Protein 6IXR (pdb70)

Structure (mmCIF, N/CA/C/O backbone):
data_6IXR
#
_entry.id   6IXR
#
_cell.length_a   63.508
_cell.length_b   63.508
_cell.length_c   225.830
_cell.angle_alpha   90.000
_cell.angle_beta   90.000
_cell.angle_gamma   120.000
#
_symmetry.space_group_name_H-M   'P 32 2 1'
#
loop_
_entity.id
_entity.type
_entity.pdbx_description
1 polymer Myosin-2
2 polymer 'Inheritance of peroxisomes protein 2'
3 non-polymer 'SULFATE ION'
#
loop_
_atom_site.group_PDB
_atom_site.id
_atom_site.type_symbol
_atom_site.label_atom_id
_atom_site.label_alt_id
_atom_site.label_comp_id
_atom_site.label_asym_id
_atom_site.label_entity_id
_atom_site.label_seq_id
_atom_site.pdbx_PDB_ins_code
_atom_site.Cartn_x
_atom_site.Cartn_y
_atom_site.Cartn_z
_atom_site.occupancy
_atom_site.B_iso_or_equiv
_atom_site.auth_seq_id
_atom_site.auth_comp_id
_atom_site.auth_asym_id
_atom_site.auth_atom_id
_atom_site.pdbx_PDB_model_num
ATOM 1 N N . ASN A 1 5 ? 75.617 7.968 420.693 1.00 157.27 1152 ASN A N 1
ATOM 2 C CA . ASN A 1 5 ? 76.857 8.044 421.456 1.00 157.80 1152 ASN A CA 1
ATOM 3 C C . ASN A 1 5 ? 77.298 6.673 421.954 1.00 155.86 1152 ASN A C 1
ATOM 4 O O . ASN A 1 5 ? 78.492 6.399 422.065 1.00 165.31 1152 ASN A O 1
ATOM 9 N N . ALA A 1 6 ? 76.323 5.816 422.246 1.00 142.74 1153 ALA A N 1
ATOM 10 C CA . ALA A 1 6 ? 76.593 4.473 422.750 1.00 135.73 1153 ALA A CA 1
ATOM 11 C C . ALA A 1 6 ? 77.395 3.648 421.748 1.00 133.67 1153 ALA A C 1
ATOM 12 O O . ALA A 1 6 ? 78.138 2.744 422.130 1.00 126.19 1153 ALA A O 1
ATOM 14 N N . THR A 1 7 ? 77.237 3.965 420.467 1.00 137.42 1154 THR A N 1
ATOM 15 C CA . THR A 1 7 ? 77.983 3.292 419.412 1.00 130.90 1154 THR A CA 1
ATOM 16 C C . THR A 1 7 ? 79.464 3.654 419.486 1.00 129.94 1154 THR A C 1
ATOM 17 O O . THR A 1 7 ? 80.332 2.786 419.386 1.00 122.23 1154 THR A O 1
ATOM 21 N N . GLN A 1 8 ? 79.745 4.940 419.673 1.00 135.44 1155 GLN A N 1
ATOM 22 C CA . GLN A 1 8 ? 81.117 5.427 419.754 1.00 132.98 1155 GLN A CA 1
ATOM 23 C C . GLN A 1 8 ? 81.797 4.997 421.053 1.00 128.06 1155 GLN A C 1
ATOM 24 O O . GLN A 1 8 ? 83.008 4.777 421.085 1.00 127.75 1155 GLN A O 1
ATOM 30 N N . ILE A 1 9 ? 81.012 4.881 422.120 1.00 126.18 1156 ILE A N 1
ATOM 31 C CA . ILE A 1 9 ? 81.540 4.472 423.419 1.00 115.38 1156 ILE A CA 1
ATOM 32 C C . ILE A 1 9 ? 82.026 3.026 423.384 1.00 107.04 1156 ILE A C 1
ATOM 33 O O . ILE A 1 9 ? 83.131 2.722 423.836 1.00 111.25 1156 ILE A O 1
ATOM 38 N N . ASN A 1 10 ? 81.199 2.140 422.840 1.00 102.44 1157 ASN A N 1
ATOM 39 C CA . ASN A 1 10 ? 81.557 0.732 422.727 1.00 101.47 1157 ASN A CA 1
ATOM 40 C C . ASN A 1 10 ? 82.715 0.508 421.759 1.00 103.66 1157 ASN A C 1
ATOM 41 O O . ASN A 1 10 ? 83.488 -0.438 421.912 1.00 106.83 1157 ASN A O 1
ATOM 46 N N . GLU A 1 11 ? 82.832 1.384 420.766 1.00 101.73 1158 GLU A N 1
ATOM 47 C CA . GLU A 1 11 ? 83.891 1.277 419.769 1.00 100.13 1158 GLU A CA 1
ATOM 48 C C . GLU A 1 11 ? 85.256 1.594 420.375 1.00 96.82 1158 GLU A C 1
ATOM 49 O O . GLU A 1 11 ? 86.247 0.930 420.072 1.00 95.14 1158 GLU A O 1
ATOM 55 N N . GLU A 1 12 ? 85.298 2.612 421.230 1.00 98.25 1159 GLU A N 1
ATOM 56 C CA . GLU A 1 12 ? 86.537 3.005 421.893 1.00 92.47 1159 GLU A CA 1
ATOM 57 C C . GLU A 1 12 ? 87.011 1.926 422.860 1.00 93.80 1159 GLU A C 1
ATOM 58 O O . GLU A 1 12 ? 88.210 1.678 422.990 1.00 103.96 1159 GLU A O 1
ATOM 64 N N . LEU A 1 13 ? 86.060 1.286 423.534 1.00 88.05 1160 LEU A N 1
ATOM 65 C CA . LEU A 1 13 ? 86.371 0.220 424.480 1.00 84.51 1160 LEU A CA 1
ATOM 66 C C . LEU A 1 13 ? 87.066 -0.951 423.801 1.00 93.62 1160 LEU A C 1
ATOM 67 O O . LEU A 1 13 ? 88.019 -1.512 424.339 1.00 102.76 1160 LEU A O 1
ATOM 72 N N . TYR A 1 14 ? 86.586 -1.312 422.615 1.00 89.03 1161 TYR A N 1
ATOM 73 C CA . TYR A 1 14 ? 87.133 -2.444 421.876 1.00 75.69 1161 TYR A CA 1
ATOM 74 C C . TYR A 1 14 ? 88.604 -2.226 421.535 1.00 77.90 1161 TYR A C 1
ATOM 75 O O . TYR A 1 14 ? 89.437 -3.104 421.764 1.00 80.58 1161 TYR A O 1
ATOM 84 N N . ARG A 1 15 ? 88.918 -1.053 420.993 1.00 87.38 1162 ARG A N 1
ATOM 85 C CA . ARG A 1 15 ? 90.286 -0.728 420.597 1.00 91.83 1162 ARG A CA 1
ATOM 86 C C . ARG A 1 15 ? 91.237 -0.743 421.790 1.00 78.21 1162 ARG A C 1
ATOM 87 O O . ARG A 1 15 ? 92.388 -1.160 421.672 1.00 82.04 1162 ARG A O 1
ATOM 95 N N . LEU A 1 16 ? 90.747 -0.289 422.939 1.00 77.08 1163 LEU A N 1
ATOM 96 C CA . LEU A 1 16 ? 91.539 -0.288 424.164 1.00 76.87 1163 LEU A CA 1
ATOM 97 C C . LEU A 1 16 ? 91.802 -1.705 424.660 1.00 83.83 1163 LEU A C 1
ATOM 98 O O . LEU A 1 16 ? 92.887 -2.007 425.155 1.00 87.68 1163 LEU A O 1
ATOM 103 N N . LEU A 1 17 ? 90.803 -2.570 424.519 1.00 87.87 1164 LEU A N 1
ATOM 104 C CA . LEU A 1 17 ? 90.892 -3.939 425.016 1.00 76.90 1164 LEU A CA 1
ATOM 105 C C . LEU A 1 17 ? 91.639 -4.863 424.057 1.00 79.37 1164 LEU A C 1
ATOM 106 O O . LEU A 1 17 ? 92.365 -5.758 424.489 1.00 80.34 1164 LEU A O 1
ATOM 111 N N . GLU A 1 18 ? 91.458 -4.645 422.758 1.00 85.39 1165 GLU A N 1
ATOM 112 C CA . GLU A 1 18 ? 92.078 -5.493 421.744 1.00 90.29 1165 GLU A CA 1
ATOM 113 C C . GLU A 1 18 ? 93.599 -5.368 421.768 1.00 95.26 1165 GLU A C 1
ATOM 114 O O . GLU A 1 18 ? 94.315 -6.318 421.450 1.00 96.71 1165 GLU A O 1
ATOM 120 N N . ASP A 1 19 ? 94.088 -4.193 422.153 1.00 97.42 1166 ASP A N 1
ATOM 121 C CA . ASP A 1 19 ? 95.524 -3.954 422.231 1.00 104.26 1166 ASP A CA 1
ATOM 122 C C . ASP A 1 19 ? 96.068 -4.358 423.598 1.00 109.92 1166 ASP A C 1
ATOM 123 O O . ASP A 1 19 ? 96.333 -3.507 424.447 1.00 110.94 1166 ASP A O 1
ATOM 128 N N . THR A 1 20 ? 96.239 -5.661 423.805 1.00 111.92 1167 THR A N 1
ATOM 129 C CA . THR A 1 20 ? 96.771 -6.172 425.064 1.00 99.68 1167 THR A CA 1
ATOM 130 C C . THR A 1 20 ? 98.295 -6.151 425.078 1.00 102.16 1167 THR A C 1
ATOM 131 O O . THR A 1 20 ? 98.935 -6.982 425.723 1.00 114.61 1167 THR A O 1
ATOM 135 N N . GLU A 1 21 ? 98.868 -5.196 424.356 1.00 103.98 1168 GLU A N 1
ATOM 136 C CA . GLU A 1 21 ? 100.303 -4.970 424.378 1.00 110.82 1168 GLU A CA 1
ATOM 137 C C . GLU A 1 21 ? 100.573 -3.730 425.217 1.00 111.57 1168 GLU A C 1
ATOM 138 O O . GLU A 1 21 ? 101.608 -3.616 425.873 1.00 101.90 1168 GLU A O 1
ATOM 144 N N . ILE A 1 22 ? 99.617 -2.806 425.191 1.00 113.98 1169 ILE A N 1
ATOM 145 C CA . ILE A 1 22 ? 99.666 -1.606 426.016 1.00 111.44 1169 ILE A CA 1
ATOM 146 C C . ILE A 1 22 ? 99.097 -1.898 427.398 1.00 107.44 1169 ILE A C 1
ATOM 147 O O . ILE A 1 22 ? 99.663 -1.496 428.415 1.00 116.99 1169 ILE A O 1
ATOM 152 N N . LEU A 1 23 ? 97.975 -2.610 427.420 1.00 92.84 1170 LEU A N 1
ATOM 153 C CA . LEU A 1 23 ? 97.270 -2.914 428.659 1.00 81.85 1170 LEU A CA 1
ATOM 154 C C . LEU A 1 23 ? 98.096 -3.810 429.577 1.00 84.64 1170 LEU A C 1
ATOM 155 O O . LEU A 1 23 ? 98.182 -3.564 430.780 1.00 75.06 1170 LEU A O 1
ATOM 160 N N . ASN A 1 24 ? 98.701 -4.847 429.004 1.00 94.24 1171 ASN A N 1
ATOM 161 C CA . ASN A 1 24 ? 99.575 -5.734 429.763 1.00 94.36 1171 ASN A CA 1
ATOM 162 C C . ASN A 1 24 ? 100.779 -4.987 430.321 1.00 93.94 1171 ASN A C 1
ATOM 163 O O . ASN A 1 24 ? 101.328 -5.361 431.356 1.00 103.40 1171 ASN A O 1
ATOM 168 N N . GLN A 1 25 ? 101.183 -3.927 429.630 1.00 94.53 1172 GLN A N 1
ATOM 169 C CA . GLN A 1 25 ? 102.322 -3.127 430.058 1.00 93.67 1172 GLN A CA 1
ATOM 170 C C . GL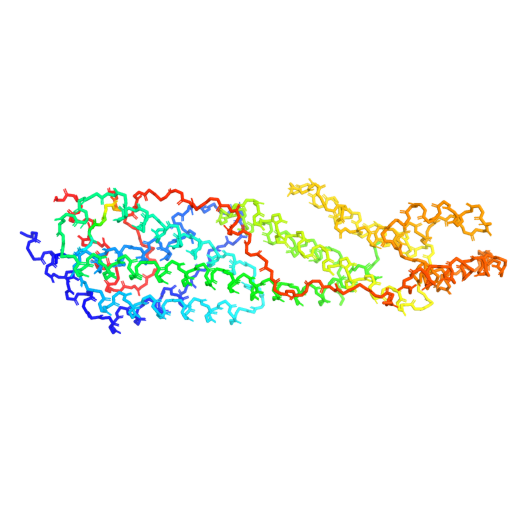N A 1 25 ? 101.938 -2.199 431.207 1.00 86.78 1172 GLN A C 1
ATOM 171 O O . GLN A 1 25 ? 102.723 -1.983 432.128 1.00 86.62 1172 GLN A O 1
ATOM 177 N N . GLU A 1 26 ? 100.726 -1.655 431.149 1.00 74.12 1173 GLU A N 1
ATOM 178 C CA . GLU A 1 26 ? 100.241 -0.764 432.198 1.00 67.82 1173 GLU A CA 1
ATOM 179 C C . GLU A 1 26 ? 99.953 -1.524 433.490 1.00 85.66 1173 GLU A C 1
ATOM 180 O O . GLU A 1 26 ? 100.334 -1.085 434.574 1.00 83.69 1173 GLU A O 1
ATOM 186 N N . ILE A 1 27 ? 99.278 -2.662 433.366 1.00 81.62 1174 ILE A N 1
ATOM 187 C CA . ILE A 1 27 ? 98.902 -3.464 434.526 1.00 67.94 1174 ILE A CA 1
ATOM 188 C C . ILE A 1 27 ? 100.122 -3.989 435.278 1.00 81.33 1174 ILE A C 1
ATOM 189 O O . ILE A 1 27 ? 100.243 -3.811 436.490 1.00 92.80 1174 ILE A O 1
ATOM 194 N N . THR A 1 28 ? 101.029 -4.630 434.551 1.00 90.41 1175 THR A N 1
ATOM 195 C CA . THR A 1 28 ? 102.205 -5.234 435.163 1.00 91.87 1175 THR A CA 1
ATOM 196 C C . THR A 1 28 ? 103.125 -4.200 435.803 1.00 86.58 1175 THR A C 1
ATOM 197 O O . THR A 1 28 ? 103.557 -4.371 436.941 1.00 91.24 1175 THR A O 1
ATOM 201 N N . GLU A 1 29 ? 103.415 -3.126 435.076 1.00 93.64 1176 GLU A N 1
ATOM 202 C CA . GLU A 1 29 ? 104.362 -2.122 435.548 1.00 104.23 1176 GLU A CA 1
ATOM 203 C C . GLU A 1 29 ? 103.727 -1.114 436.504 1.00 99.35 1176 GLU A C 1
ATOM 204 O O . GLU A 1 29 ? 104.331 -0.738 437.507 1.00 101.49 1176 GLU A O 1
ATOM 210 N N . GLY A 1 30 ? 102.510 -0.681 436.193 1.00 95.73 1177 GLY A N 1
ATOM 211 C CA . GLY A 1 30 ? 101.863 0.371 436.957 1.00 98.00 1177 GLY A CA 1
ATOM 212 C C . GLY A 1 30 ? 100.979 -0.103 438.095 1.00 96.48 1177 GLY A C 1
ATOM 213 O O . GLY A 1 30 ? 100.869 0.570 439.119 1.00 99.90 1177 GLY A O 1
ATOM 214 N N . LEU A 1 31 ? 100.346 -1.259 437.923 1.00 96.45 1178 LEU A N 1
ATOM 215 C CA . LEU A 1 31 ? 99.398 -1.757 438.915 1.00 90.51 1178 LEU A CA 1
ATOM 216 C C . LEU A 1 31 ? 99.986 -2.873 439.777 1.00 87.04 1178 LEU A C 1
ATOM 217 O O . LEU A 1 31 ? 99.883 -2.836 441.003 1.00 81.34 1178 LEU A O 1
ATOM 222 N N . LEU A 1 32 ? 100.603 -3.860 439.135 1.00 89.84 1179 LEU A N 1
ATOM 223 C CA . LEU A 1 32 ? 101.101 -5.035 439.845 1.00 78.56 1179 LEU A CA 1
ATOM 224 C C . LEU A 1 32 ? 102.482 -4.808 440.460 1.00 82.02 1179 LEU A C 1
ATOM 225 O O . LEU A 1 32 ? 102.697 -5.121 441.629 1.00 81.54 1179 LEU A O 1
ATOM 230 N N . LYS A 1 33 ? 103.416 -4.275 439.677 1.00 94.39 1180 LYS A N 1
ATOM 231 C CA . LYS A 1 33 ? 104.746 -3.959 440.195 1.00 96.91 1180 LYS A CA 1
ATOM 232 C C . LYS A 1 33 ? 104.784 -2.555 440.789 1.00 100.97 1180 LYS A C 1
ATOM 233 O O . LYS A 1 33 ? 105.513 -2.296 441.747 1.00 104.56 1180 LYS A O 1
ATOM 239 N N . GLY A 1 34 ? 103.994 -1.653 440.216 1.00 108.63 1181 GLY A N 1
ATOM 240 C CA . GLY A 1 34 ? 103.910 -0.290 440.706 1.00 105.92 1181 GLY A CA 1
ATOM 241 C C . GLY A 1 34 ? 102.884 -0.158 441.815 1.00 113.81 1181 GLY A C 1
ATOM 242 O O . GLY A 1 34 ? 102.342 0.921 442.052 1.00 113.63 1181 GLY A O 1
ATOM 243 N N . PHE A 1 35 ? 102.620 -1.269 442.495 1.00 131.38 1182 PHE A N 1
ATOM 244 C CA . PHE A 1 35 ? 101.661 -1.300 443.590 1.00 140.41 1182 PHE A CA 1
ATOM 245 C C . PHE A 1 35 ? 102.187 -0.551 444.809 1.00 139.33 1182 PHE A C 1
ATOM 246 O O . PHE A 1 35 ? 103.369 -0.636 445.142 1.00 139.32 1182 PHE A O 1
ATOM 254 N N . GLU A 1 36 ? 101.304 0.191 445.467 1.00 124.90 1183 GLU A N 1
ATOM 255 C CA . GLU A 1 36 ? 101.654 0.872 446.705 1.00 117.86 1183 GLU A CA 1
ATOM 256 C C . GLU A 1 36 ? 100.773 0.384 447.844 1.00 120.13 1183 GLU A C 1
ATOM 257 O O . GLU A 1 36 ? 99.605 0.759 447.942 1.00 116.61 1183 GLU A O 1
ATOM 263 N N . VAL A 1 37 ? 101.335 -0.463 448.699 1.00 123.22 1184 VAL A N 1
ATOM 264 C CA . VAL A 1 37 ? 100.610 -0.960 449.859 1.00 121.47 1184 VAL A CA 1
ATOM 265 C C . VAL A 1 37 ? 100.418 0.157 450.875 1.00 128.49 1184 VAL A C 1
ATOM 266 O O . VAL A 1 37 ? 101.392 0.730 451.362 1.00 137.45 1184 VAL A O 1
ATOM 270 N N . PRO A 1 38 ? 99.155 0.472 451.195 1.00 125.69 1185 PRO A N 1
ATOM 271 C CA . PRO A 1 38 ? 98.824 1.506 452.183 1.00 130.84 1185 PRO A CA 1
ATOM 272 C C . PRO A 1 38 ? 99.381 1.177 453.566 1.00 141.36 1185 PRO A C 1
ATOM 273 O O . PRO A 1 38 ? 99.766 0.034 453.814 1.00 144.81 1185 PRO A O 1
ATOM 277 N N . ASP A 1 39 ? 99.426 2.173 454.447 1.00 140.84 1186 ASP A N 1
ATOM 278 C CA . ASP A 1 39 ? 99.989 1.998 455.783 1.00 139.51 1186 ASP A CA 1
ATOM 279 C C . ASP A 1 39 ? 99.281 0.883 456.546 1.00 132.75 1186 ASP A C 1
ATOM 280 O O . ASP A 1 39 ? 98.070 0.936 456.767 1.00 115.02 1186 ASP A O 1
ATOM 285 N N . ALA A 1 40 ? 100.051 -0.125 456.944 1.00 139.39 1187 ALA A N 1
ATOM 286 C CA . ALA A 1 40 ? 99.500 -1.325 457.565 1.00 144.97 1187 ALA A CA 1
ATOM 287 C C . ALA A 1 40 ? 99.301 -1.166 459.068 1.00 140.54 1187 ALA A C 1
ATOM 288 O O . ALA A 1 40 ? 99.761 -1.990 459.858 1.00 129.23 1187 ALA A O 1
ATOM 290 N N . GLY A 1 41 ? 98.610 -0.101 459.455 1.00 136.93 1188 GLY A N 1
ATOM 291 C CA . GLY A 1 41 ? 98.251 0.119 460.841 1.00 132.44 1188 GLY A CA 1
ATOM 292 C C . GLY A 1 41 ? 96.842 0.668 460.914 1.00 131.97 1188 GLY A C 1
ATOM 293 O O . GLY A 1 41 ? 96.377 1.314 459.978 1.00 132.21 1188 GLY A O 1
ATOM 294 N N . VAL A 1 42 ? 96.154 0.415 462.022 1.00 127.40 1189 VAL A N 1
ATOM 295 C CA . VAL A 1 42 ? 94.798 0.923 462.191 1.00 131.79 1189 VAL A CA 1
ATOM 296 C C . VAL A 1 42 ? 94.859 2.331 462.786 1.00 128.22 1189 VAL A C 1
ATOM 297 O O . VAL A 1 42 ? 93.945 2.779 463.479 1.00 120.17 1189 VAL A O 1
ATOM 301 N N . ALA A 1 43 ? 95.961 3.023 462.519 1.00 135.11 1190 ALA A N 1
ATOM 302 C CA . ALA A 1 43 ? 96.019 4.457 462.740 1.00 142.53 1190 ALA A CA 1
ATOM 303 C C . ALA A 1 43 ? 94.996 5.087 461.810 1.00 150.44 1190 ALA A C 1
ATOM 304 O O . ALA A 1 43 ? 93.985 5.630 462.253 1.00 150.75 1190 ALA A O 1
ATOM 306 N N . ILE A 1 44 ? 95.263 4.993 460.512 1.00 159.96 1191 ILE A N 1
ATOM 307 C CA . ILE A 1 44 ? 94.289 5.368 459.497 1.00 154.18 1191 ILE A CA 1
ATOM 308 C C . ILE A 1 44 ? 93.448 4.149 459.136 1.00 158.95 1191 ILE A C 1
ATOM 309 O O . ILE A 1 44 ? 93.939 3.021 459.161 1.00 151.45 1191 ILE A O 1
ATOM 311 N N . GLN A 1 45 ? 92.182 4.375 458.806 1.00 178.50 1192 GLN A N 1
ATOM 312 C CA . GLN A 1 45 ? 91.274 3.277 458.501 1.00 178.40 1192 GLN A CA 1
ATOM 313 C C . GLN A 1 45 ? 91.128 3.039 457.002 1.00 175.62 1192 GLN A C 1
ATOM 314 O O . GLN A 1 45 ? 90.891 3.970 456.233 1.00 183.15 1192 GLN A O 1
ATOM 316 N N . LEU A 1 46 ? 91.270 1.782 456.597 1.00 163.99 1193 LEU A N 1
ATOM 317 C CA . LEU A 1 46 ? 91.144 1.404 455.196 1.00 140.49 1193 LEU A CA 1
ATOM 318 C C . LEU A 1 46 ? 89.836 0.677 454.925 1.00 132.69 1193 LEU A C 1
ATOM 319 O O . LEU A 1 46 ? 89.490 -0.279 455.618 1.00 130.87 1193 LEU A O 1
ATOM 324 N N . SER A 1 47 ? 89.109 1.137 453.914 1.00 120.64 1194 SER A N 1
ATOM 325 C CA . SER A 1 47 ? 87.937 0.418 453.435 1.00 115.01 1194 SER A CA 1
ATOM 326 C C . SER A 1 47 ? 88.393 -0.680 452.483 1.00 100.89 1194 SER A C 1
ATOM 327 O O . SER A 1 47 ? 89.570 -0.746 452.127 1.00 95.67 1194 SER A O 1
ATOM 330 N N . LYS A 1 48 ? 87.469 -1.544 452.076 1.00 90.06 1195 LYS A N 1
ATOM 331 C CA . LYS A 1 48 ? 87.802 -2.613 451.142 1.00 94.58 1195 LYS A CA 1
ATOM 332 C C . LYS A 1 48 ? 88.209 -2.043 449.787 1.00 99.76 1195 LYS A C 1
ATOM 333 O O . LYS A 1 48 ? 89.010 -2.637 449.069 1.00 99.46 1195 LYS A O 1
ATOM 339 N N . ARG A 1 49 ? 87.665 -0.878 449.453 1.00 100.20 1196 ARG A N 1
ATOM 340 C CA . ARG A 1 49 ? 87.944 -0.229 448.175 1.00 104.03 1196 ARG A CA 1
ATOM 341 C C . ARG A 1 49 ? 89.413 0.167 448.029 1.00 108.38 1196 ARG A C 1
ATOM 342 O O . ARG A 1 49 ? 89.907 0.334 446.915 1.00 118.19 1196 ARG A O 1
ATOM 344 N N . ASP A 1 50 ? 90.106 0.313 449.153 1.00 103.08 1197 ASP A N 1
ATOM 345 C CA . ASP A 1 50 ? 91.501 0.740 449.138 1.00 96.82 1197 ASP A CA 1
ATOM 346 C C . ASP A 1 50 ? 92.461 -0.426 449.363 1.00 84.99 1197 ASP A C 1
ATOM 347 O O . ASP A 1 50 ? 93.678 -0.262 449.272 1.00 77.16 1197 ASP A O 1
ATOM 352 N N . VAL A 1 51 ? 91.911 -1.601 449.654 1.00 77.18 1198 VAL A N 1
ATOM 353 C CA . VAL A 1 51 ? 92.731 -2.778 449.915 1.00 71.91 1198 VAL A CA 1
ATOM 354 C C . VAL A 1 51 ? 92.780 -3.702 448.704 1.00 66.91 1198 VAL A C 1
ATOM 355 O O . VAL A 1 51 ? 93.856 -4.112 448.271 1.00 74.80 1198 VAL A O 1
ATOM 359 N N . VAL A 1 52 ? 91.615 -4.028 448.157 1.00 66.23 1199 VAL A N 1
ATOM 360 C CA . VAL A 1 52 ? 91.556 -4.903 446.995 1.00 71.69 1199 VAL A CA 1
ATOM 361 C C . VAL A 1 52 ? 91.342 -4.114 445.705 1.00 68.53 1199 VAL A C 1
ATOM 362 O O . VAL A 1 52 ? 90.735 -4.614 444.758 1.00 75.92 1199 VAL A O 1
ATOM 366 N N . TYR A 1 53 ? 91.859 -2.889 445.665 1.00 64.90 1200 TYR A N 1
ATOM 367 C CA . TYR A 1 53 ? 91.675 -2.021 444.502 1.00 72.13 1200 TYR A CA 1
ATOM 368 C C . TYR A 1 53 ? 92.305 -2.549 443.197 1.00 75.07 1200 TYR A C 1
ATOM 369 O O . TYR A 1 53 ? 91.743 -2.321 442.126 1.00 80.54 1200 TYR A O 1
ATOM 378 N N . PRO A 1 54 ? 93.461 -3.248 443.261 1.00 75.57 1201 PRO A N 1
ATOM 379 C CA . PRO A 1 54 ? 93.918 -3.756 441.964 1.00 67.93 1201 PRO A CA 1
ATOM 380 C C . PRO A 1 54 ? 93.043 -4.898 441.466 1.00 73.44 1201 PRO A C 1
ATOM 381 O O . PRO A 1 54 ? 92.843 -5.042 440.261 1.00 92.53 1201 PRO A O 1
ATOM 385 N N . ALA A 1 55 ? 92.532 -5.697 442.395 1.00 68.86 1202 ALA A N 1
ATOM 386 C CA . ALA A 1 55 ? 91.665 -6.815 442.052 1.00 73.05 1202 ALA A CA 1
ATOM 387 C C . ALA A 1 55 ? 90.367 -6.323 441.424 1.00 61.01 1202 ALA A C 1
ATOM 388 O O . ALA A 1 55 ? 89.902 -6.883 440.434 1.00 59.24 1202 ALA A O 1
ATOM 390 N N . ARG A 1 56 ? 89.792 -5.273 442.004 1.00 66.22 1203 ARG A N 1
ATOM 391 C CA . ARG A 1 56 ? 88.563 -4.679 441.484 1.00 69.52 1203 ARG A CA 1
ATOM 392 C C . ARG A 1 56 ? 88.766 -4.139 440.071 1.00 70.57 1203 ARG A C 1
ATOM 393 O O . ARG A 1 56 ? 87.858 -4.183 439.242 1.00 74.49 1203 ARG A O 1
ATOM 401 N N . ILE A 1 57 ? 89.962 -3.623 439.808 1.00 70.89 1204 ILE A N 1
ATOM 402 C CA . ILE A 1 57 ? 90.301 -3.099 438.490 1.00 65.65 1204 ILE A CA 1
ATOM 403 C C . ILE A 1 57 ? 90.451 -4.226 437.474 1.00 72.08 1204 ILE A C 1
ATOM 404 O O . ILE A 1 57 ? 89.895 -4.161 436.376 1.00 64.52 1204 ILE A O 1
ATOM 409 N N . LEU A 1 58 ? 91.199 -5.260 437.848 1.00 75.38 1205 LEU A N 1
ATOM 410 C CA . LEU A 1 58 ? 91.432 -6.400 436.970 1.00 65.32 1205 LEU A CA 1
ATOM 411 C C . LEU A 1 58 ? 90.132 -7.133 436.645 1.00 68.21 1205 LEU A C 1
ATOM 412 O O . LEU A 1 58 ? 90.021 -7.779 435.604 1.00 77.03 1205 LEU A O 1
ATOM 417 N N . ILE A 1 59 ? 89.154 -7.027 437.539 1.00 77.45 1206 ILE A N 1
ATOM 418 C CA . ILE A 1 59 ? 87.845 -7.632 437.317 1.00 73.59 1206 ILE A CA 1
ATOM 419 C C . ILE A 1 59 ? 87.082 -6.896 436.218 1.00 74.34 1206 ILE A C 1
ATOM 420 O O . ILE A 1 59 ? 86.554 -7.521 435.298 1.00 83.54 1206 ILE A O 1
ATOM 425 N N . ILE A 1 60 ? 87.034 -5.570 436.317 1.00 70.86 1207 ILE A N 1
ATOM 426 C CA . ILE A 1 60 ? 86.356 -4.736 435.324 1.00 73.12 1207 ILE A CA 1
ATOM 427 C C . ILE A 1 60 ? 86.933 -4.936 433.925 1.00 76.44 1207 ILE A C 1
ATOM 428 O O . ILE A 1 60 ? 86.191 -5.115 432.958 1.00 80.33 1207 ILE A O 1
ATOM 433 N N . VAL A 1 61 ? 88.258 -4.900 433.829 1.00 76.96 1208 VAL A N 1
ATOM 434 C CA . VAL A 1 61 ? 88.947 -5.123 432.565 1.00 72.90 1208 VAL A CA 1
ATOM 435 C C . VAL A 1 61 ? 88.602 -6.492 431.995 1.00 69.48 1208 VAL A C 1
ATOM 436 O O . VAL A 1 61 ? 88.221 -6.609 430.827 1.00 85.00 1208 VAL A O 1
ATOM 440 N N . LEU A 1 62 ? 88.726 -7.521 432.828 1.00 59.18 1209 LEU A N 1
ATOM 441 C CA . LEU A 1 62 ? 88.432 -8.886 432.414 1.00 59.34 1209 LEU A CA 1
ATOM 442 C C . LEU A 1 62 ? 86.961 -9.056 432.048 1.00 59.11 1209 LEU A C 1
ATOM 443 O O . LEU A 1 62 ? 86.623 -9.797 431.126 1.00 93.16 1209 LEU A O 1
ATOM 448 N N . SER A 1 63 ? 86.091 -8.363 432.774 1.00 75.83 1210 SER A N 1
ATOM 449 C CA . SER A 1 63 ? 84.656 -8.441 432.523 1.00 81.21 1210 SER A CA 1
ATOM 450 C C . SER A 1 63 ? 84.300 -7.911 431.141 1.00 96.76 1210 SER A C 1
ATOM 451 O O . SER A 1 63 ? 83.460 -8.484 430.447 1.00 104.97 1210 SER A O 1
ATOM 454 N N . GLU A 1 64 ? 84.939 -6.815 430.746 1.00 100.66 1211 GLU A N 1
ATOM 455 C CA . GLU A 1 64 ? 84.687 -6.217 429.440 1.00 90.27 1211 GLU A CA 1
ATOM 456 C C . GLU A 1 64 ? 85.280 -7.064 428.317 1.00 74.40 1211 GLU A C 1
ATOM 457 O O . GLU A 1 64 ? 84.681 -7.192 427.249 1.00 72.22 1211 GLU A O 1
ATOM 463 N N . MET A 1 65 ? 86.454 -7.639 428.562 1.00 70.07 1212 MET A N 1
ATOM 464 C CA . MET A 1 65 ? 87.091 -8.518 427.587 1.00 70.98 1212 MET A CA 1
ATOM 465 C C . MET A 1 65 ? 86.221 -9.739 427.307 1.00 72.46 1212 MET A C 1
ATOM 466 O O . MET A 1 65 ? 86.187 -10.248 426.186 1.00 88.34 1212 MET A O 1
ATOM 471 N N . TRP A 1 66 ? 85.519 -10.203 428.335 1.00 73.48 1213 TRP A N 1
ATOM 472 C CA . TRP A 1 66 ? 84.606 -11.332 428.194 1.00 78.69 1213 TRP A CA 1
ATOM 473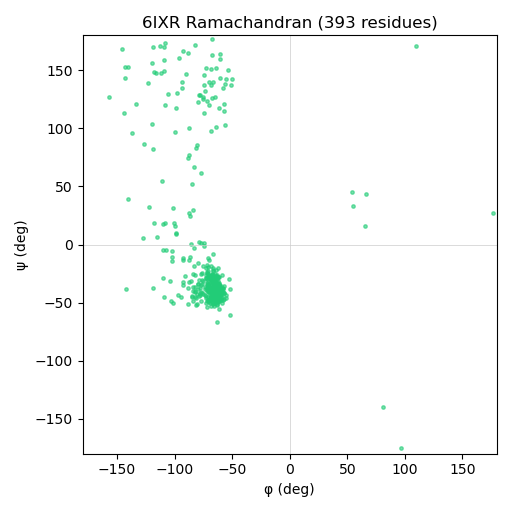 C C . TRP A 1 66 ? 83.302 -10.911 427.525 1.00 82.83 1213 TRP A C 1
ATOM 474 O O . TRP A 1 66 ? 82.621 -11.725 426.904 1.00 85.32 1213 TRP A O 1
ATOM 485 N N . ARG A 1 67 ? 82.961 -9.633 427.652 1.00 61.36 1214 ARG A N 1
ATOM 486 C CA . ARG A 1 67 ? 81.718 -9.115 427.093 1.00 70.95 1214 ARG A CA 1
ATOM 487 C C . ARG A 1 67 ? 81.836 -8.874 425.589 1.00 76.77 1214 ARG A C 1
ATOM 488 O O . ARG A 1 67 ? 80.854 -8.991 424.857 1.00 71.86 1214 ARG A O 1
ATOM 496 N N . PHE A 1 68 ? 83.038 -8.539 425.131 1.00 74.97 1215 PHE A N 1
ATOM 497 C CA . PHE A 1 68 ? 83.262 -8.310 423.709 1.00 79.30 1215 PHE A CA 1
ATOM 498 C C . PHE A 1 68 ? 83.887 -9.529 423.037 1.00 94.06 1215 PHE A C 1
ATOM 499 O O . PHE A 1 68 ? 84.409 -9.437 421.926 1.00 112.35 1215 PHE A O 1
ATOM 507 N N . GLY A 1 69 ? 83.830 -10.670 423.718 1.00 73.38 1216 GLY A N 1
ATOM 508 C CA . GLY A 1 69 ? 84.285 -11.927 423.153 1.00 65.47 1216 GLY A CA 1
ATOM 509 C C . GLY A 1 69 ? 85.772 -12.004 422.866 1.00 83.83 1216 GLY A C 1
ATOM 510 O O . GLY A 1 69 ? 86.222 -12.889 422.140 1.00 91.24 1216 GLY A O 1
ATOM 511 N N . LEU A 1 70 ? 86.540 -11.082 423.435 1.00 67.27 1217 LEU A N 1
ATOM 512 C CA . LEU A 1 70 ? 87.985 -11.072 423.241 1.00 79.60 1217 LEU A CA 1
ATOM 513 C C . LEU A 1 70 ? 88.656 -12.147 424.096 1.00 88.36 1217 LEU A C 1
ATOM 514 O O . LEU A 1 70 ? 89.480 -11.841 424.959 1.00 84.15 1217 LEU A O 1
ATOM 519 N N . THR A 1 71 ? 88.298 -13.403 423.844 1.00 93.49 1218 THR A N 1
ATOM 520 C CA . THR A 1 71 ? 88.824 -14.535 424.598 1.00 87.34 1218 THR A CA 1
ATOM 521 C C . THR A 1 71 ? 90.331 -14.678 424.406 1.00 88.76 1218 THR A C 1
ATOM 522 O O . THR A 1 71 ? 91.060 -14.996 425.348 1.00 87.41 1218 THR A O 1
ATOM 526 N N . LYS A 1 72 ? 90.788 -14.427 423.183 1.00 101.85 1219 LYS A N 1
ATOM 527 C CA . LYS A 1 72 ? 92.207 -14.501 422.857 1.00 100.32 1219 LYS A CA 1
ATOM 528 C C . LYS A 1 72 ? 93.030 -13.552 423.721 1.00 89.68 1219 LYS A C 1
ATOM 529 O O . LYS A 1 72 ? 94.141 -13.877 424.136 1.00 90.27 1219 LYS A O 1
ATOM 535 N N . GLN A 1 73 ? 92.468 -12.379 423.993 1.00 80.68 1220 GLN A N 1
ATOM 536 C CA . GLN A 1 73 ? 93.172 -11.340 424.735 1.00 88.01 1220 GLN A CA 1
ATOM 537 C C . GLN A 1 73 ? 93.105 -11.552 426.244 1.00 96.29 1220 GLN A C 1
ATOM 538 O O . GLN A 1 73 ? 94.112 -11.418 426.937 1.00 94.70 1220 GLN A O 1
ATOM 544 N N . SER A 1 74 ? 91.919 -11.881 426.747 1.00 93.12 1221 SER A N 1
ATOM 545 C CA . SER A 1 74 ? 91.718 -12.053 428.183 1.00 64.17 1221 SER A CA 1
ATOM 546 C C . SER A 1 74 ? 92.532 -13.223 428.721 1.00 67.96 1221 SER A C 1
ATOM 547 O O . SER A 1 74 ? 92.899 -13.248 429.895 1.00 80.60 1221 SER A O 1
ATOM 550 N N . GLU A 1 75 ? 92.812 -14.190 427.853 1.00 72.50 1222 GLU A N 1
ATOM 551 C CA . GLU A 1 75 ? 93.608 -15.350 428.228 1.00 78.51 1222 GLU A CA 1
ATOM 552 C C . GLU A 1 75 ? 95.060 -14.944 428.468 1.00 85.31 1222 GLU A C 1
ATOM 553 O O . GLU A 1 75 ? 95.642 -15.277 429.499 1.00 87.14 1222 GLU A O 1
ATOM 559 N N . SER A 1 76 ? 95.636 -14.221 427.512 1.00 100.91 1223 SER A N 1
ATOM 560 C CA . SER A 1 76 ? 97.020 -13.772 427.618 1.00 103.34 1223 SER A CA 1
ATOM 561 C C . SER A 1 76 ? 97.163 -12.667 428.659 1.00 93.89 1223 SER A C 1
ATOM 562 O O . SER A 1 76 ? 98.241 -12.462 429.218 1.00 100.89 1223 SER A O 1
ATOM 565 N N . PHE A 1 77 ? 96.069 -11.955 428.907 1.00 87.09 1224 PHE A N 1
ATOM 566 C CA . PHE A 1 77 ? 96.052 -10.887 429.899 1.00 83.83 1224 PHE A CA 1
ATOM 567 C C . PHE A 1 77 ? 96.264 -11.441 431.304 1.00 79.63 1224 PHE A C 1
ATOM 568 O O . PHE A 1 77 ? 97.148 -10.993 432.031 1.00 76.76 1224 PHE A O 1
ATOM 576 N N . LEU A 1 78 ? 95.455 -12.429 431.669 1.00 78.88 1225 LEU A N 1
ATOM 577 C CA . LEU A 1 78 ? 95.507 -13.014 433.002 1.00 81.22 1225 LEU A CA 1
ATOM 578 C C . LEU A 1 78 ? 96.703 -13.940 433.180 1.00 88.58 1225 LEU A C 1
ATOM 579 O O . LEU A 1 78 ? 97.244 -14.060 434.278 1.00 110.68 1225 LEU A O 1
ATOM 584 N N . ALA A 1 79 ? 97.115 -14.589 432.095 1.00 86.90 1226 ALA A N 1
ATOM 585 C CA . ALA A 1 79 ? 98.249 -15.509 432.132 1.00 90.03 1226 ALA A CA 1
ATOM 586 C C . ALA A 1 79 ? 99.536 -14.788 432.517 1.00 87.47 1226 ALA A C 1
ATOM 587 O O . ALA A 1 79 ? 100.503 -15.413 432.951 1.00 93.14 1226 ALA A O 1
ATOM 589 N N . GLN A 1 80 ? 99.541 -13.470 432.348 1.00 71.77 1227 GLN A N 1
ATOM 590 C CA . GLN A 1 80 ? 100.663 -12.650 432.779 1.00 81.12 1227 GLN A CA 1
ATOM 591 C C . GLN A 1 80 ? 100.425 -12.121 434.192 1.00 94.57 1227 GLN A C 1
ATOM 592 O O . GLN A 1 80 ? 101.363 -11.992 434.979 1.00 104.99 1227 GLN A O 1
ATOM 598 N N . VAL A 1 81 ? 99.165 -11.823 434.505 1.00 88.24 1228 VAL A N 1
ATOM 599 C CA . VAL A 1 81 ? 98.785 -11.351 435.835 1.00 72.38 1228 VAL A CA 1
ATOM 600 C C . VAL A 1 81 ? 99.198 -12.348 436.915 1.00 74.42 1228 VAL A C 1
ATOM 601 O O . VAL A 1 81 ? 99.776 -11.968 437.932 1.00 73.17 1228 VAL A O 1
ATOM 605 N N . LEU A 1 82 ? 98.903 -13.623 436.679 1.00 75.95 1229 LEU A N 1
ATOM 606 C CA . LEU A 1 82 ? 99.276 -14.687 437.603 1.00 72.07 1229 LEU A CA 1
ATOM 607 C C . LEU A 1 82 ? 100.788 -14.761 437.775 1.00 88.10 1229 LEU A C 1
ATOM 608 O O . LEU A 1 82 ? 101.295 -14.842 438.894 1.00 99.72 1229 LEU A O 1
ATOM 613 N N . THR A 1 83 ? 101.498 -14.731 436.652 1.00 92.72 1230 THR A N 1
ATOM 614 C CA . THR A 1 83 ? 102.952 -14.824 436.651 1.00 84.24 1230 THR A CA 1
ATOM 615 C C . THR A 1 83 ? 103.592 -13.608 437.317 1.00 80.87 1230 THR A C 1
ATOM 616 O O . THR A 1 83 ? 104.620 -13.725 437.980 1.00 90.47 1230 THR A O 1
ATOM 620 N N . THR A 1 84 ? 102.973 -12.444 437.146 1.00 74.52 1231 THR A N 1
ATOM 621 C CA . THR A 1 84 ? 103.506 -11.205 437.702 1.00 77.30 1231 THR A CA 1
ATOM 622 C C . THR A 1 84 ? 103.222 -11.093 439.198 1.00 91.98 1231 THR A C 1
ATOM 623 O O . THR A 1 84 ? 104.093 -10.693 439.971 1.00 98.78 1231 THR A O 1
ATOM 627 N N . ILE A 1 85 ? 102.003 -11.444 439.601 1.00 88.44 1232 ILE A N 1
ATOM 628 C CA . ILE A 1 85 ? 101.626 -11.428 441.013 1.00 68.95 1232 ILE A CA 1
ATOM 629 C C . ILE A 1 85 ? 102.521 -12.359 441.829 1.00 79.32 1232 ILE A C 1
ATOM 630 O O . ILE A 1 85 ? 103.019 -11.985 442.892 1.00 82.06 1232 ILE A O 1
ATOM 635 N N . GLN A 1 86 ? 102.732 -13.569 441.319 1.00 62.12 1233 GLN A N 1
ATOM 636 C CA . GLN A 1 86 ? 103.584 -14.546 441.986 1.00 62.50 1233 GLN A CA 1
ATOM 637 C C . GLN A 1 86 ? 105.047 -14.103 441.963 1.00 90.31 1233 GLN A C 1
ATOM 638 O O . GLN A 1 86 ? 105.816 -14.417 442.873 1.00 89.30 1233 GLN A O 1
ATOM 644 N N . LYS A 1 87 ? 105.420 -13.363 440.923 1.00 89.67 1234 LYS A N 1
ATOM 645 C CA . LYS A 1 87 ? 106.775 -12.836 440.800 1.00 84.47 1234 LYS A CA 1
ATOM 646 C C . LYS A 1 87 ? 107.064 -11.813 441.896 1.00 80.38 1234 LYS A C 1
ATOM 647 O O . LYS A 1 87 ? 108.170 -11.759 442.432 1.00 84.33 1234 LYS A O 1
ATOM 653 N N . VAL A 1 88 ? 106.058 -11.009 442.227 1.00 74.66 1235 VAL A N 1
ATOM 654 C CA . VAL A 1 88 ? 106.196 -9.981 443.254 1.00 76.34 1235 VAL A CA 1
ATOM 655 C C . VAL A 1 88 ? 106.331 -10.596 444.646 1.00 76.53 1235 VAL A C 1
ATOM 656 O O . VAL A 1 88 ? 107.204 -10.207 445.424 1.00 81.03 1235 VAL A O 1
ATOM 660 N N . VAL A 1 89 ? 105.467 -11.562 444.947 1.00 80.27 1236 VAL A N 1
ATOM 661 C CA . VAL A 1 89 ? 105.471 -12.237 446.242 1.00 76.39 1236 VAL A CA 1
ATOM 662 C C . VAL A 1 89 ? 106.814 -12.912 446.517 1.00 85.94 1236 VAL A C 1
ATOM 663 O O . VAL A 1 89 ? 107.340 -12.843 447.629 1.00 101.93 1236 VAL A O 1
ATOM 667 N N . THR A 1 90 ? 107.371 -13.550 445.494 1.00 72.59 1237 THR A N 1
ATOM 668 C CA . THR A 1 90 ? 108.647 -14.242 445.623 1.00 76.31 1237 THR A CA 1
ATOM 669 C C . THR A 1 90 ? 109.796 -13.257 445.833 1.00 79.32 1237 THR A C 1
ATOM 670 O O . THR A 1 90 ? 110.786 -13.574 446.493 1.00 84.15 1237 THR A O 1
ATOM 674 N N . GLN A 1 91 ? 109.654 -12.056 445.282 1.00 86.32 1238 GLN A N 1
ATOM 675 C CA . GLN A 1 91 ? 110.692 -11.036 445.393 1.00 86.17 1238 GLN A CA 1
ATOM 676 C C . GLN A 1 91 ? 110.567 -10.217 446.675 1.00 76.44 1238 GLN A C 1
ATOM 677 O O . GLN A 1 91 ? 111.360 -9.307 446.916 1.00 75.09 1238 GLN A O 1
ATOM 683 N N . LEU A 1 92 ? 109.572 -10.540 447.495 1.00 71.88 1239 LEU A N 1
ATOM 684 C CA . LEU A 1 92 ? 109.342 -9.811 448.740 1.00 72.57 1239 LEU A CA 1
ATOM 685 C C . LEU A 1 92 ? 110.399 -10.115 449.797 1.00 82.90 1239 LEU A C 1
ATOM 686 O O . LEU A 1 92 ? 110.612 -11.271 450.163 1.00 86.99 1239 LEU A O 1
ATOM 691 N N . LYS A 1 93 ? 111.055 -9.065 450.283 1.00 90.14 1240 LYS A N 1
ATOM 692 C CA . LYS A 1 93 ? 112.067 -9.189 451.328 1.00 86.67 1240 LYS A CA 1
ATOM 693 C C . LYS A 1 93 ? 112.013 -8.000 452.287 1.00 85.45 1240 LYS A C 1
ATOM 694 O O . LYS A 1 93 ? 111.585 -6.908 451.912 1.00 90.40 1240 LYS A O 1
ATOM 700 N N . GLY A 1 94 ? 112.440 -8.220 453.528 1.00 90.81 1241 GLY A N 1
ATOM 701 C CA . GLY A 1 94 ? 112.597 -7.139 454.486 1.00 90.35 1241 GLY A CA 1
ATOM 702 C C . GLY A 1 94 ? 111.333 -6.672 455.186 1.00 80.47 1241 GLY A C 1
ATOM 703 O O . GLY A 1 94 ? 110.478 -7.476 455.558 1.00 76.30 1241 GLY A O 1
ATOM 704 N N . ASN A 1 95 ? 111.221 -5.357 455.360 1.00 70.00 1242 ASN A N 1
ATOM 705 C CA . ASN A 1 95 ? 110.131 -4.754 456.121 1.00 83.73 1242 ASN A CA 1
ATOM 706 C C . ASN A 1 95 ? 108.792 -4.744 455.385 1.00 93.56 1242 ASN A C 1
ATOM 707 O O . ASN A 1 95 ? 107.797 -4.240 455.907 1.00 95.22 1242 ASN A O 1
ATOM 712 N N . ASP A 1 96 ? 108.768 -5.296 454.176 1.00 105.51 1243 ASP A N 1
ATOM 713 C CA . ASP A 1 96 ? 107.545 -5.329 453.381 1.00 107.33 1243 ASP A CA 1
ATOM 714 C C . ASP A 1 96 ? 106.954 -6.734 453.305 1.00 108.47 1243 ASP A C 1
ATOM 715 O O . ASP A 1 96 ? 105.877 -6.925 452.743 1.00 111.86 1243 ASP A O 1
ATOM 720 N N . LEU A 1 97 ? 107.658 -7.709 453.872 1.00 78.91 1244 LEU A N 1
ATOM 721 C CA . LEU A 1 97 ? 107.247 -9.109 453.791 1.00 58.97 1244 LEU A CA 1
ATOM 722 C C . LEU A 1 97 ? 105.830 -9.341 454.306 1.00 62.08 1244 LEU A C 1
ATOM 723 O O . LEU A 1 97 ? 105.050 -10.067 453.689 1.00 57.10 1244 LEU A O 1
ATOM 728 N N . ILE A 1 98 ? 105.496 -8.719 455.431 1.00 75.90 1245 ILE A N 1
ATOM 729 C CA . ILE A 1 98 ? 104.188 -8.925 456.042 1.00 73.62 1245 ILE A CA 1
ATOM 730 C C . ILE A 1 98 ? 103.071 -8.078 455.408 1.00 73.61 1245 ILE A C 1
ATOM 731 O O . ILE A 1 98 ? 102.042 -8.629 455.019 1.00 76.37 1245 ILE A O 1
ATOM 736 N N . PRO A 1 99 ? 103.260 -6.748 455.283 1.00 71.86 1246 PRO A N 1
ATOM 737 C CA . PRO A 1 99 ? 102.121 -5.990 454.747 1.00 70.53 1246 PRO A CA 1
ATOM 738 C C . PRO A 1 99 ? 101.840 -6.251 453.265 1.00 82.75 1246 PRO A C 1
ATOM 739 O O . PRO A 1 99 ? 100.676 -6.352 452.879 1.00 83.66 1246 PRO A O 1
ATOM 743 N N . SER A 1 100 ? 102.885 -6.359 452.451 1.00 85.42 1247 SER A N 1
ATOM 744 C CA . SER A 1 100 ? 102.713 -6.569 451.017 1.00 70.85 1247 SER A CA 1
ATOM 745 C C . SER A 1 100 ? 102.212 -7.978 450.716 1.00 65.57 1247 SER A C 1
ATOM 746 O O . SER A 1 100 ? 101.406 -8.176 449.805 1.00 80.16 1247 SER A O 1
ATOM 749 N N . GLY A 1 101 ? 102.694 -8.951 451.484 1.00 64.96 1248 GLY A N 1
ATOM 750 C CA . GLY A 1 101 ? 102.283 -10.331 451.310 1.00 55.74 1248 GLY A CA 1
ATOM 751 C C . GLY A 1 101 ? 100.807 -10.526 451.589 1.00 58.81 1248 GLY A C 1
ATOM 752 O O . GLY A 1 101 ? 100.105 -11.191 450.827 1.00 54.21 1248 GLY A O 1
ATOM 753 N N . VAL A 1 102 ? 100.338 -9.940 452.686 1.00 71.86 1249 VAL A N 1
ATOM 754 C CA . VAL A 1 102 ? 98.926 -9.986 453.043 1.00 70.59 1249 VAL A CA 1
ATOM 755 C C . VAL A 1 102 ? 98.089 -9.245 452.001 1.00 64.32 1249 VAL A C 1
ATOM 756 O O . VAL A 1 102 ? 96.989 -9.673 451.651 1.00 60.88 1249 VAL A O 1
ATOM 760 N N . PHE A 1 103 ? 98.636 -8.143 451.497 1.00 67.60 1250 PHE A N 1
ATOM 761 C CA . PHE A 1 103 ? 97.961 -7.314 450.501 1.00 67.56 1250 PHE A CA 1
ATOM 762 C C . PHE A 1 103 ? 97.584 -8.107 449.255 1.00 67.70 1250 PHE A C 1
ATOM 763 O O . PHE A 1 103 ? 96.494 -7.939 448.711 1.00 82.71 1250 PHE A O 1
ATOM 771 N N . TRP A 1 104 ? 98.488 -8.973 448.808 1.00 62.55 1251 TRP A N 1
ATOM 772 C CA . TRP A 1 104 ? 98.254 -9.759 447.604 1.00 55.24 1251 TRP A CA 1
ATOM 773 C C . TRP A 1 104 ? 97.405 -10.991 447.892 1.00 54.72 1251 TRP A C 1
ATOM 774 O O . TRP A 1 104 ? 96.711 -11.491 447.007 1.00 56.81 1251 TRP A O 1
ATOM 785 N N . LEU A 1 105 ? 97.456 -11.474 449.129 1.00 65.81 1252 LEU A N 1
ATOM 786 C CA . LEU A 1 105 ? 96.598 -12.576 449.544 1.00 61.23 1252 LEU A CA 1
ATOM 787 C C . LEU A 1 105 ? 95.137 -12.137 449.517 1.00 62.93 1252 LEU A C 1
ATOM 788 O O . LEU A 1 105 ? 94.245 -12.930 449.220 1.00 70.95 1252 LEU A O 1
ATOM 793 N N . ALA A 1 106 ? 94.902 -10.863 449.817 1.00 59.72 1253 ALA A N 1
ATOM 794 C CA . ALA A 1 106 ? 93.556 -10.304 449.796 1.00 53.23 1253 ALA A CA 1
ATOM 795 C C . ALA A 1 106 ? 93.061 -10.110 448.367 1.00 69.12 1253 ALA A C 1
ATOM 796 O O . ALA A 1 106 ? 91.888 -10.335 448.072 1.00 77.01 1253 ALA A O 1
ATOM 798 N N . ASN A 1 107 ? 93.962 -9.690 447.484 1.00 77.57 1254 ASN A N 1
ATOM 799 C CA . ASN A 1 107 ? 93.615 -9.448 446.088 1.00 52.92 1254 ASN A CA 1
ATOM 800 C C . ASN A 1 107 ? 93.382 -10.732 445.306 1.00 57.45 1254 ASN A C 1
ATOM 801 O O . ASN A 1 107 ? 92.410 -10.843 444.559 1.00 64.10 1254 ASN A O 1
ATOM 806 N N . VAL A 1 108 ? 94.283 -11.696 445.473 1.00 55.29 1255 VAL A N 1
ATOM 807 C CA . VAL A 1 108 ? 94.151 -12.990 444.819 1.00 53.95 1255 VAL A CA 1
ATOM 808 C C . VAL A 1 108 ? 92.856 -13.665 445.260 1.00 53.10 1255 VAL A C 1
ATOM 809 O O . VAL A 1 108 ? 92.176 -14.312 444.459 1.00 83.05 1255 VAL A O 1
ATOM 813 N N . ARG A 1 109 ? 92.505 -13.486 446.530 1.00 71.58 1256 ARG A N 1
ATOM 814 C CA . ARG A 1 109 ? 91.255 -14.019 447.054 1.00 64.32 1256 ARG A CA 1
ATOM 815 C C . ARG A 1 109 ? 90.057 -13.288 446.451 1.00 61.68 1256 ARG A C 1
ATOM 816 O O . ARG A 1 109 ? 89.033 -13.902 446.153 1.00 59.02 1256 ARG A O 1
ATOM 824 N N . GLU A 1 110 ? 90.192 -11.977 446.278 1.00 62.85 1257 GLU A N 1
ATOM 825 C CA . GLU A 1 110 ? 89.140 -11.174 445.665 1.00 70.53 1257 GLU A CA 1
ATOM 826 C C . GLU A 1 110 ? 88.960 -11.567 444.203 1.00 71.31 1257 GLU A C 1
ATOM 827 O O . GLU A 1 110 ? 87.839 -11.644 443.700 1.00 76.47 1257 GLU A O 1
ATOM 833 N N . LEU A 1 111 ? 90.077 -11.819 443.530 1.00 76.39 1258 LEU A N 1
ATOM 834 C CA . LEU A 1 111 ? 90.054 -12.264 442.142 1.00 76.03 1258 LEU A CA 1
ATOM 835 C C . LEU A 1 111 ? 89.462 -13.662 442.030 1.00 70.92 1258 LEU A C 1
ATOM 836 O O . LEU A 1 111 ? 88.682 -13.944 441.122 1.00 81.04 1258 LEU A O 1
ATOM 841 N N . TYR A 1 112 ? 89.835 -14.533 442.961 1.00 70.31 1259 TYR A N 1
ATOM 842 C CA . TYR A 1 112 ? 89.352 -15.908 442.958 1.00 83.46 1259 TYR A CA 1
ATOM 843 C C . TYR A 1 112 ? 87.849 -15.969 443.213 1.00 79.41 1259 TYR A C 1
ATOM 844 O O . TYR A 1 112 ? 87.163 -16.858 442.711 1.00 87.30 1259 TYR A O 1
ATOM 853 N N . SER A 1 113 ? 87.344 -15.019 443.993 1.00 70.25 1260 SER A N 1
ATOM 854 C CA . SER A 1 113 ? 85.921 -14.964 444.310 1.00 77.83 1260 SER A CA 1
ATOM 855 C C . SER A 1 113 ? 85.087 -14.628 443.078 1.00 77.09 1260 SER A C 1
ATOM 856 O O . SER A 1 113 ? 83.981 -15.142 442.910 1.00 72.44 1260 SER A O 1
ATOM 859 N N . PHE A 1 114 ? 85.622 -13.766 442.220 1.00 79.85 1261 PHE A N 1
ATOM 860 C CA . PHE A 1 114 ? 84.919 -13.366 441.005 1.00 77.56 1261 PHE A CA 1
ATOM 861 C C . PHE A 1 114 ? 84.833 -14.509 440.001 1.00 73.48 1261 PHE A C 1
ATOM 862 O O . PHE A 1 114 ? 83.773 -14.762 439.429 1.00 73.59 1261 PHE A O 1
ATOM 870 N N . VAL A 1 115 ? 85.954 -15.192 439.787 1.00 71.76 1262 VAL A N 1
ATOM 871 C CA . VAL A 1 115 ? 86.009 -16.300 438.840 1.00 75.01 1262 VAL A CA 1
ATOM 872 C C . VAL A 1 115 ? 85.071 -17.422 439.275 1.00 76.84 1262 VAL A C 1
ATOM 873 O O . VAL A 1 115 ? 84.450 -18.086 438.442 1.00 75.00 1262 VAL A O 1
ATOM 877 N N . VAL A 1 116 ? 84.965 -17.620 440.585 1.00 75.65 1263 VAL A N 1
ATOM 878 C CA . VAL A 1 116 ? 83.994 -18.556 441.136 1.00 63.84 1263 VAL A CA 1
ATOM 879 C C . VAL A 1 116 ? 82.576 -18.087 440.815 1.00 59.71 1263 VAL A C 1
ATOM 880 O O . VAL A 1 116 ? 81.729 -18.879 440.404 1.00 54.33 1263 VAL A O 1
ATOM 884 N N . PHE A 1 117 ? 82.333 -16.791 440.991 1.00 58.15 1264 PHE A N 1
ATOM 885 C CA . PHE A 1 117 ? 81.034 -16.196 440.691 1.00 53.34 1264 PHE A CA 1
ATOM 886 C C . PHE A 1 117 ? 80.695 -16.301 439.208 1.00 93.39 1264 PHE A C 1
ATOM 887 O O . PHE A 1 117 ? 79.545 -16.543 438.842 1.00 92.15 1264 PHE A O 1
ATOM 895 N N . ALA A 1 118 ? 81.701 -16.113 438.360 1.00 79.32 1265 ALA A N 1
ATOM 896 C CA . ALA A 1 118 ? 81.512 -16.196 436.917 1.00 73.90 1265 ALA A CA 1
ATOM 897 C C . ALA A 1 118 ? 81.164 -17.616 436.490 1.00 73.57 1265 ALA A C 1
ATOM 898 O O . ALA A 1 118 ? 80.185 -17.838 435.776 1.00 81.47 1265 ALA A O 1
ATOM 900 N N . LEU A 1 119 ? 81.969 -18.574 436.938 1.00 66.36 1266 LEU A N 1
ATOM 901 C CA . LEU A 1 119 ? 81.761 -19.979 436.603 1.00 68.52 1266 LEU A CA 1
ATOM 902 C C . LEU A 1 119 ? 80.430 -20.487 437.147 1.00 75.49 1266 LEU A C 1
ATOM 903 O O . LEU A 1 119 ? 79.746 -21.278 436.499 1.00 67.79 1266 LEU A O 1
ATOM 908 N N . ASN A 1 120 ? 80.068 -20.025 438.340 1.00 83.83 1267 ASN A N 1
ATOM 909 C CA . ASN A 1 120 ? 78.801 -20.401 438.952 1.00 86.78 1267 ASN A CA 1
ATOM 910 C C . ASN A 1 120 ? 77.623 -19.793 438.199 1.00 78.90 1267 ASN A C 1
ATOM 911 O O . ASN A 1 120 ? 76.520 -20.337 438.209 1.00 78.98 1267 ASN A O 1
ATOM 916 N N . SER A 1 121 ? 77.866 -18.663 437.543 1.00 60.37 1268 SER A N 1
ATOM 917 C CA . SER A 1 121 ? 76.821 -17.967 436.805 1.00 65.81 1268 SER A CA 1
ATOM 918 C C . SER A 1 121 ? 76.574 -18.600 435.437 1.00 66.64 1268 SER A C 1
ATOM 919 O O . SER A 1 121 ? 75.429 -18.767 435.024 1.00 64.70 1268 SER A O 1
ATOM 922 N N . ILE A 1 122 ? 77.649 -18.956 434.742 1.00 60.32 1269 ILE A N 1
ATOM 923 C CA . ILE A 1 122 ? 77.549 -19.472 433.382 1.00 72.45 1269 ILE A CA 1
ATOM 924 C C . ILE A 1 122 ? 76.949 -20.879 433.351 1.00 78.79 1269 ILE A C 1
ATOM 925 O O . ILE A 1 122 ? 76.401 -21.303 432.335 1.00 81.11 1269 ILE A O 1
ATOM 930 N N . LEU A 1 123 ? 77.046 -21.596 434.469 1.00 81.20 1270 LEU A N 1
ATOM 931 C CA . LEU A 1 123 ? 76.508 -22.951 434.557 1.00 76.75 1270 LEU A CA 1
ATOM 932 C C . LEU A 1 123 ? 75.065 -22.965 435.056 1.00 70.84 1270 LEU A C 1
ATOM 933 O O . LEU A 1 123 ? 74.296 -23.873 434.726 1.00 70.42 1270 LEU A O 1
ATOM 938 N N . THR A 1 124 ? 74.698 -21.952 435.836 1.00 61.47 1271 THR A N 1
ATOM 939 C CA . THR A 1 124 ? 73.366 -21.887 436.435 1.00 66.43 1271 THR A CA 1
ATOM 940 C C . THR A 1 124 ? 72.386 -21.074 435.589 1.00 59.47 1271 THR A C 1
ATOM 941 O O . THR A 1 124 ? 71.247 -21.480 435.372 1.00 61.95 1271 THR A O 1
ATOM 945 N N . GLU A 1 125 ? 72.835 -19.920 435.112 1.00 64.54 1272 GLU A N 1
ATOM 946 C CA . GLU A 1 125 ? 71.992 -19.067 434.283 1.00 86.05 1272 GLU A CA 1
ATOM 947 C C . GLU A 1 125 ? 71.937 -19.580 432.842 1.00 85.67 1272 GLU A C 1
ATOM 948 O O . GLU A 1 125 ? 72.970 -19.825 432.218 1.00 75.25 1272 GLU A O 1
ATOM 954 N N . GLU A 1 126 ? 70.727 -19.736 432.315 1.00 83.39 1273 GLU A N 1
ATOM 955 C CA . GLU A 1 126 ? 70.544 -20.291 430.978 1.00 80.01 1273 GLU A CA 1
ATOM 956 C C . GLU A 1 126 ? 70.705 -19.255 429.874 1.00 85.78 1273 GLU A C 1
ATOM 957 O O . GLU A 1 126 ? 70.911 -19.611 428.715 1.00 99.58 1273 GLU A O 1
ATOM 963 N N . THR A 1 127 ? 70.611 -17.979 430.235 1.00 85.00 1274 THR A N 1
ATOM 964 C CA . THR A 1 127 ? 70.758 -16.895 429.267 1.00 90.50 1274 THR A CA 1
ATOM 965 C C . THR A 1 127 ? 72.115 -16.945 428.571 1.00 94.10 1274 THR A C 1
ATOM 966 O O . THR A 1 127 ? 72.264 -16.471 427.444 1.00 99.45 1274 THR A O 1
ATOM 970 N N . PHE A 1 128 ? 73.100 -17.523 429.251 1.00 90.03 1275 PHE A N 1
ATOM 971 C CA . PHE A 1 128 ? 74.427 -17.698 428.679 1.00 88.37 1275 PHE A CA 1
ATOM 972 C C . PHE A 1 128 ? 74.448 -18.867 427.700 1.00 98.75 1275 PHE A C 1
ATOM 973 O O . PHE A 1 128 ? 74.931 -18.738 426.578 1.00 106.03 1275 PHE A O 1
ATOM 981 N N . LYS A 1 129 ? 73.911 -20.005 428.130 1.00 96.92 1276 LYS A N 1
ATOM 982 C CA . LYS A 1 129 ? 73.900 -21.210 427.308 1.00 91.74 1276 LYS A CA 1
ATOM 983 C C . LYS A 1 129 ? 72.961 -21.063 426.114 1.00 99.58 1276 LYS A C 1
ATOM 984 O O . LYS A 1 129 ? 73.177 -21.669 425.064 1.00 106.67 1276 LYS A O 1
ATOM 990 N N . ASN A 1 130 ? 71.922 -20.251 426.281 1.00 100.40 1277 ASN A N 1
ATOM 991 C CA . ASN A 1 130 ? 70.922 -20.057 425.237 1.00 106.50 1277 ASN A CA 1
ATOM 992 C C . ASN A 1 130 ? 71.341 -19.009 424.211 1.00 111.64 1277 ASN A C 1
ATOM 993 O O . ASN A 1 130 ? 70.899 -19.042 423.062 1.00 120.04 1277 ASN A O 1
ATOM 998 N N . GLY A 1 131 ? 72.199 -18.083 424.627 1.00 108.30 1278 GLY A N 1
ATOM 999 C CA . GLY A 1 131 ? 72.556 -16.950 423.792 1.00 97.45 1278 GLY A CA 1
ATOM 1000 C C . GLY A 1 131 ? 73.861 -17.078 423.031 1.00 104.59 1278 GLY A C 1
ATOM 1001 O O . GLY A 1 131 ? 74.332 -16.107 422.438 1.00 114.66 1278 GLY A O 1
ATOM 1002 N N . MET A 1 132 ? 74.451 -18.269 423.038 1.00 101.37 1279 MET A N 1
ATOM 1003 C CA . MET A 1 132 ? 75.700 -18.487 422.317 1.00 98.69 1279 MET A CA 1
ATOM 1004 C C . MET A 1 132 ? 75.784 -19.890 4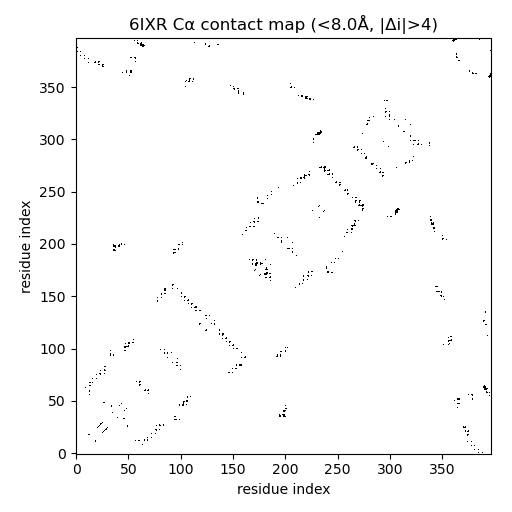21.728 1.00 102.38 1279 MET A C 1
ATOM 1005 O O . MET A 1 132 ? 74.978 -20.764 422.047 1.00 92.07 1279 MET A O 1
ATOM 1010 N N . THR A 1 133 ? 76.774 -20.089 420.863 1.00 110.33 1280 THR A N 1
ATOM 1011 C CA . THR A 1 133 ? 76.984 -21.365 420.193 1.00 107.68 1280 THR A CA 1
ATOM 1012 C C . THR A 1 133 ? 77.337 -22.458 421.197 1.00 109.95 1280 THR A C 1
ATOM 1013 O O . THR A 1 133 ? 77.901 -22.177 422.255 1.00 113.84 1280 THR A O 1
ATOM 1017 N N . ASP A 1 134 ? 77.001 -23.701 420.863 1.00 120.72 1281 ASP A N 1
ATOM 1018 C CA . ASP A 1 134 ? 77.399 -24.847 421.671 1.00 124.41 1281 ASP A CA 1
ATOM 1019 C C . ASP A 1 134 ? 78.920 -24.946 421.711 1.00 125.10 1281 ASP A C 1
ATOM 1020 O O . ASP A 1 134 ? 79.498 -25.459 422.670 1.00 135.04 1281 ASP A O 1
ATOM 1025 N N . GLU A 1 135 ? 79.559 -24.447 420.657 1.00 120.53 1282 GLU A N 1
ATOM 1026 C CA . GLU A 1 135 ? 81.010 -24.364 420.602 1.00 116.24 1282 GLU A CA 1
ATOM 1027 C C . GLU A 1 135 ? 81.511 -23.270 421.536 1.00 110.89 1282 GLU A C 1
ATOM 1028 O O . GLU A 1 135 ? 82.427 -23.490 422.325 1.00 115.31 1282 GLU A O 1
ATOM 1034 N N . GLU A 1 136 ? 80.897 -22.093 421.442 1.00 108.64 1283 GLU A N 1
ATOM 1035 C CA . GLU A 1 136 ? 81.281 -20.948 422.263 1.00 110.95 1283 GLU A CA 1
ATOM 1036 C C . GLU A 1 136 ? 81.093 -21.220 423.752 1.00 108.14 1283 GLU A C 1
ATOM 1037 O O . GLU A 1 136 ? 81.920 -20.823 424.572 1.00 112.12 1283 GLU A O 1
ATOM 1043 N N . TYR A 1 137 ? 79.998 -21.893 424.093 1.00 106.38 1284 TYR A N 1
ATOM 1044 C CA . TYR A 1 137 ? 79.692 -22.200 425.486 1.00 91.29 1284 TYR A CA 1
ATOM 1045 C C . TYR A 1 137 ? 80.721 -23.159 426.072 1.00 92.53 1284 TYR A C 1
ATOM 1046 O O . TYR A 1 137 ? 81.196 -22.964 427.190 1.00 83.06 1284 TYR A O 1
ATOM 1055 N N . LYS A 1 138 ? 81.065 -24.192 425.309 1.00 112.69 1285 LYS A N 1
ATOM 1056 C CA . LYS A 1 138 ? 82.052 -25.171 425.746 1.00 108.44 1285 LYS A CA 1
ATOM 1057 C C . LYS A 1 138 ? 83.445 -24.554 425.822 1.00 103.28 1285 LYS A C 1
ATOM 1058 O O . LYS A 1 138 ? 84.338 -25.095 426.472 1.00 111.05 1285 LYS A O 1
ATOM 1060 N N . GLU A 1 139 ? 83.623 -23.421 425.150 1.00 87.10 1286 GLU A N 1
ATOM 1061 C CA . GLU A 1 139 ? 84.890 -22.702 425.175 1.00 88.57 1286 GLU A CA 1
ATOM 1062 C C . GLU A 1 139 ? 85.004 -21.840 426.426 1.00 90.45 1286 GLU A C 1
ATOM 1063 O O . GLU A 1 139 ? 86.038 -21.840 427.092 1.00 99.45 1286 GLU A O 1
ATOM 1069 N N . TYR A 1 140 ? 83.939 -21.107 426.742 1.00 88.30 1287 TYR A N 1
ATOM 1070 C CA . TYR A 1 140 ? 83.928 -20.237 427.915 1.00 83.62 1287 TYR A CA 1
ATOM 1071 C C . TYR A 1 140 ? 83.964 -21.029 429.215 1.00 77.63 1287 TYR A C 1
ATOM 1072 O O . TYR A 1 140 ? 84.731 -20.704 430.121 1.00 79.86 1287 TYR A O 1
ATOM 1081 N N . VAL A 1 141 ? 83.128 -22.059 429.303 1.00 77.37 1288 VAL A N 1
ATOM 1082 C CA . VAL A 1 141 ? 83.073 -22.907 430.489 1.00 68.07 1288 VAL A CA 1
ATOM 1083 C C . VAL A 1 141 ? 84.440 -23.531 430.761 1.00 70.00 1288 VAL A C 1
ATOM 1084 O O . VAL A 1 141 ? 84.861 -23.648 431.912 1.00 80.67 1288 VAL A O 1
ATOM 1088 N N . SER A 1 142 ? 85.139 -23.904 429.695 1.00 78.64 1289 SER A N 1
ATOM 1089 C CA . SER A 1 142 ? 86.486 -24.443 429.815 1.00 82.59 1289 SER A CA 1
ATOM 1090 C C . SER A 1 142 ? 87.498 -23.332 430.099 1.00 81.88 1289 SER A C 1
ATOM 1091 O O . SER A 1 142 ? 88.511 -23.557 430.759 1.00 84.15 1289 SER A O 1
ATOM 1094 N N . LEU A 1 143 ? 87.213 -22.133 429.597 1.00 79.06 1290 LEU A N 1
ATOM 1095 C CA . LEU A 1 143 ? 88.089 -20.982 429.797 1.00 69.95 1290 LEU A CA 1
ATOM 1096 C C . LEU A 1 143 ? 88.075 -20.509 431.246 1.00 74.68 1290 LEU A C 1
ATOM 1097 O O . LEU A 1 143 ? 89.127 -20.306 431.852 1.00 79.64 1290 LEU A O 1
ATOM 1102 N N . VAL A 1 144 ? 86.877 -20.333 431.794 1.00 77.56 1291 VAL A N 1
ATOM 1103 C CA . VAL A 1 144 ? 86.716 -19.842 433.158 1.00 69.89 1291 VAL A CA 1
ATOM 1104 C C . VAL A 1 144 ? 87.163 -20.887 434.179 1.00 72.76 1291 VAL A C 1
ATOM 1105 O O . VAL A 1 144 ? 87.774 -20.552 435.195 1.00 75.18 1291 VAL A O 1
ATOM 1109 N N . THR A 1 145 ? 86.864 -22.153 433.899 1.00 68.07 1292 THR A N 1
ATOM 1110 C CA . THR A 1 145 ? 87.239 -23.249 434.788 1.00 69.97 1292 THR A CA 1
ATOM 1111 C C . THR A 1 145 ? 88.754 -23.382 434.901 1.00 79.98 1292 THR A C 1
ATOM 1112 O O . THR A 1 145 ? 89.289 -23.551 435.999 1.00 94.16 1292 THR A O 1
ATOM 1116 N N . GLU A 1 146 ? 89.440 -23.307 433.764 1.00 78.68 1293 GLU A N 1
ATOM 1117 C CA . GLU A 1 146 ? 90.898 -23.343 433.751 1.00 86.33 1293 GLU A CA 1
ATOM 1118 C C . GLU A 1 146 ? 91.459 -22.153 434.519 1.00 85.00 1293 GLU A C 1
ATOM 1119 O O . GLU A 1 146 ? 92.480 -22.258 435.198 1.00 91.93 1293 GLU A O 1
ATOM 1125 N N . LEU A 1 147 ? 90.773 -21.021 434.410 1.00 77.62 1294 LEU A N 1
ATOM 1126 C CA . LEU A 1 147 ? 91.174 -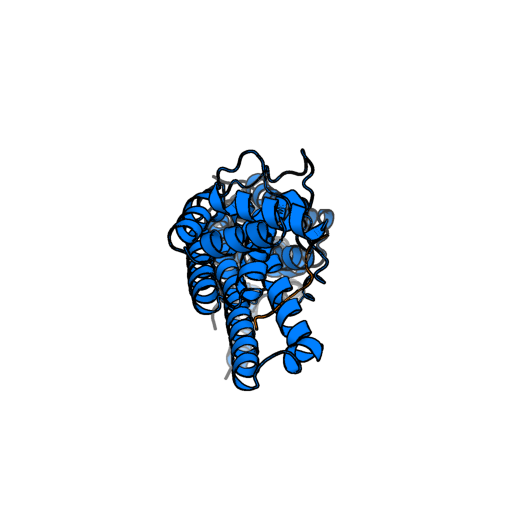19.803 435.100 1.00 77.36 1294 LEU A CA 1
ATOM 1127 C C . LEU A 1 147 ? 91.028 -19.941 436.613 1.00 83.39 1294 LEU A C 1
ATOM 1128 O O . LEU A 1 147 ? 91.894 -19.501 437.371 1.00 85.24 1294 LEU A O 1
ATOM 1133 N N . LYS A 1 148 ? 89.928 -20.551 437.045 1.00 76.20 1295 LYS A N 1
ATOM 1134 C CA . LYS A 1 148 ? 89.667 -20.747 438.466 1.00 68.18 1295 LYS A CA 1
ATOM 1135 C C . LYS A 1 148 ? 90.727 -21.632 439.113 1.00 76.64 1295 LYS A C 1
ATOM 1136 O O . LYS A 1 148 ? 91.223 -21.331 440.199 1.00 79.94 1295 LYS A O 1
ATOM 1142 N N . ASP A 1 149 ? 91.066 -22.725 438.438 1.00 80.02 1296 ASP A N 1
ATOM 1143 C CA . ASP A 1 149 ? 92.084 -23.648 438.926 1.00 88.76 1296 ASP A CA 1
ATOM 1144 C C . ASP A 1 149 ? 93.438 -22.958 439.044 1.00 91.23 1296 ASP A C 1
ATOM 1145 O O . ASP A 1 149 ? 94.195 -23.214 439.979 1.00 90.52 1296 ASP A O 1
ATOM 1150 N N . ASP A 1 150 ? 93.732 -22.080 438.091 1.00 90.27 1297 ASP A N 1
ATOM 1151 C CA . ASP A 1 150 ? 94.987 -21.338 438.088 1.00 89.14 1297 ASP A CA 1
ATOM 1152 C C . ASP A 1 150 ? 95.048 -20.326 439.229 1.00 84.30 1297 ASP A C 1
ATOM 1153 O O . ASP A 1 150 ? 96.125 -20.018 439.739 1.00 85.15 1297 ASP A O 1
ATOM 1158 N N . PHE A 1 151 ? 93.888 -19.811 439.626 1.00 77.26 1298 PHE A N 1
ATOM 1159 C CA . PHE A 1 151 ? 93.820 -18.801 440.677 1.00 71.13 1298 PHE A CA 1
ATOM 1160 C C . PHE A 1 151 ? 93.976 -19.408 442.070 1.00 73.97 1298 PHE A C 1
ATOM 1161 O O . PHE A 1 151 ? 94.660 -18.842 442.922 1.00 86.13 1298 PHE A O 1
ATOM 1169 N N . GLU A 1 152 ? 93.344 -20.555 442.302 1.00 77.84 1299 GLU A N 1
ATOM 1170 C CA . GLU A 1 152 ? 93.479 -21.237 443.585 1.00 76.34 1299 GLU A CA 1
ATOM 1171 C C . GLU A 1 152 ? 94.872 -21.840 443.700 1.00 80.64 1299 GLU A C 1
ATOM 1172 O O . GLU A 1 152 ? 95.373 -22.072 444.799 1.00 93.76 1299 GLU A O 1
ATOM 1178 N N . ALA A 1 153 ? 95.495 -22.089 442.553 1.00 67.40 1300 ALA A N 1
ATOM 1179 C CA . ALA A 1 153 ? 96.869 -22.567 442.519 1.00 63.66 1300 ALA A CA 1
ATOM 1180 C C . ALA A 1 153 ? 97.828 -21.402 442.717 1.00 73.14 1300 ALA A C 1
ATOM 1181 O O . ALA A 1 153 ? 99.003 -21.599 443.017 1.00 85.15 1300 ALA A O 1
ATOM 1183 N N . LEU A 1 154 ? 97.319 -20.187 442.545 1.00 74.72 1301 LEU A N 1
ATOM 1184 C CA . LEU A 1 154 ? 98.113 -18.989 442.779 1.00 68.16 1301 LEU A CA 1
ATOM 1185 C C . LEU A 1 154 ? 98.083 -18.613 444.255 1.00 84.13 1301 LEU A C 1
ATOM 1186 O O . LEU A 1 154 ? 99.115 -18.297 444.845 1.00 95.68 1301 LEU A O 1
ATOM 1191 N N . SER A 1 155 ? 96.891 -18.649 444.844 1.00 70.22 1302 SER A N 1
ATOM 1192 C CA . SER A 1 155 ? 96.727 -18.367 446.266 1.00 67.73 1302 SER A CA 1
ATOM 1193 C C . SER A 1 155 ? 97.500 -19.383 447.092 1.00 67.11 1302 SER A C 1
ATOM 1194 O O . SER A 1 155 ? 98.164 -19.031 448.067 1.00 77.02 1302 SER A O 1
ATOM 1197 N N . TYR A 1 156 ? 97.406 -20.646 446.690 1.00 73.91 1303 TYR A N 1
ATOM 1198 C CA . TYR A 1 156 ? 98.121 -21.725 447.357 1.00 56.51 1303 TYR A CA 1
ATOM 1199 C C . TYR A 1 156 ? 99.626 -21.515 447.261 1.00 57.49 1303 TYR A C 1
ATOM 1200 O O . TYR A 1 156 ? 100.361 -21.786 448.209 1.00 84.37 1303 TYR A O 1
ATOM 1209 N N . ASN A 1 157 ? 100.077 -21.033 446.108 1.00 78.27 1304 ASN A N 1
ATOM 1210 C CA . ASN A 1 157 ? 101.498 -20.797 445.890 1.00 76.36 1304 ASN A CA 1
ATOM 1211 C C . ASN A 1 157 ? 102.024 -19.598 446.668 1.00 70.78 1304 ASN A C 1
ATOM 1212 O O . ASN A 1 157 ? 102.991 -19.721 447.416 1.00 82.19 1304 ASN A O 1
ATOM 1217 N N . ILE A 1 158 ? 101.388 -18.442 446.499 1.00 65.32 1305 ILE A N 1
ATOM 1218 C CA . ILE A 1 158 ? 101.864 -17.218 447.139 1.00 72.18 1305 ILE A CA 1
ATOM 1219 C C . ILE A 1 158 ? 101.735 -17.273 448.659 1.00 73.55 1305 ILE A C 1
ATOM 1220 O O . ILE A 1 158 ? 102.409 -16.526 449.365 1.00 79.40 1305 ILE A O 1
ATOM 1225 N N . TYR A 1 159 ? 100.874 -18.153 449.162 1.00 78.37 1306 TYR A N 1
ATOM 1226 C CA . TYR A 1 159 ? 100.740 -18.329 450.603 1.00 77.16 1306 TYR A CA 1
ATOM 1227 C C . TYR A 1 159 ? 101.956 -19.056 451.154 1.00 79.34 1306 TYR A C 1
ATOM 1228 O O . TYR A 1 159 ? 102.572 -18.612 452.120 1.00 88.42 1306 TYR A O 1
ATOM 1237 N N . ASN A 1 160 ? 102.293 -20.178 450.529 1.00 57.03 1307 ASN A N 1
ATOM 1238 C CA . ASN A 1 160 ? 103.452 -20.962 450.931 1.00 57.93 1307 ASN A CA 1
ATOM 1239 C C . ASN A 1 160 ? 104.751 -20.174 450.800 1.00 67.97 1307 ASN A C 1
ATOM 1240 O O . ASN A 1 160 ? 105.601 -20.221 451.687 1.00 69.90 1307 ASN A O 1
ATOM 1245 N N . ILE A 1 161 ? 104.894 -19.451 449.692 1.00 70.32 1308 ILE A N 1
ATOM 1246 C CA . ILE A 1 161 ? 106.059 -18.602 449.470 1.00 72.62 1308 ILE A CA 1
ATOM 1247 C C . ILE A 1 161 ? 106.177 -17.555 450.574 1.00 66.40 1308 ILE A C 1
ATOM 1248 O O . ILE A 1 161 ? 107.258 -17.329 451.116 1.00 78.05 1308 ILE A O 1
ATOM 1253 N N . TRP A 1 162 ? 105.051 -16.934 450.910 1.00 58.44 1309 TRP A N 1
ATOM 1254 C CA . TRP A 1 162 ? 105.009 -15.905 451.942 1.00 63.23 1309 TRP A CA 1
ATOM 1255 C C . TRP A 1 162 ? 105.210 -16.493 453.335 1.00 62.07 1309 TRP A C 1
ATOM 1256 O O . TRP A 1 162 ? 105.904 -15.908 454.167 1.00 57.73 1309 TRP A O 1
ATOM 1267 N N . LEU A 1 163 ? 104.607 -17.652 453.585 1.00 59.24 1310 LEU A N 1
ATOM 1268 C CA . LEU A 1 163 ? 104.681 -18.277 454.902 1.00 56.29 1310 LEU A CA 1
ATOM 1269 C C . LEU A 1 163 ? 106.061 -18.878 455.163 1.00 74.22 1310 LEU A C 1
ATOM 1270 O O . LEU A 1 163 ? 106.559 -18.832 456.287 1.00 96.30 1310 LEU A O 1
ATOM 1275 N N . LYS A 1 164 ? 106.678 -19.438 454.126 1.00 68.32 1311 LYS A N 1
ATOM 1276 C CA . LYS A 1 164 ? 108.035 -19.965 454.247 1.00 67.27 1311 LYS A CA 1
ATOM 1277 C C . LYS A 1 164 ? 109.027 -18.833 454.486 1.00 67.38 1311 LYS A C 1
ATOM 1278 O O . LYS A 1 164 ? 110.091 -19.042 455.066 1.00 79.89 1311 LYS A O 1
ATOM 1284 N N . LYS A 1 165 ? 108.674 -17.635 454.029 1.00 62.82 1312 LYS A N 1
ATOM 1285 C CA . LYS A 1 165 ? 109.515 -16.462 454.224 1.00 65.02 1312 LYS A CA 1
ATOM 1286 C C . LYS A 1 165 ? 109.341 -15.888 455.625 1.00 78.68 1312 LYS A C 1
ATOM 1287 O O . LYS A 1 165 ? 110.290 -15.363 456.208 1.00 98.97 1312 LYS A O 1
ATOM 1293 N N . LEU A 1 166 ? 108.124 -15.980 456.155 1.00 82.31 1313 LEU A N 1
ATOM 1294 C CA . LEU A 1 166 ? 107.849 -15.542 457.519 1.00 71.44 1313 LEU A CA 1
ATOM 1295 C C . LEU A 1 166 ? 108.635 -16.378 458.517 1.00 68.98 1313 LEU A C 1
ATOM 1296 O O . LEU A 1 166 ? 109.183 -15.855 459.487 1.00 81.91 1313 LEU A O 1
ATOM 1301 N N . GLN A 1 167 ? 108.681 -17.682 458.268 1.00 62.93 1314 GLN A N 1
ATOM 1302 C CA . GLN A 1 167 ? 109.406 -18.608 459.128 1.00 58.83 1314 GLN A CA 1
ATOM 1303 C C . GLN A 1 167 ? 110.904 -18.322 459.115 1.00 74.82 1314 GLN A C 1
ATOM 1304 O O . GLN A 1 167 ? 111.593 -18.541 460.111 1.00 85.28 1314 GLN A O 1
ATOM 1310 N N . LYS A 1 168 ? 111.401 -17.830 457.985 1.00 79.38 1315 LYS A N 1
ATOM 1311 C CA . LYS A 1 168 ? 112.812 -17.481 457.859 1.00 85.58 1315 LYS A CA 1
ATOM 1312 C C . LYS A 1 168 ? 113.141 -16.224 458.659 1.00 76.22 1315 LYS A C 1
ATOM 1313 O O . LYS A 1 168 ? 114.233 -16.104 459.215 1.00 80.86 1315 LYS A O 1
ATOM 1319 N N . GLN A 1 169 ? 112.195 -15.291 458.717 1.00 64.63 1316 GLN A N 1
ATOM 1320 C CA . GLN A 1 169 ? 112.374 -14.080 459.512 1.00 82.51 1316 GLN A CA 1
ATOM 1321 C C . GLN A 1 169 ? 112.319 -14.388 461.003 1.00 78.04 1316 GLN A C 1
ATOM 1322 O O . GLN A 1 169 ? 112.999 -13.746 461.801 1.00 81.50 1316 GLN A O 1
ATOM 1328 N N . LEU A 1 170 ? 111.502 -15.370 461.371 1.00 73.12 1317 LEU A N 1
ATOM 1329 C CA . LEU A 1 170 ? 111.367 -15.769 462.767 1.00 71.16 1317 LEU A CA 1
ATOM 1330 C C . LEU A 1 170 ? 112.631 -16.433 463.293 1.00 77.40 1317 LEU A C 1
ATOM 1331 O O . LEU A 1 170 ? 113.170 -16.018 464.316 1.00 91.79 1317 LEU A O 1
ATOM 1336 N N . GLN A 1 171 ? 113.100 -17.454 462.581 1.00 78.92 1318 GLN A N 1
ATOM 1337 C CA . GLN A 1 171 ? 114.248 -18.254 463.007 1.00 82.17 1318 GLN A CA 1
ATOM 1338 C C . GLN A 1 171 ? 115.475 -17.403 463.336 1.00 84.25 1318 GLN A C 1
ATOM 1339 O O . GLN A 1 171 ? 116.288 -17.773 464.183 1.00 88.71 1318 GLN A O 1
ATOM 1345 N N . LYS A 1 172 ? 115.599 -16.261 462.669 1.00 99.64 1319 LYS A N 1
ATOM 1346 C CA . LYS A 1 172 ? 116.681 -15.328 462.953 1.00 103.34 1319 LYS A CA 1
ATOM 1347 C C . LYS A 1 172 ? 116.467 -14.634 464.295 1.00 108.68 1319 LYS A C 1
ATOM 1348 O O . LYS A 1 172 ? 117.426 -14.263 464.972 1.00 118.61 1319 LYS A O 1
ATOM 1354 N N . LYS A 1 173 ? 115.205 -14.468 464.677 1.00 102.79 1320 LYS A N 1
ATOM 1355 C CA . LYS A 1 173 ? 114.867 -13.755 465.904 1.00 95.61 1320 LYS A CA 1
ATOM 1356 C C . LYS A 1 173 ? 114.313 -14.672 466.993 1.00 93.71 1320 LYS A C 1
ATOM 1357 O O . LYS A 1 173 ? 114.471 -14.392 468.180 1.00 97.06 1320 LYS A O 1
ATOM 1363 N N . ALA A 1 174 ? 113.670 -15.763 466.590 1.00 83.21 1321 ALA A N 1
ATOM 1364 C CA . ALA A 1 174 ? 112.960 -16.630 467.531 1.00 76.87 1321 ALA A CA 1
ATOM 1365 C C . ALA A 1 174 ? 113.881 -17.325 468.530 1.00 84.70 1321 ALA A C 1
ATOM 1366 O O . ALA A 1 174 ? 113.637 -17.286 469.734 1.00 78.96 1321 ALA A O 1
ATOM 1368 N N . ILE A 1 175 ? 114.934 -17.960 468.027 1.00 91.98 1322 ILE A N 1
ATOM 1369 C CA . ILE A 1 175 ? 115.827 -18.752 468.869 1.00 90.72 1322 ILE A CA 1
ATOM 1370 C C . ILE A 1 175 ? 116.537 -17.908 469.929 1.00 90.56 1322 ILE A C 1
ATOM 1371 O O . ILE A 1 175 ? 116.549 -18.263 471.108 1.00 88.56 1322 ILE A O 1
ATOM 1376 N N . ASN A 1 176 ? 117.112 -16.787 469.510 1.00 84.00 1323 ASN A N 1
ATOM 1377 C CA . ASN A 1 176 ? 117.885 -15.942 470.416 1.00 88.77 1323 ASN A CA 1
ATOM 1378 C C . ASN A 1 176 ? 117.023 -15.203 471.440 1.00 93.34 1323 ASN A C 1
ATOM 1379 O O . ASN A 1 176 ? 117.497 -14.855 472.521 1.00 101.95 1323 ASN A O 1
ATOM 1384 N N . ALA A 1 177 ? 115.758 -14.971 471.104 1.00 98.45 1324 ALA A N 1
ATOM 1385 C CA . ALA A 1 177 ? 114.877 -14.191 471.967 1.00 95.02 1324 ALA A CA 1
ATOM 1386 C C . ALA A 1 177 ? 114.078 -15.063 472.929 1.00 91.12 1324 ALA A C 1
ATOM 1387 O O . ALA A 1 177 ? 113.443 -14.557 473.854 1.00 97.87 1324 ALA A O 1
ATOM 1389 N N . VAL A 1 178 ? 114.105 -16.373 472.708 1.00 78.86 1325 VAL A N 1
ATOM 1390 C CA . VAL A 1 178 ? 113.376 -17.301 473.563 1.00 58.91 1325 VAL A CA 1
ATOM 1391 C C . VAL A 1 178 ? 114.331 -18.128 474.419 1.00 77.33 1325 VAL A C 1
ATOM 1392 O O . VAL A 1 178 ? 114.124 -18.294 475.620 1.00 95.70 1325 VAL A O 1
ATOM 1396 N N . VAL A 1 179 ? 115.386 -18.633 473.791 1.00 78.87 1326 VAL A N 1
ATOM 1397 C CA . VAL A 1 179 ? 116.354 -19.485 474.470 1.00 83.64 1326 VAL A CA 1
ATOM 1398 C C . VAL A 1 179 ? 117.393 -18.678 475.252 1.00 87.77 1326 VAL A C 1
ATOM 1399 O O . VAL A 1 179 ? 117.756 -19.044 476.370 1.00 84.53 1326 VAL A O 1
ATOM 1403 N N . ILE A 1 180 ? 117.854 -17.574 474.671 1.00 92.26 1327 ILE A N 1
ATOM 1404 C CA . ILE A 1 180 ? 118.940 -16.795 475.262 1.00 94.48 1327 ILE A CA 1
ATOM 1405 C C . ILE A 1 180 ? 118.442 -15.597 476.076 1.00 96.98 1327 ILE A C 1
ATOM 1406 O O . ILE A 1 180 ? 118.934 -15.348 477.181 1.00 105.53 1327 ILE A O 1
ATOM 1411 N N . SER A 1 181 ? 117.464 -14.872 475.535 1.00 91.64 1328 SER A N 1
ATOM 1412 C CA . SER A 1 181 ? 116.972 -13.637 476.152 1.00 88.79 1328 SER A CA 1
ATOM 1413 C C . SER A 1 181 ? 116.517 -13.839 477.594 1.00 94.83 1328 SER A C 1
ATOM 1414 O O . SER A 1 181 ? 115.938 -14.870 477.935 1.00 97.16 1328 SER A O 1
ATOM 1417 N N . GLU A 1 182 ? 116.788 -12.846 478.435 1.00 114.40 1329 GLU A N 1
ATOM 1418 C CA . GLU A 1 182 ? 116.456 -12.930 479.852 1.00 122.31 1329 GLU A CA 1
ATOM 1419 C C . GLU A 1 182 ? 116.024 -11.580 480.422 1.00 119.21 1329 GLU A C 1
ATOM 1420 O O . GLU A 1 182 ? 116.822 -10.647 480.518 1.00 116.73 1329 GLU A O 1
ATOM 1426 N N . SER A 1 183 ? 114.753 -11.488 480.801 1.00 120.54 1330 SER A N 1
ATOM 1427 C CA . SER A 1 183 ? 114.201 -10.258 481.357 1.00 126.97 1330 SER A CA 1
ATOM 1428 C C . SER A 1 183 ? 114.491 -10.148 482.852 1.00 132.62 1330 SER A C 1
ATOM 1429 O O . SER A 1 183 ? 113.722 -10.633 483.683 1.00 131.34 1330 SER A O 1
ATOM 1432 N N . GLU A 1 199 ? 121.145 -10.249 468.637 1.00 140.95 1352 GLU A N 1
ATOM 1433 C CA . GLU A 1 199 ? 120.702 -9.733 469.927 1.00 137.29 1352 GLU A CA 1
ATOM 1434 C C . GLU A 1 199 ? 119.225 -9.351 469.880 1.00 126.74 1352 GLU A C 1
ATOM 1435 O O . GLU A 1 199 ? 118.881 -8.186 469.681 1.00 131.86 1352 GLU A O 1
ATOM 1441 N N . TYR A 1 200 ? 118.355 -10.339 470.063 1.00 109.29 1353 TYR A N 1
ATOM 1442 C CA .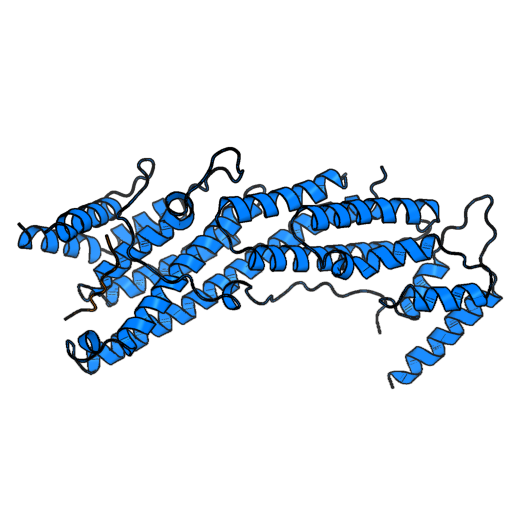 TYR A 1 200 ? 116.916 -10.110 469.993 1.00 100.02 1353 TYR A CA 1
ATOM 1443 C C . TYR A 1 200 ? 116.221 -10.374 471.324 1.00 100.35 1353 TYR A C 1
ATOM 1444 O O . TYR A 1 200 ? 116.629 -11.244 472.095 1.00 101.70 1353 TYR A O 1
ATOM 1453 N N . THR A 1 201 ? 115.161 -9.615 471.583 1.00 97.92 1354 THR A N 1
ATOM 1454 C CA . THR A 1 201 ? 114.375 -9.780 472.800 1.00 69.35 1354 THR A CA 1
ATOM 1455 C C . THR A 1 201 ? 112.976 -10.294 472.475 1.00 68.43 1354 THR A C 1
ATOM 1456 O O . THR A 1 201 ? 112.588 -10.357 471.307 1.00 88.39 1354 THR A O 1
ATOM 1460 N N . MET A 1 202 ? 112.224 -10.660 473.509 1.00 73.56 1355 MET A N 1
ATOM 1461 C CA . MET A 1 202 ? 110.852 -11.123 473.331 1.00 70.96 1355 MET A CA 1
ATOM 1462 C C . MET A 1 202 ? 109.958 -9.999 472.822 1.00 76.57 1355 MET A C 1
ATOM 1463 O O . MET A 1 202 ? 108.902 -10.250 472.242 1.00 84.46 1355 MET A O 1
ATOM 1468 N N . ASP A 1 203 ? 110.389 -8.762 473.047 1.00 77.03 1356 ASP A N 1
ATOM 1469 C CA . ASP A 1 203 ? 109.683 -7.595 472.538 1.00 81.24 1356 ASP A CA 1
ATOM 1470 C C . ASP A 1 203 ? 109.704 -7.577 471.014 1.00 90.88 1356 ASP A C 1
ATOM 1471 O O . ASP A 1 203 ? 108.725 -7.195 470.376 1.00 91.86 1356 ASP A O 1
ATOM 1476 N N . ASP A 1 204 ? 110.829 -7.993 470.438 1.00 88.05 1357 ASP A N 1
ATOM 1477 C CA . ASP A 1 204 ? 110.977 -8.054 468.989 1.00 85.18 1357 ASP A CA 1
ATOM 1478 C C . ASP A 1 204 ? 110.073 -9.128 468.394 1.00 83.56 1357 ASP A C 1
ATOM 1479 O O . ASP A 1 204 ? 109.479 -8.937 467.334 1.00 92.04 1357 ASP A O 1
ATOM 1484 N N . ILE A 1 205 ? 109.977 -10.258 469.087 1.00 79.51 1358 ILE A N 1
ATOM 1485 C CA . ILE A 1 205 ? 109.142 -11.369 468.644 1.00 66.11 1358 ILE A CA 1
ATOM 1486 C C . ILE A 1 205 ? 107.664 -11.002 468.682 1.00 71.90 1358 ILE A C 1
ATOM 1487 O O . ILE A 1 205 ? 106.926 -11.248 467.727 1.00 68.00 1358 ILE A O 1
ATOM 1492 N N . LEU A 1 206 ? 107.237 -10.411 469.792 1.00 68.67 1359 LEU A N 1
ATOM 1493 C CA . LEU A 1 206 ? 105.847 -10.007 469.946 1.00 72.68 1359 LEU A CA 1
ATOM 1494 C C . LEU A 1 206 ? 105.503 -8.857 468.999 1.00 70.76 1359 LEU A C 1
ATOM 1495 O O . LEU A 1 206 ? 104.349 -8.688 468.611 1.00 73.02 1359 LEU A O 1
ATOM 1500 N N . THR A 1 207 ? 106.511 -8.072 468.630 1.00 66.42 1360 THR A N 1
ATOM 1501 C CA . THR A 1 207 ? 106.339 -7.015 467.638 1.00 83.05 1360 THR A CA 1
ATOM 1502 C C . THR A 1 207 ? 106.106 -7.626 466.260 1.00 82.91 1360 THR A C 1
ATOM 1503 O O . THR A 1 207 ? 105.301 -7.128 465.471 1.0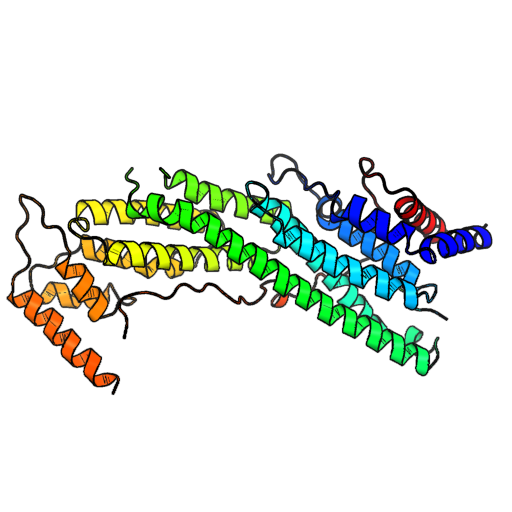0 77.99 1360 THR A O 1
ATOM 1507 N N . PHE A 1 208 ? 106.821 -8.714 465.984 1.00 96.45 1361 PHE A N 1
ATOM 1508 C CA . PHE A 1 208 ? 106.678 -9.450 464.732 1.00 65.64 1361 PHE A CA 1
ATOM 1509 C C . PHE A 1 208 ? 105.254 -9.964 464.567 1.00 65.02 1361 PHE A C 1
ATOM 1510 O O . PHE A 1 208 ? 104.700 -9.949 463.467 1.00 72.81 1361 PHE A O 1
ATOM 1518 N N . PHE A 1 209 ? 104.664 -10.415 465.669 1.00 82.09 1362 PHE A N 1
ATOM 1519 C CA . PHE A 1 209 ? 103.298 -10.921 465.648 1.00 74.50 1362 PHE A CA 1
ATOM 1520 C C . PHE A 1 209 ? 102.278 -9.785 465.649 1.00 72.75 1362 PHE A C 1
ATOM 1521 O O . PHE A 1 209 ? 101.210 -9.905 465.048 1.00 69.62 1362 PHE A O 1
ATOM 1529 N N . ASN A 1 210 ? 102.608 -8.687 466.325 1.00 69.61 1363 ASN A N 1
ATOM 1530 C CA . ASN A 1 210 ? 101.768 -7.494 466.292 1.00 67.33 1363 ASN A CA 1
ATOM 1531 C C . ASN A 1 210 ? 101.624 -6.974 464.868 1.00 77.89 1363 ASN A C 1
ATOM 1532 O O . ASN A 1 210 ? 100.554 -6.520 464.465 1.00 78.57 1363 ASN A O 1
ATOM 1537 N N . SER A 1 211 ? 102.715 -7.049 464.112 1.00 81.48 1364 SER A N 1
ATOM 1538 C CA . SER A 1 211 ? 102.720 -6.629 462.717 1.00 70.75 1364 SER A CA 1
ATOM 1539 C C . SER A 1 211 ? 101.750 -7.473 461.899 1.00 70.74 1364 SER A C 1
ATOM 1540 O O . SER A 1 211 ? 100.927 -6.943 461.157 1.00 79.63 1364 SER A O 1
ATOM 1543 N N . ILE A 1 212 ? 101.852 -8.790 462.050 1.00 64.51 1365 ILE A N 1
ATOM 1544 C CA . ILE A 1 212 ? 100.973 -9.720 461.348 1.00 64.01 1365 ILE A CA 1
ATOM 1545 C C . ILE A 1 212 ? 99.512 -9.507 461.734 1.00 63.92 1365 ILE A C 1
ATOM 1546 O O . ILE A 1 212 ? 98.626 -9.528 460.879 1.00 90.00 1365 ILE A O 1
ATOM 1551 N N . TYR A 1 213 ? 99.271 -9.293 463.024 1.00 64.07 1366 TYR A N 1
ATOM 1552 C CA . TYR A 1 213 ? 97.921 -9.085 463.529 1.00 64.11 1366 TYR A CA 1
ATOM 1553 C C . TYR A 1 213 ? 97.278 -7.829 462.950 1.00 64.48 1366 TYR A C 1
ATOM 1554 O O . TYR A 1 213 ? 96.157 -7.875 462.444 1.00 64.41 1366 TYR A O 1
ATOM 1563 N N . TRP A 1 214 ? 97.988 -6.709 463.029 1.00 80.43 1367 TRP A N 1
ATOM 1564 C CA . TRP A 1 214 ? 97.448 -5.433 462.574 1.00 65.44 1367 TRP A CA 1
ATOM 1565 C C . TRP A 1 214 ? 97.231 -5.405 461.062 1.00 84.76 1367 TRP A C 1
ATOM 1566 O O . TRP A 1 214 ? 96.305 -4.757 460.576 1.00 78.00 1367 TRP A O 1
ATOM 1577 N N . CYS A 1 215 ? 98.085 -6.107 460.323 1.00 78.52 1368 CYS A N 1
ATOM 1578 C CA . CYS A 1 215 ? 97.959 -6.173 458.870 1.00 78.70 1368 CYS A CA 1
ATOM 1579 C C . CYS A 1 215 ? 96.668 -6.865 458.452 1.00 78.81 1368 CYS A C 1
ATOM 1580 O O . CYS A 1 215 ? 95.928 -6.360 457.610 1.00 88.01 1368 CYS A O 1
ATOM 1583 N N . MET A 1 216 ? 96.402 -8.021 459.049 1.00 64.06 1369 MET A N 1
ATOM 1584 C CA . MET A 1 216 ? 95.238 -8.818 458.684 1.00 63.76 1369 MET A CA 1
ATOM 1585 C C . MET A 1 216 ? 93.936 -8.188 459.167 1.00 78.44 1369 MET A C 1
ATOM 1586 O O . MET A 1 216 ? 92.857 -8.538 458.690 1.00 88.40 1369 MET A O 1
ATOM 1591 N N . LYS A 1 217 ? 94.038 -7.261 460.113 1.00 70.63 1370 LYS A N 1
ATOM 1592 C CA . LYS A 1 217 ? 92.863 -6.542 460.584 1.00 75.16 1370 LYS A CA 1
ATOM 1593 C C . LYS A 1 217 ? 92.617 -5.309 459.722 1.00 77.72 1370 LYS A C 1
ATOM 1594 O O . LYS A 1 217 ? 91.473 -4.964 459.425 1.00 81.29 1370 LYS A O 1
ATOM 1600 N N . SER A 1 218 ? 93.701 -4.655 459.317 1.00 78.49 1371 SER A N 1
ATOM 1601 C CA . SER A 1 218 ? 93.612 -3.456 458.491 1.00 86.06 1371 SER A CA 1
ATOM 1602 C C . SER A 1 218 ? 93.197 -3.787 457.060 1.00 89.78 1371 SER A C 1
ATOM 1603 O O . SER A 1 218 ? 92.573 -2.971 456.382 1.00 88.05 1371 SER A O 1
ATOM 1606 N N . PHE A 1 219 ? 93.542 -4.987 456.605 1.00 88.97 1372 PHE A N 1
ATOM 1607 C CA . PHE A 1 219 ? 93.277 -5.380 455.225 1.00 82.35 1372 PHE A CA 1
ATOM 1608 C C . PHE A 1 219 ? 92.037 -6.263 455.101 1.00 81.21 1372 PHE A C 1
ATOM 1609 O O . PHE A 1 219 ? 91.860 -6.955 454.098 1.00 93.93 1372 PHE A O 1
ATOM 1617 N N . HIS A 1 220 ? 91.189 -6.231 456.127 1.00 76.50 1373 HIS A N 1
ATOM 1618 C CA . HIS A 1 220 ? 89.920 -6.959 456.132 1.00 70.47 1373 HIS A CA 1
ATOM 1619 C C . HIS A 1 220 ? 90.078 -8.453 455.855 1.00 73.40 1373 HIS A C 1
ATOM 1620 O O . HIS A 1 220 ? 89.203 -9.074 455.252 1.00 79.09 1373 HIS A O 1
ATOM 1627 N N . ILE A 1 221 ? 91.193 -9.025 456.297 1.00 63.87 1374 ILE A N 1
ATOM 1628 C CA . ILE A 1 221 ? 91.428 -10.454 456.139 1.00 71.53 1374 ILE A CA 1
ATOM 1629 C C . ILE A 1 221 ? 90.579 -11.244 457.126 1.00 86.42 1374 ILE A C 1
ATOM 1630 O O . ILE A 1 221 ? 90.457 -10.866 458.292 1.00 89.29 1374 ILE A O 1
ATOM 1635 N N . GLU A 1 222 ? 89.984 -12.332 456.648 1.00 92.33 1375 GLU A N 1
ATOM 1636 C CA . GLU A 1 222 ? 89.200 -13.220 457.496 1.00 84.05 1375 GLU A CA 1
ATOM 1637 C C . GLU A 1 222 ? 90.059 -13.753 458.640 1.00 87.35 1375 GLU A C 1
ATOM 1638 O O . GLU A 1 222 ? 91.200 -14.164 458.433 1.00 95.74 1375 GLU A O 1
ATOM 1644 N N . ASN A 1 223 ? 89.503 -13.738 459.848 1.00 85.30 1376 ASN A N 1
ATOM 1645 C CA . ASN A 1 223 ? 90.250 -14.099 461.051 1.00 82.93 1376 ASN A CA 1
ATOM 1646 C C . ASN A 1 223 ? 90.664 -15.567 461.112 1.00 78.58 1376 ASN A C 1
ATOM 1647 O O . ASN A 1 223 ? 91.418 -15.966 461.999 1.00 86.36 1376 ASN A O 1
ATOM 1652 N N . GLU A 1 224 ? 90.169 -16.368 460.175 1.00 71.61 1377 GLU A N 1
ATOM 1653 C CA . GLU A 1 224 ? 90.547 -17.772 460.107 1.00 73.02 1377 GLU A CA 1
ATOM 1654 C C . GLU A 1 224 ? 91.946 -17.914 459.518 1.00 69.32 1377 GLU A C 1
ATOM 1655 O O . GLU A 1 224 ? 92.701 -18.813 459.894 1.00 64.66 1377 GLU A O 1
ATOM 1661 N N . VAL A 1 225 ? 92.282 -17.020 458.592 1.00 66.51 1378 VAL A N 1
ATOM 1662 C CA . VAL A 1 225 ? 93.616 -16.991 458.006 1.00 65.09 1378 VAL A CA 1
ATOM 1663 C C . VAL A 1 225 ? 94.628 -16.522 459.043 1.00 71.21 1378 VAL A C 1
ATOM 1664 O O . VAL A 1 225 ? 95.736 -17.051 459.131 1.00 70.48 1378 VAL A O 1
ATOM 1668 N N . PHE A 1 226 ? 94.232 -15.528 459.832 1.00 69.87 1379 PHE A N 1
ATOM 1669 C CA . PHE A 1 226 ? 95.064 -15.032 460.922 1.00 67.95 1379 PHE A CA 1
ATOM 1670 C C . PHE A 1 226 ? 95.344 -16.141 461.924 1.00 67.67 1379 PHE A C 1
ATOM 1671 O O . PHE A 1 226 ? 96.471 -16.301 462.388 1.00 70.41 1379 PHE A O 1
ATOM 1679 N N . HIS A 1 227 ? 94.307 -16.905 462.249 1.00 62.64 1380 HIS A N 1
ATOM 1680 C CA . HIS A 1 227 ? 94.446 -18.050 463.135 1.00 72.89 1380 HIS A CA 1
ATOM 1681 C C . HIS A 1 227 ? 95.382 -19.091 462.535 1.00 66.56 1380 HIS A C 1
ATOM 1682 O O . HIS A 1 227 ? 96.210 -19.671 463.235 1.00 62.55 1380 HIS A O 1
ATOM 1689 N N . ALA A 1 228 ? 95.251 -19.318 461.232 1.00 76.17 1381 ALA A N 1
ATOM 1690 C CA . ALA A 1 228 ? 96.055 -20.321 460.543 1.00 62.34 1381 ALA A CA 1
ATOM 1691 C C . ALA A 1 228 ? 97.530 -19.935 460.484 1.00 62.27 1381 ALA A C 1
ATOM 1692 O O . ALA A 1 228 ? 98.407 -20.773 460.692 1.00 62.33 1381 ALA A O 1
ATOM 1694 N N . VAL A 1 229 ? 97.799 -18.665 460.198 1.00 62.22 1382 VAL A N 1
ATOM 1695 C CA . VAL A 1 229 ? 99.169 -18.182 460.073 1.00 62.27 1382 VAL A CA 1
ATOM 1696 C C . VAL A 1 229 ? 99.914 -18.236 461.405 1.00 68.47 1382 VAL A C 1
ATOM 1697 O O . VAL A 1 229 ? 101.026 -18.757 461.479 1.00 74.83 1382 VAL A O 1
ATOM 1701 N N . VAL A 1 230 ? 99.293 -17.702 462.452 1.00 62.47 1383 VAL A N 1
ATOM 1702 C CA . VAL A 1 230 ? 99.904 -17.685 463.776 1.00 69.38 1383 VAL A CA 1
ATOM 1703 C C . VAL A 1 230 ? 100.126 -19.102 464.303 1.00 69.12 1383 VAL A C 1
ATOM 1704 O O . VAL A 1 230 ? 101.192 -19.413 464.832 1.00 68.98 1383 VAL A O 1
ATOM 1708 N N . THR A 1 231 ? 99.116 -19.954 464.148 1.00 62.57 1384 THR A N 1
ATOM 1709 C CA . THR A 1 231 ? 99.203 -21.347 464.578 1.00 62.70 1384 THR A CA 1
ATOM 1710 C C . THR A 1 231 ? 100.406 -22.040 463.949 1.00 62.74 1384 THR A C 1
ATOM 1711 O O . THR A 1 231 ? 101.163 -22.733 464.629 1.00 62.92 1384 THR A O 1
ATOM 1715 N N . THR A 1 232 ? 100.578 -21.835 462.647 1.00 79.25 1385 THR A N 1
ATOM 1716 C CA . THR A 1 232 ? 101.708 -22.396 461.918 1.00 71.73 1385 THR A CA 1
ATOM 1717 C C . THR A 1 232 ? 103.037 -21.875 462.458 1.00 74.62 1385 THR A C 1
ATOM 1718 O O . THR A 1 232 ? 103.967 -22.646 462.697 1.00 78.28 1385 THR A O 1
ATOM 1722 N N . LEU A 1 233 ? 103.116 -20.563 462.655 1.00 72.24 1386 LEU A N 1
ATOM 1723 C CA . LEU A 1 233 ? 104.343 -19.934 463.129 1.00 74.09 1386 LEU A CA 1
ATOM 1724 C C . LEU A 1 233 ? 104.663 -20.310 464.572 1.00 77.78 1386 LEU A C 1
ATOM 1725 O O . LEU A 1 233 ? 105.830 -20.435 464.940 1.00 87.31 1386 LEU A O 1
ATOM 1730 N N . LEU A 1 234 ? 103.627 -20.491 465.386 1.00 78.82 1387 LEU A N 1
ATOM 1731 C CA . LEU A 1 234 ? 103.814 -20.848 466.791 1.00 63.27 1387 LEU A CA 1
ATOM 1732 C C . LEU A 1 234 ? 104.414 -22.242 466.942 1.00 76.51 1387 LEU A C 1
ATOM 1733 O O . LEU A 1 234 ? 105.336 -22.446 467.730 1.00 83.92 1387 LEU A O 1
ATOM 1738 N N . ASN A 1 235 ? 103.885 -23.197 466.183 1.00 63.42 1388 ASN A N 1
ATOM 1739 C CA . ASN A 1 235 ? 104.404 -24.560 466.191 1.00 63.69 1388 ASN A CA 1
ATOM 1740 C C . ASN A 1 235 ? 105.845 -24.613 465.694 1.00 73.05 1388 ASN A C 1
ATOM 1741 O O . ASN A 1 235 ? 106.624 -25.474 466.105 1.00 64.29 1388 ASN A O 1
ATOM 1746 N N . TYR A 1 236 ? 106.187 -23.684 464.807 1.00 72.98 1389 TYR A N 1
ATOM 1747 C CA . TYR A 1 236 ? 107.539 -23.582 464.271 1.00 72.27 1389 TYR A CA 1
ATOM 1748 C C . TYR A 1 236 ? 108.502 -23.062 465.334 1.00 66.80 1389 TYR A C 1
ATOM 1749 O O . TYR A 1 236 ? 109.583 -23.618 465.527 1.00 64.87 1389 TYR A O 1
ATOM 1758 N N . VAL A 1 237 ? 108.103 -21.994 466.018 1.00 69.26 1390 VAL A N 1
ATOM 1759 C CA . VAL A 1 237 ? 108.889 -21.447 467.117 1.00 79.06 1390 VAL A CA 1
ATOM 1760 C C . VAL A 1 237 ? 109.040 -22.496 468.213 1.00 73.19 1390 VAL A C 1
ATOM 1761 O O . VAL A 1 237 ? 110.108 -22.647 468.804 1.00 65.12 1390 VAL A O 1
ATOM 1765 N N . ASP A 1 238 ? 107.962 -23.231 468.462 1.00 64.48 1391 ASP A N 1
ATOM 1766 C CA . ASP A 1 238 ? 107.967 -24.316 469.435 1.00 64.69 1391 ASP A CA 1
ATOM 1767 C C . ASP A 1 238 ? 108.990 -25.386 469.071 1.00 84.77 1391 ASP A C 1
ATOM 1768 O O . ASP A 1 238 ? 109.627 -25.974 469.944 1.00 87.61 1391 ASP A O 1
ATOM 1773 N N . ALA A 1 239 ? 109.144 -25.628 467.773 1.00 83.24 1392 ALA A N 1
ATOM 1774 C CA . ALA A 1 239 ? 110.026 -26.681 467.289 1.00 74.16 1392 ALA A CA 1
ATOM 1775 C C . ALA A 1 239 ? 111.490 -26.251 467.265 1.00 74.02 1392 ALA A C 1
ATOM 1776 O O . ALA A 1 239 ? 112.354 -26.949 467.792 1.00 75.61 1392 ALA A O 1
ATOM 1778 N N . ILE A 1 240 ? 111.765 -25.104 466.650 1.00 69.05 1393 ILE A N 1
ATOM 1779 C CA . ILE A 1 240 ? 113.142 -24.657 466.460 1.00 74.91 1393 ILE A CA 1
ATOM 1780 C C . ILE A 1 240 ? 113.816 -24.255 467.770 1.00 82.81 1393 ILE A C 1
ATOM 1781 O O . ILE A 1 240 ? 115.036 -24.343 467.895 1.00 91.20 1393 ILE A O 1
ATOM 1786 N N . CYS A 1 241 ? 113.023 -23.818 468.743 1.00 74.88 1394 CYS A N 1
ATOM 1787 C CA . CYS A 1 241 ? 113.563 -23.434 470.042 1.00 68.52 1394 CYS A CA 1
ATOM 1788 C C . CYS A 1 241 ? 113.837 -24.667 470.892 1.00 66.95 1394 CYS A C 1
ATOM 1789 O O . CYS A 1 241 ? 114.828 -24.720 471.618 1.00 77.16 1394 CYS A O 1
ATOM 1792 N N . PHE A 1 242 ? 112.953 -25.655 470.796 1.00 66.70 1395 PHE A N 1
ATOM 1793 C CA . PHE A 1 242 ? 113.125 -26.905 471.527 1.00 67.05 1395 PHE A CA 1
ATOM 1794 C C . PHE A 1 242 ? 114.359 -27.655 471.038 1.00 97.14 1395 PHE A C 1
ATOM 1795 O O . PHE A 1 242 ? 115.081 -28.263 471.830 1.00 76.56 1395 PHE A O 1
ATOM 1803 N N . ASN A 1 243 ? 114.594 -27.607 469.731 1.00 100.26 1396 ASN A N 1
ATOM 1804 C CA . ASN A 1 243 ? 115.736 -28.283 469.127 1.00 91.99 1396 ASN A CA 1
ATOM 1805 C C . ASN A 1 243 ? 117.056 -27.598 469.469 1.00 97.24 1396 ASN A C 1
ATOM 1806 O O . ASN A 1 243 ? 118.126 -28.195 469.350 1.00 112.37 1396 ASN A O 1
ATOM 1811 N N . GLU A 1 244 ? 116.972 -26.340 469.892 1.00 90.79 1397 GLU A N 1
ATOM 1812 C CA . GLU A 1 244 ? 118.146 -25.600 470.337 1.00 91.68 1397 GLU A CA 1
ATOM 1813 C C . GLU A 1 244 ? 118.441 -25.910 471.801 1.00 108.39 1397 GLU A C 1
ATOM 1814 O O . GLU A 1 244 ? 119.600 -26.010 472.206 1.00 126.87 1397 GLU A O 1
ATOM 1820 N N . LEU A 1 245 ? 117.380 -26.072 472.585 1.00 103.84 1398 LEU A N 1
ATOM 1821 C CA . LEU A 1 245 ? 117.495 -26.341 474.015 1.00 85.88 1398 LEU A CA 1
ATOM 1822 C C . LEU A 1 245 ? 118.066 -27.726 474.303 1.00 84.23 1398 LEU A C 1
ATOM 1823 O O . LEU A 1 245 ? 118.936 -27.882 475.159 1.00 91.02 1398 LEU A O 1
ATOM 1828 N N . ILE A 1 246 ? 117.572 -28.729 473.584 1.00 69.72 1399 ILE A N 1
ATOM 1829 C CA . ILE A 1 246 ? 117.924 -30.118 473.861 1.00 70.30 1399 ILE A CA 1
ATOM 1830 C C . ILE A 1 246 ? 119.370 -30.435 473.471 1.00 105.05 1399 ILE A C 1
ATOM 1831 O O . ILE A 1 246 ? 119.900 -31.489 473.827 1.00 89.83 1399 ILE A O 1
ATOM 1836 N N . MET A 1 247 ? 120.006 -29.519 472.746 1.00 102.26 1400 MET A N 1
ATOM 1837 C CA . MET A 1 247 ? 121.419 -29.658 472.407 1.00 99.78 1400 MET A CA 1
ATOM 1838 C C . MET A 1 247 ? 122.282 -28.764 473.290 1.00 105.91 1400 MET A C 1
ATOM 1839 O O . MET A 1 247 ? 123.502 -28.919 473.344 1.00 113.92 1400 MET A O 1
ATOM 1844 N N . LYS A 1 248 ? 121.639 -27.826 473.979 1.00 98.70 1401 LYS A N 1
ATOM 1845 C CA . LYS A 1 248 ? 122.335 -26.928 474.894 1.00 92.63 1401 LYS A CA 1
ATOM 1846 C C . LYS A 1 248 ? 122.889 -27.681 476.100 1.00 95.10 1401 LYS A C 1
ATOM 1847 O O . LYS A 1 248 ? 122.158 -28.393 476.789 1.00 99.68 1401 LYS A O 1
ATOM 1853 N N . ARG A 1 249 ? 124.185 -27.520 476.346 1.00 95.82 1402 ARG A N 1
ATOM 1854 C CA . ARG A 1 249 ? 124.829 -28.148 477.492 1.00 91.64 1402 ARG A CA 1
ATOM 1855 C C . ARG A 1 249 ? 125.395 -27.096 478.437 1.00 94.69 1402 ARG A C 1
ATOM 1856 O O . ARG A 1 249 ? 125.811 -26.022 478.000 1.00 80.53 1402 ARG A O 1
ATOM 1864 N N . ASN A 1 250 ? 125.407 -27.421 479.729 1.00 103.89 1403 ASN A N 1
ATOM 1865 C CA . ASN A 1 250 ? 125.766 -26.473 480.781 1.00 99.50 1403 ASN A CA 1
ATOM 1866 C C . ASN A 1 250 ? 124.914 -25.214 480.668 1.00 91.26 1403 ASN A C 1
ATOM 1867 O O . ASN A 1 250 ? 125.417 -24.094 480.769 1.00 88.24 1403 ASN A O 1
ATOM 1872 N N . PHE A 1 251 ? 123.617 -25.414 480.460 1.00 79.85 1404 PHE A N 1
ATOM 1873 C CA . PHE A 1 251 ? 122.709 -24.322 480.133 1.00 79.65 1404 PHE A CA 1
ATOM 1874 C C . PHE A 1 251 ? 121.348 -24.488 480.804 1.00 77.27 1404 PHE A C 1
ATOM 1875 O O . PHE A 1 251 ? 120.745 -23.514 481.250 1.00 76.93 1404 PHE A O 1
ATOM 1883 N N . LEU A 1 252 ? 120.870 -25.726 480.870 1.00 78.49 1405 LEU A N 1
ATOM 1884 C CA . LEU A 1 252 ? 119.542 -26.013 481.404 1.00 83.52 1405 LEU A CA 1
ATOM 1885 C C . LEU A 1 252 ? 119.516 -26.037 482.931 1.00 95.22 1405 LEU A C 1
ATOM 1886 O O . LEU A 1 252 ? 119.638 -27.093 483.546 1.00 91.61 1405 LEU A O 1
ATOM 1891 N N . SER A 1 253 ? 119.349 -24.865 483.534 1.00 90.88 1406 SER A N 1
ATOM 1892 C CA . SER A 1 253 ? 119.279 -24.751 484.986 1.00 79.73 1406 SER A CA 1
ATOM 1893 C C . SER A 1 253 ? 117.858 -24.431 485.432 1.00 83.61 1406 SER A C 1
ATOM 1894 O O . SER A 1 253 ? 116.979 -24.190 484.604 1.00 78.69 1406 SER A O 1
ATOM 1897 N N . TRP A 1 254 ? 117.637 -24.441 486.744 1.00 89.59 1407 TRP A N 1
ATOM 1898 C CA . TRP A 1 254 ? 116.336 -24.092 487.303 1.00 78.18 1407 TRP A CA 1
ATOM 1899 C C . TRP A 1 254 ? 115.994 -22.644 486.978 1.00 76.22 1407 TRP A C 1
ATOM 1900 O O . TRP A 1 254 ? 114.867 -22.332 486.594 1.00 75.30 1407 TRP A O 1
ATOM 1911 N N . LYS A 1 255 ? 116.979 -21.765 487.132 1.00 70.85 1408 LYS A N 1
ATOM 1912 C CA . LYS A 1 255 ? 116.798 -20.348 486.845 1.00 73.29 1408 LYS A CA 1
ATOM 1913 C C . LYS A 1 255 ? 116.538 -20.129 485.359 1.00 81.27 1408 LYS A C 1
ATOM 1914 O O . LYS A 1 255 ? 115.758 -19.255 484.978 1.00 82.08 1408 LYS A O 1
ATOM 1920 N N . ARG A 1 256 ? 117.188 -20.933 484.523 1.00 86.80 1409 ARG A N 1
ATOM 1921 C CA . ARG A 1 256 ? 116.980 -20.864 483.082 1.00 87.32 1409 ARG A CA 1
ATOM 1922 C C . ARG A 1 256 ? 115.578 -21.345 482.719 1.00 92.64 1409 ARG A C 1
ATOM 1923 O O . ARG A 1 256 ? 114.925 -20.783 481.841 1.00 88.47 1409 ARG A O 1
ATOM 1931 N N . GLY A 1 257 ? 115.122 -22.387 483.407 1.00 69.02 1410 GLY A N 1
ATOM 1932 C CA . GLY A 1 257 ? 113.797 -22.933 483.175 1.00 68.48 1410 GLY A CA 1
ATOM 1933 C C . GLY A 1 257 ? 112.705 -21.962 483.577 1.00 78.22 1410 GLY A C 1
ATOM 1934 O O . GLY A 1 257 ? 111.620 -21.953 482.993 1.00 72.45 1410 GLY A O 1
ATOM 1935 N N . LEU A 1 258 ? 112.994 -21.142 484.582 1.00 78.71 1411 LEU A N 1
ATOM 1936 C CA . LEU A 1 258 ? 112.050 -20.133 485.042 1.00 79.31 1411 LEU A CA 1
ATOM 1937 C C . LEU A 1 258 ? 112.043 -18.944 484.089 1.00 73.12 1411 LEU A C 1
ATOM 1938 O O . LEU A 1 258 ? 111.005 -18.322 483.863 1.00 72.08 1411 LEU A O 1
ATOM 1943 N N . GLN A 1 259 ? 113.210 -18.633 483.533 1.00 74.70 1412 GLN A N 1
ATOM 1944 C CA . GLN A 1 259 ? 113.333 -17.549 482.567 1.00 69.65 1412 GLN A CA 1
ATOM 1945 C C . GLN A 1 259 ? 112.635 -17.913 481.263 1.00 77.57 1412 GLN A C 1
ATOM 1946 O O . GLN A 1 259 ? 112.025 -17.063 480.614 1.00 72.24 1412 GLN A O 1
ATOM 1952 N N . LEU A 1 260 ? 112.732 -19.185 480.889 1.00 82.18 1413 LEU A N 1
ATOM 1953 C CA . LEU A 1 260 ? 112.082 -19.688 479.685 1.00 72.39 1413 LEU A CA 1
ATOM 1954 C C . LEU A 1 260 ? 110.566 -19.605 479.803 1.00 69.37 1413 LEU A C 1
ATOM 1955 O O . LEU A 1 260 ? 109.879 -19.219 478.857 1.00 84.74 1413 LEU A O 1
ATOM 1960 N N . ASN A 1 261 ? 110.053 -19.969 480.974 1.00 67.35 1414 ASN A N 1
ATOM 1961 C CA . ASN A 1 261 ? 108.617 -19.969 481.223 1.00 68.04 1414 ASN A CA 1
ATOM 1962 C C . ASN A 1 261 ? 108.005 -18.579 481.091 1.00 69.28 1414 ASN A C 1
ATOM 1963 O O . ASN A 1 261 ? 106.869 -18.435 480.642 1.00 71.70 1414 ASN A O 1
ATOM 1968 N N . TYR A 1 262 ? 108.761 -17.557 481.479 1.00 72.64 1415 TYR A N 1
ATOM 1969 C CA . TYR A 1 262 ? 108.272 -16.187 481.399 1.00 73.30 1415 TYR A CA 1
ATOM 1970 C C . TYR A 1 262 ? 108.195 -15.720 479.951 1.00 76.17 1415 TYR A C 1
ATOM 1971 O O . TYR A 1 262 ? 107.252 -15.029 479.567 1.00 87.16 1415 TYR A O 1
ATOM 1980 N N . ASN A 1 263 ? 109.188 -16.100 479.151 1.00 76.02 1416 ASN A N 1
ATOM 1981 C CA . ASN A 1 263 ? 109.198 -15.763 477.731 1.00 66.30 1416 ASN A CA 1
ATOM 1982 C C . ASN A 1 263 ? 108.009 -16.375 476.999 1.00 67.20 1416 ASN A C 1
ATOM 1983 O O . ASN A 1 263 ? 107.345 -15.709 476.206 1.00 74.75 1416 ASN A O 1
ATOM 1988 N N . VAL A 1 264 ? 107.748 -17.648 477.273 1.00 65.61 1417 VAL A N 1
ATOM 1989 C CA . VAL A 1 264 ? 106.625 -18.352 476.665 1.00 65.20 1417 VAL A CA 1
ATOM 1990 C C . VAL A 1 264 ? 105.300 -17.813 477.202 1.00 74.46 1417 VAL A C 1
ATOM 1991 O O . VAL A 1 264 ? 104.301 -17.767 476.482 1.00 88.90 1417 VAL A O 1
ATOM 1995 N N . THR A 1 265 ? 105.303 -17.395 478.465 1.00 73.53 1418 THR A N 1
ATOM 1996 C CA . THR A 1 265 ? 104.122 -16.795 479.079 1.00 70.67 1418 THR A CA 1
ATOM 1997 C C . THR A 1 265 ? 103.697 -15.536 478.328 1.00 74.52 1418 THR A C 1
ATOM 1998 O O . THR A 1 265 ? 102.509 -15.326 478.073 1.00 65.36 1418 THR A O 1
ATOM 2002 N N . ARG A 1 266 ? 104.674 -14.710 477.963 1.00 65.62 1419 ARG A N 1
ATOM 2003 C CA . ARG A 1 266 ? 104.407 -13.498 477.198 1.00 73.77 1419 ARG A CA 1
ATOM 2004 C C . ARG A 1 266 ? 103.799 -13.832 475.838 1.00 75.00 1419 ARG A C 1
ATOM 2005 O O . ARG A 1 266 ? 102.963 -13.088 475.325 1.00 71.59 1419 ARG A O 1
ATOM 2013 N N . LEU A 1 267 ? 104.219 -14.954 475.261 1.00 73.48 1420 LEU A N 1
ATOM 2014 C CA . LEU A 1 267 ? 103.640 -15.427 474.008 1.00 70.36 1420 LEU A CA 1
ATOM 2015 C C . LEU A 1 267 ? 102.210 -15.907 474.225 1.00 73.84 1420 LEU A C 1
ATOM 2016 O O . LEU A 1 267 ? 101.343 -15.706 473.377 1.00 76.07 1420 LEU A O 1
ATOM 2021 N N . GLU A 1 268 ? 101.971 -16.541 475.369 1.00 70.25 1421 GLU A N 1
ATOM 2022 C CA . GLU A 1 268 ? 100.637 -17.016 475.719 1.00 72.59 1421 GLU A CA 1
ATOM 2023 C C . GLU A 1 268 ? 99.681 -15.851 475.941 1.00 74.29 1421 GLU A C 1
ATOM 2024 O O . GLU A 1 268 ? 98.548 -15.866 475.459 1.00 72.70 1421 GLU A O 1
ATOM 2030 N N . GLU A 1 269 ? 100.146 -14.844 476.673 1.00 76.34 1422 GLU A N 1
ATOM 2031 C CA . GLU A 1 269 ? 99.330 -13.674 476.974 1.00 76.34 1422 GLU A CA 1
ATOM 2032 C C . GLU A 1 269 ? 99.041 -12.843 475.731 1.00 71.07 1422 GLU A C 1
ATOM 2033 O O . GLU A 1 269 ? 98.037 -12.132 475.675 1.00 72.06 1422 GLU A O 1
ATOM 2039 N N . TRP A 1 270 ? 99.920 -12.926 474.738 1.00 76.34 1423 TRP A N 1
ATOM 2040 C CA . TRP A 1 270 ? 99.697 -12.220 473.484 1.00 74.76 1423 TRP A CA 1
ATOM 2041 C C . TRP A 1 270 ? 98.591 -12.900 472.687 1.00 64.54 1423 TRP A C 1
ATOM 2042 O O . TRP A 1 270 ? 97.713 -12.236 472.137 1.00 70.22 1423 TRP A O 1
ATOM 2053 N N . CYS A 1 271 ? 98.642 -14.228 472.627 1.00 64.27 1424 CYS A N 1
ATOM 2054 C CA . CYS A 1 271 ? 97.622 -15.008 471.935 1.00 64.06 1424 CYS A CA 1
ATOM 2055 C C . CYS A 1 271 ? 96.257 -14.815 472.583 1.00 85.47 1424 CYS A C 1
ATOM 2056 O O . CYS A 1 271 ? 95.238 -14.725 471.900 1.00 83.91 1424 CYS A O 1
ATOM 2059 N N . LYS A 1 272 ? 96.252 -14.749 473.909 1.00 82.33 1425 LYS A N 1
ATOM 2060 C CA . LYS A 1 272 ? 95.024 -14.571 474.671 1.00 76.25 1425 LYS A CA 1
ATOM 2061 C C . LYS A 1 272 ? 94.350 -13.239 474.355 1.00 73.37 1425 LYS A C 1
ATOM 2062 O O . LYS A 1 272 ? 93.138 -13.179 474.152 1.00 74.75 1425 LYS A O 1
ATOM 2068 N N . THR A 1 273 ? 95.146 -12.176 474.305 1.00 71.27 1426 THR A N 1
ATOM 2069 C CA . THR A 1 273 ? 94.617 -10.832 474.103 1.00 82.16 1426 THR A CA 1
ATOM 2070 C C . THR A 1 273 ? 94.370 -10.505 472.632 1.00 91.11 1426 THR A C 1
ATOM 2071 O O . THR A 1 273 ? 93.880 -9.424 472.309 1.00 99.12 1426 THR A O 1
ATOM 2075 N N . HIS A 1 274 ? 94.709 -11.433 471.743 1.00 86.58 1427 HIS A N 1
ATOM 2076 C CA . HIS A 1 274 ? 94.545 -11.198 470.311 1.00 75.68 1427 HIS A CA 1
ATOM 2077 C C . HIS A 1 274 ? 93.653 -12.245 469.647 1.00 83.67 1427 HIS A C 1
ATOM 2078 O O . HIS A 1 274 ? 93.841 -12.581 468.478 1.00 87.58 1427 HIS A O 1
ATOM 2085 N N . GLY A 1 275 ? 92.681 -12.753 470.399 1.00 87.83 1428 GLY A N 1
ATOM 2086 C CA . GLY A 1 275 ? 91.693 -13.671 469.860 1.00 90.32 1428 GLY A CA 1
ATOM 2087 C C . GLY A 1 275 ? 92.239 -15.019 469.426 1.00 91.40 1428 GLY A C 1
ATOM 2088 O O . GLY A 1 275 ? 91.873 -15.532 468.368 1.00 106.96 1428 GLY A O 1
ATOM 2089 N N . LEU A 1 276 ? 93.114 -15.595 470.243 1.00 82.90 1429 LEU A N 1
ATOM 2090 C CA . LEU A 1 276 ? 93.669 -16.916 469.968 1.00 79.28 1429 LEU A CA 1
ATOM 2091 C C . LEU A 1 276 ? 93.626 -17.776 471.229 1.00 83.38 1429 LEU A C 1
ATOM 2092 O O . LEU A 1 276 ? 94.208 -17.417 472.253 1.00 74.90 1429 LEU A O 1
ATOM 2097 N N . THR A 1 277 ? 92.938 -18.911 471.150 1.00 88.02 1430 THR A N 1
ATOM 2098 C CA . THR A 1 277 ? 92.707 -19.747 472.325 1.00 90.57 1430 THR A CA 1
ATOM 2099 C C . THR A 1 277 ? 93.481 -21.064 472.292 1.00 90.23 1430 THR A C 1
ATOM 2100 O O . THR A 1 277 ? 93.456 -21.831 473.256 1.00 102.26 1430 THR A O 1
ATOM 2104 N N . ASP A 1 278 ? 94.167 -21.324 471.184 1.00 87.27 1431 ASP A N 1
ATOM 2105 C CA . ASP A 1 278 ? 94.920 -22.564 471.030 1.00 93.12 1431 ASP A CA 1
ATOM 2106 C C . ASP A 1 278 ? 96.426 -22.320 471.053 1.00 97.21 1431 ASP A C 1
ATOM 2107 O O . ASP A 1 278 ? 97.207 -23.170 470.629 1.00 109.91 1431 ASP A O 1
ATOM 2112 N N . GLY A 1 279 ? 96.825 -21.157 471.558 1.00 88.77 1432 GLY A N 1
ATOM 2113 C CA . GLY A 1 279 ? 98.228 -20.795 471.627 1.00 80.28 1432 GLY A CA 1
ATOM 2114 C C . GLY A 1 279 ? 99.023 -21.682 472.566 1.00 81.89 1432 GLY A C 1
ATOM 2115 O O . GLY A 1 279 ? 100.180 -22.007 472.296 1.00 87.66 1432 GLY A O 1
ATOM 2116 N N . THR A 1 280 ? 98.399 -22.070 473.675 1.00 74.64 1433 THR A N 1
ATOM 2117 C CA . THR A 1 280 ? 99.037 -22.940 474.658 1.00 77.42 1433 THR A CA 1
ATOM 2118 C C . THR A 1 280 ? 99.311 -24.317 474.060 1.00 79.42 1433 THR A C 1
ATOM 2119 O O . THR A 1 280 ? 100.333 -24.942 474.346 1.00 77.52 1433 THR A O 1
ATOM 2123 N N . GLU A 1 281 ? 98.392 -24.779 473.218 1.00 84.94 1434 GLU A N 1
ATOM 2124 C CA . GLU A 1 281 ? 98.524 -26.079 472.572 1.00 84.92 1434 GLU A CA 1
ATOM 2125 C C . GLU A 1 281 ? 99.687 -26.097 471.586 1.00 78.43 1434 GLU A C 1
ATOM 2126 O O . GLU A 1 281 ? 100.249 -27.154 471.294 1.00 78.36 1434 GLU A O 1
ATOM 2132 N N . CYS A 1 282 ? 100.044 -24.921 471.080 1.00 70.32 1435 CYS A N 1
ATOM 2133 C CA . CYS A 1 282 ? 101.094 -24.808 470.074 1.00 75.54 1435 CYS A CA 1
ATOM 2134 C C . CYS A 1 282 ? 102.483 -24.673 470.690 1.00 75.06 1435 CYS A C 1
ATOM 2135 O O . CYS A 1 282 ? 103.487 -24.823 469.998 1.00 70.68 1435 CYS A O 1
ATOM 2138 N N . LEU A 1 283 ? 102.539 -24.396 471.988 1.00 83.20 1436 LEU A N 1
ATOM 2139 C CA . LEU A 1 283 ? 103.809 -24.136 472.660 1.00 64.33 1436 LEU A CA 1
ATOM 2140 C C . LEU A 1 283 ? 104.125 -25.155 473.753 1.00 87.13 1436 LEU A C 1
ATOM 2141 O O . LEU A 1 283 ? 104.966 -24.901 474.616 1.00 80.90 1436 LEU A O 1
ATOM 2146 N N . GLN A 1 284 ? 103.463 -26.308 473.706 1.00 74.26 1437 GLN A N 1
ATOM 2147 C CA . GLN A 1 284 ? 103.577 -27.304 474.769 1.00 65.38 1437 GLN A CA 1
ATOM 2148 C C . GLN A 1 284 ? 104.998 -27.826 474.976 1.00 71.93 1437 GLN A C 1
ATOM 2149 O O . GLN A 1 284 ? 105.422 -28.028 476.113 1.00 96.82 1437 GLN A O 1
ATOM 2155 N N . HIS A 1 285 ? 105.729 -28.040 473.887 1.00 75.43 1438 HIS A N 1
ATOM 2156 C CA . HIS A 1 285 ? 107.090 -28.557 473.985 1.00 76.73 1438 HIS A CA 1
ATOM 2157 C C . HIS A 1 285 ? 108.004 -27.587 474.731 1.00 74.36 1438 HIS A C 1
ATOM 2158 O O . HIS A 1 285 ? 108.912 -28.007 475.449 1.00 75.85 1438 HIS A O 1
ATOM 2165 N N . LEU A 1 286 ? 107.763 -26.292 474.557 1.00 73.15 1439 LEU A N 1
ATOM 2166 C CA . LEU A 1 286 ? 108.512 -25.276 475.285 1.00 72.45 1439 LEU A CA 1
ATOM 2167 C C . LEU A 1 286 ? 108.009 -25.165 476.720 1.00 76.24 1439 LEU A C 1
ATOM 2168 O O . LEU A 1 286 ? 108.798 -25.028 477.656 1.00 66.13 1439 LEU A O 1
ATOM 2173 N N . ILE A 1 287 ? 106.690 -25.227 476.882 1.00 67.18 1440 ILE A N 1
ATOM 2174 C CA . ILE A 1 287 ? 106.065 -25.136 478.198 1.00 70.66 1440 ILE A CA 1
ATOM 2175 C C . ILE A 1 287 ? 106.467 -26.306 479.093 1.00 79.44 1440 ILE A C 1
ATOM 2176 O O . ILE A 1 287 ? 106.842 -26.112 480.251 1.00 85.15 1440 ILE A O 1
ATOM 2181 N N . GLN A 1 288 ? 106.397 -27.517 478.550 1.00 82.81 1441 GLN A N 1
ATOM 2182 C CA . GLN A 1 288 ? 106.722 -28.719 479.311 1.00 66.93 1441 GLN A CA 1
ATOM 2183 C C . GLN A 1 288 ? 108.225 -28.848 479.555 1.00 67.24 1441 GLN A C 1
ATOM 2184 O O . GLN A 1 288 ? 108.655 -29.566 480.459 1.00 102.09 1441 GLN A O 1
ATOM 2190 N N . THR A 1 289 ? 109.019 -28.152 478.747 1.00 74.67 1442 THR A N 1
ATOM 2191 C CA . THR A 1 289 ? 110.460 -28.089 478.964 1.00 77.01 1442 THR A CA 1
ATOM 2192 C C . THR A 1 289 ? 110.759 -27.197 480.165 1.00 78.83 1442 THR A C 1
ATOM 2193 O O . THR A 1 289 ? 111.587 -27.531 481.013 1.00 81.25 1442 THR A O 1
ATOM 2197 N N . ALA A 1 290 ? 110.065 -26.065 480.230 1.00 67.11 1443 ALA A N 1
ATOM 2198 C CA . ALA A 1 290 ? 110.212 -25.129 481.336 1.00 67.22 1443 ALA A CA 1
ATOM 2199 C C . ALA A 1 290 ? 109.765 -25.763 482.648 1.00 81.05 1443 ALA A C 1
ATOM 2200 O O . ALA A 1 290 ? 110.399 -25.573 483.685 1.00 81.57 1443 ALA A O 1
ATOM 2202 N N . LYS A 1 291 ? 108.672 -26.519 482.595 1.00 74.45 1444 LYS A N 1
ATOM 2203 C CA . LYS A 1 291 ? 108.145 -27.187 483.779 1.00 67.81 1444 LYS A CA 1
ATOM 2204 C C . LYS A 1 291 ? 109.110 -28.252 484.291 1.00 83.76 1444 LYS A C 1
ATOM 2205 O O . LYS A 1 291 ? 109.279 -28.410 485.498 1.00 103.10 1444 LYS A O 1
ATOM 2211 N N . LEU A 1 292 ? 109.741 -28.976 483.371 1.00 76.32 1445 LEU A N 1
ATOM 2212 C CA . LEU A 1 292 ? 110.706 -30.009 483.736 1.00 72.17 1445 LEU A CA 1
ATOM 2213 C C . LEU A 1 292 ? 111.900 -29.419 484.479 1.00 84.19 1445 LEU A C 1
ATOM 2214 O O . LEU A 1 292 ? 112.393 -30.001 485.446 1.00 104.38 1445 LEU A O 1
ATOM 2219 N N . LEU A 1 293 ? 112.355 -28.256 484.025 1.00 81.37 1446 LEU A N 1
ATOM 2220 C CA . LEU A 1 293 ? 113.527 -27.610 484.605 1.00 86.30 1446 LEU A CA 1
ATOM 2221 C C . LEU A 1 293 ? 113.235 -26.970 485.963 1.00 84.17 1446 LEU A C 1
ATOM 2222 O O . LEU A 1 293 ? 114.130 -26.408 486.593 1.00 88.74 1446 LEU A O 1
ATOM 2227 N N . GLN A 1 294 ? 111.988 -27.061 486.415 1.00 85.05 1447 GLN A N 1
ATOM 2228 C CA . GLN A 1 294 ? 111.596 -26.448 487.681 1.00 85.82 1447 GLN A CA 1
ATOM 2229 C C . GLN A 1 294 ? 111.099 -27.465 488.708 1.00 89.11 1447 GLN A C 1
ATOM 2230 O O . GLN A 1 294 ? 111.369 -27.330 489.901 1.00 96.89 1447 GLN A O 1
ATOM 2236 N N . VAL A 1 295 ? 110.376 -28.481 488.246 1.00 76.32 1448 VAL A N 1
ATOM 2237 C CA . VAL A 1 295 ? 109.784 -29.461 489.152 1.00 91.84 1448 VAL A CA 1
ATOM 2238 C C . VAL A 1 295 ? 110.837 -30.315 489.849 1.00 98.71 1448 VAL A C 1
ATOM 2239 O O . VAL A 1 295 ? 111.991 -30.370 489.428 1.00 96.97 1448 VAL A O 1
ATOM 2243 N N . ARG A 1 296 ? 110.420 -30.980 490.922 1.00 92.80 1449 ARG A N 1
ATOM 2244 C CA . ARG A 1 296 ? 111.307 -31.831 491.706 1.00 90.12 1449 ARG A CA 1
ATOM 2245 C C . ARG A 1 296 ? 111.744 -33.050 490.900 1.00 90.63 1449 ARG A C 1
ATOM 2246 O O . ARG A 1 296 ? 110.948 -33.635 490.167 1.00 90.35 1449 ARG A O 1
ATOM 2254 N N . LYS A 1 297 ? 113.014 -33.421 491.033 1.00 99.11 1450 LYS A N 1
ATOM 2255 C CA . LYS A 1 297 ? 113.558 -34.579 490.330 1.00 98.07 1450 LYS A CA 1
ATOM 2256 C C . LYS A 1 297 ? 114.517 -35.359 491.224 1.00 108.35 1450 LYS A C 1
ATOM 2257 O O . LYS A 1 297 ? 115.547 -35.852 490.765 1.00 105.03 1450 LYS A O 1
ATOM 2263 N N . TYR A 1 298 ? 114.168 -35.469 492.502 1.00 122.54 1451 TYR A N 1
ATOM 2264 C CA . TYR A 1 298 ? 115.039 -36.110 493.481 1.00 119.16 1451 TYR A CA 1
ATOM 2265 C C . TYR A 1 298 ? 114.798 -37.615 493.573 1.00 113.92 1451 TYR A C 1
ATOM 2266 O O . TYR A 1 298 ? 115.738 -38.406 493.490 1.00 114.57 1451 TYR A O 1
ATOM 2275 N N . THR A 1 299 ? 113.541 -38.007 493.747 1.00 109.58 1452 THR A N 1
ATOM 2276 C CA . THR A 1 299 ? 113.202 -39.416 493.909 1.00 107.31 1452 THR A CA 1
ATOM 2277 C C . THR A 1 299 ? 112.471 -39.974 492.692 1.00 96.22 1452 THR A C 1
ATOM 2278 O O . THR A 1 299 ? 112.073 -39.227 491.797 1.00 95.93 1452 THR A O 1
ATOM 2282 N N . ILE A 1 300 ? 112.305 -41.294 492.671 1.00 92.71 1453 ILE A N 1
ATOM 2283 C CA . ILE A 1 300 ? 111.607 -41.981 491.588 1.00 87.36 1453 ILE A CA 1
ATOM 2284 C C . ILE A 1 300 ? 110.158 -41.504 491.503 1.00 92.19 1453 ILE A C 1
ATOM 2285 O O . ILE A 1 300 ? 109.579 -41.419 490.417 1.00 88.93 1453 ILE A O 1
ATOM 2290 N N . GLU A 1 301 ? 109.589 -41.179 492.660 1.00 115.38 1454 GLU A N 1
ATOM 2291 C CA . GLU A 1 301 ? 108.225 -40.669 492.747 1.00 119.81 1454 GLU A CA 1
ATOM 2292 C C . GLU A 1 301 ? 108.034 -39.408 491.906 1.00 112.24 1454 GLU A C 1
ATOM 2293 O O . GLU A 1 301 ? 106.976 -39.202 491.311 1.00 108.17 1454 GLU A O 1
ATOM 2299 N N . ASP A 1 302 ? 109.068 -38.576 491.854 1.00 112.26 1455 ASP A N 1
ATOM 2300 C CA . ASP A 1 302 ? 109.009 -37.314 491.123 1.00 111.41 1455 ASP A CA 1
ATOM 2301 C C . ASP A 1 302 ? 108.981 -37.517 489.610 1.00 103.55 1455 ASP A C 1
ATOM 2302 O O . ASP A 1 302 ? 108.278 -36.803 488.895 1.00 101.00 1455 ASP A O 1
ATOM 2307 N N . ILE A 1 303 ? 109.748 -38.490 489.129 1.00 100.37 1456 ILE A N 1
ATOM 2308 C CA . ILE A 1 303 ? 109.856 -38.754 487.697 1.00 92.74 1456 ILE A CA 1
ATOM 2309 C C . ILE A 1 303 ? 108.534 -39.251 487.116 1.00 95.59 1456 ILE A C 1
ATOM 2310 O O . ILE A 1 303 ? 108.193 -38.943 485.973 1.00 86.32 1456 ILE A O 1
ATOM 2315 N N . ASP A 1 304 ? 107.793 -40.017 487.911 1.00 113.03 1457 ASP A N 1
ATOM 2316 C CA . ASP A 1 304 ? 106.489 -40.522 487.495 1.00 115.32 1457 ASP A CA 1
ATOM 2317 C C . ASP A 1 304 ? 105.519 -39.372 487.250 1.00 110.60 1457 ASP A C 1
ATOM 2318 O O . ASP A 1 304 ? 104.774 -39.372 486.270 1.00 105.36 1457 ASP A O 1
ATOM 2323 N N . ILE A 1 305 ? 105.537 -38.394 488.150 1.00 111.14 1458 ILE A N 1
ATOM 2324 C CA . ILE A 1 305 ? 104.711 -37.202 488.010 1.00 111.16 1458 ILE A CA 1
ATOM 2325 C C . ILE A 1 305 ? 105.194 -36.375 486.824 1.00 106.40 1458 ILE A C 1
ATOM 2326 O O . ILE A 1 305 ? 104.406 -35.707 486.155 1.00 104.16 1458 ILE A O 1
ATOM 2331 N N . LEU A 1 306 ? 106.496 -36.436 486.567 1.00 103.38 1459 LEU A N 1
ATOM 2332 C CA . LEU A 1 306 ? 107.104 -35.692 485.471 1.00 87.51 1459 LEU A CA 1
ATOM 2333 C C . LEU A 1 306 ? 106.664 -36.235 484.114 1.00 84.33 1459 LEU A C 1
ATOM 2334 O O . LEU A 1 306 ? 106.430 -35.470 483.179 1.00 80.43 1459 LEU A O 1
ATOM 2339 N N . ARG A 1 307 ? 106.550 -37.556 484.011 1.00 91.63 1460 ARG A N 1
ATOM 2340 C CA . ARG A 1 307 ? 106.111 -38.186 482.770 1.00 91.62 1460 ARG A CA 1
ATOM 2341 C C . ARG A 1 307 ? 104.669 -37.810 482.444 1.00 89.84 1460 ARG A C 1
ATOM 2342 O O . ARG A 1 307 ? 104.276 -37.768 481.279 1.00 97.89 1460 ARG A O 1
ATOM 2350 N N . GLY A 1 308 ? 103.883 -37.543 483.482 1.00 89.29 1461 GLY A N 1
ATOM 2351 C CA . GLY A 1 308 ? 102.494 -37.163 483.309 1.00 86.59 1461 GLY A CA 1
ATOM 2352 C C . GLY A 1 308 ? 102.346 -35.728 482.846 1.00 86.93 1461 GLY A C 1
ATOM 2353 O O . GLY A 1 308 ? 101.525 -35.429 481.979 1.00 94.75 1461 GLY A O 1
ATOM 2354 N N . ILE A 1 309 ? 103.142 -34.835 483.428 1.00 81.70 1462 ILE A N 1
ATOM 2355 C CA . ILE A 1 309 ? 103.115 -33.425 483.053 1.00 85.76 1462 ILE A CA 1
ATOM 2356 C C . ILE A 1 309 ? 103.653 -33.226 481.639 1.00 90.63 1462 ILE A C 1
ATOM 2357 O O . ILE A 1 309 ? 103.067 -32.497 480.840 1.00 89.73 1462 ILE A O 1
ATOM 2362 N N . CYS A 1 310 ? 104.767 -33.884 481.336 1.00 95.32 1463 CYS A N 1
ATOM 2363 C CA . CYS A 1 310 ? 105.365 -33.807 480.008 1.00 87.71 1463 CYS A CA 1
ATOM 2364 C C . CYS A 1 310 ? 104.781 -34.872 479.082 1.00 84.30 1463 CYS A C 1
ATOM 2365 O O . CYS A 1 310 ? 105.434 -35.870 478.777 1.00 84.69 1463 CYS A O 1
ATOM 2368 N N . TYR A 1 311 ? 103.548 -34.652 478.634 1.00 86.37 1464 TYR A N 1
ATOM 2369 C CA . TYR A 1 311 ? 102.850 -35.626 477.801 1.00 87.29 1464 TYR A CA 1
ATOM 2370 C C . TYR A 1 311 ? 103.174 -35.461 476.318 1.00 96.03 1464 TYR A C 1
ATOM 2371 O O . TYR A 1 311 ? 102.824 -36.312 475.501 1.00 94.74 1464 TYR A O 1
ATOM 2380 N N . SER A 1 312 ? 103.841 -34.364 475.973 1.00 99.91 1465 SER A N 1
ATOM 2381 C CA . SER A 1 312 ? 104.226 -34.117 474.589 1.00 89.60 1465 SER A CA 1
ATOM 2382 C C . SER A 1 312 ? 105.634 -34.639 474.320 1.00 88.90 1465 SER A C 1
ATOM 2383 O O . SER A 1 312 ? 106.050 -34.765 473.168 1.00 93.19 1465 SER A O 1
ATOM 2386 N N . LEU A 1 313 ? 106.358 -34.948 475.391 1.00 88.59 1466 LEU A N 1
ATOM 2387 C CA . LEU A 1 313 ? 107.740 -35.401 475.278 1.00 88.05 1466 LEU A CA 1
ATOM 2388 C C . LEU A 1 313 ? 107.847 -36.923 475.308 1.00 93.25 1466 LEU A C 1
ATOM 2389 O O . LEU A 1 313 ? 106.934 -37.615 475.761 1.00 89.55 1466 LEU A O 1
ATOM 2394 N N . THR A 1 314 ? 108.973 -37.433 474.820 1.00 93.31 1467 THR A N 1
ATOM 2395 C CA . THR A 1 314 ? 109.230 -38.867 474.780 1.00 92.38 1467 THR A CA 1
ATOM 2396 C C . THR A 1 314 ? 110.304 -39.231 475.804 1.00 90.63 1467 THR A C 1
ATOM 2397 O O . THR A 1 314 ? 111.067 -38.363 476.229 1.00 89.70 1467 THR A O 1
ATOM 2401 N N . PRO A 1 315 ? 110.356 -40.511 476.218 1.00 89.20 1468 PRO A N 1
ATOM 2402 C CA . PRO A 1 315 ? 111.398 -40.975 477.144 1.00 88.28 1468 PRO A CA 1
ATOM 2403 C C . PRO A 1 315 ? 112.817 -40.629 476.689 1.00 92.07 1468 PRO A C 1
ATOM 2404 O O . PRO A 1 315 ? 113.658 -40.287 477.521 1.00 94.16 1468 PRO A O 1
ATOM 2408 N N . ALA A 1 316 ? 113.073 -40.714 475.388 1.00 100.01 1469 ALA A N 1
ATOM 2409 C CA . ALA A 1 316 ? 114.386 -40.385 474.844 1.00 94.42 1469 ALA A CA 1
ATOM 2410 C C . ALA A 1 316 ? 114.672 -38.891 474.965 1.00 88.65 1469 ALA A C 1
ATOM 2411 O O . ALA A 1 316 ? 115.829 -38.475 475.035 1.00 87.97 1469 ALA A O 1
ATOM 2413 N N . GLN A 1 317 ? 113.612 -38.090 474.986 1.00 85.75 1470 GLN A N 1
ATOM 2414 C CA . GLN A 1 317 ? 113.746 -36.644 475.120 1.00 86.97 1470 GLN A CA 1
ATOM 2415 C C . GLN A 1 317 ? 113.877 -36.238 476.583 1.00 92.19 1470 GLN A C 1
ATOM 2416 O O . GLN A 1 317 ? 114.657 -35.348 476.920 1.00 97.95 1470 GLN A O 1
ATOM 2422 N N . LEU A 1 318 ? 113.108 -36.894 477.447 1.00 91.95 1471 LEU A N 1
ATOM 2423 C CA . LEU A 1 318 ? 113.193 -36.657 478.884 1.00 96.89 1471 LEU A CA 1
ATOM 2424 C C . LEU A 1 318 ? 114.576 -37.028 479.404 1.00 98.62 1471 LEU A C 1
ATOM 2425 O O . LEU A 1 318 ? 115.171 -36.294 480.192 1.00 97.56 1471 LEU A O 1
ATOM 2430 N N . GLN A 1 319 ? 115.080 -38.171 478.951 1.00 99.60 1472 GLN A N 1
ATOM 2431 C CA . GLN A 1 319 ? 116.405 -38.643 479.336 1.00 95.97 1472 GLN A CA 1
ATOM 2432 C C . GLN A 1 319 ? 117.486 -37.655 478.911 1.00 89.59 1472 GLN A C 1
ATOM 2433 O O . GLN A 1 319 ? 118.422 -37.381 479.661 1.00 90.63 1472 GLN A O 1
ATOM 2439 N N . LYS A 1 320 ? 117.343 -37.117 477.704 1.00 87.20 1473 LYS A N 1
ATOM 2440 C CA . LYS A 1 320 ? 118.314 -36.174 477.164 1.00 88.73 1473 LYS A CA 1
ATOM 2441 C C . LYS A 1 320 ? 118.229 -34.831 477.883 1.00 82.91 1473 LYS A C 1
ATOM 2442 O O . LYS A 1 320 ? 119.239 -34.157 478.075 1.00 86.57 1473 LYS A O 1
ATOM 2448 N N . LEU A 1 321 ? 117.018 -34.450 478.280 1.00 75.13 1474 LEU A N 1
ATOM 2449 C CA . LEU A 1 321 ? 116.797 -33.176 478.960 1.00 82.13 1474 LEU A CA 1
ATOM 2450 C C . LEU A 1 321 ? 117.255 -33.213 480.414 1.00 90.81 1474 LEU A C 1
ATOM 2451 O O . LEU A 1 321 ? 117.869 -32.266 480.904 1.00 96.90 1474 LEU A O 1
ATOM 2456 N N . ILE A 1 322 ? 116.947 -34.309 481.100 1.00 97.07 1475 ILE A N 1
ATOM 2457 C CA . ILE A 1 322 ? 117.309 -34.464 482.504 1.00 93.28 1475 ILE A CA 1
ATOM 2458 C C . ILE A 1 322 ? 118.822 -34.569 482.684 1.00 98.60 1475 ILE A C 1
ATOM 2459 O O . ILE A 1 322 ? 119.392 -33.973 483.597 1.00 96.55 1475 ILE A O 1
ATOM 2464 N N . SER A 1 323 ? 119.472 -35.315 481.796 1.00 91.19 1476 SER A N 1
ATOM 2465 C CA . SER A 1 323 ? 120.910 -35.549 481.897 1.00 79.01 1476 SER A CA 1
ATOM 2466 C C . SER A 1 323 ? 121.740 -34.304 481.588 1.00 83.96 1476 SER A C 1
ATOM 2467 O O . SER A 1 323 ? 122.940 -34.269 481.866 1.00 75.43 1476 SER A O 1
ATOM 2470 N N . GLN A 1 324 ? 121.104 -33.289 481.013 1.00 92.55 1477 GLN A N 1
ATOM 2471 C CA . GLN A 1 324 ? 121.793 -32.041 480.702 1.00 94.52 1477 GLN A CA 1
ATOM 2472 C C . GLN A 1 324 ? 121.350 -30.919 481.633 1.00 96.20 1477 GLN A C 1
ATOM 2473 O O . GLN A 1 324 ? 121.548 -29.741 481.337 1.00 113.64 1477 GLN A O 1
ATOM 2479 N N . TYR A 1 325 ? 120.751 -31.294 482.759 1.00 89.37 1478 TYR A N 1
ATOM 2480 C CA . TYR A 1 325 ? 120.258 -30.325 483.732 1.00 89.29 1478 TYR A CA 1
ATOM 2481 C C . TYR A 1 325 ? 121.404 -29.687 484.510 1.00 83.23 1478 TYR A C 1
ATOM 2482 O O . TYR A 1 325 ? 122.292 -30.381 485.007 1.00 77.01 1478 TYR A O 1
ATOM 2491 N N . GLN A 1 326 ? 121.379 -28.362 484.608 1.00 73.07 1479 GLN A N 1
ATOM 2492 C CA . GLN A 1 326 ? 122.415 -27.626 485.323 1.00 81.88 1479 GLN A CA 1
ATOM 2493 C C . GLN A 1 326 ? 122.095 -27.486 486.807 1.00 92.58 1479 GLN A C 1
ATOM 2494 O O . GLN A 1 326 ? 121.298 -26.638 487.209 1.00 93.84 1479 GLN A O 1
ATOM 2500 N N . VAL A 1 327 ? 122.728 -28.328 487.615 1.00 100.03 1480 VAL A N 1
ATOM 2501 C CA . VAL A 1 327 ? 122.597 -28.252 489.062 1.00 90.45 1480 VAL A CA 1
ATOM 2502 C C . VAL A 1 327 ? 123.417 -27.083 489.599 1.00 87.86 1480 VAL A C 1
ATOM 2503 O O . VAL A 1 327 ? 124.609 -26.969 489.315 1.00 93.88 1480 VAL A O 1
ATOM 2507 N N . ALA A 1 328 ? 122.773 -26.214 490.373 1.00 86.61 1481 ALA A N 1
ATOM 2508 C CA . ALA A 1 328 ? 123.428 -25.022 490.905 1.00 93.13 1481 ALA A CA 1
ATOM 2509 C C . ALA A 1 328 ? 124.504 -25.368 491.934 1.00 109.60 1481 ALA A C 1
ATOM 2510 O O . ALA A 1 328 ? 124.696 -26.535 492.278 1.00 118.03 1481 ALA A O 1
ATOM 2512 N N . ASP A 1 329 ? 125.203 -24.344 492.417 1.00 116.66 1482 ASP A N 1
ATOM 2513 C CA . ASP A 1 329 ? 126.261 -24.517 493.411 1.00 113.13 1482 ASP A CA 1
ATOM 2514 C C . ASP A 1 329 ? 125.740 -25.183 494.681 1.00 105.88 1482 ASP A C 1
ATOM 2515 O O . ASP A 1 329 ? 126.401 -26.044 495.262 1.00 109.30 1482 ASP A O 1
ATOM 2520 N N . TYR A 1 330 ? 124.547 -24.776 495.097 1.00 97.81 1483 TYR A N 1
ATOM 2521 C CA . TYR A 1 330 ? 123.946 -25.258 496.332 1.00 88.56 1483 TYR A CA 1
ATOM 2522 C C . TYR A 1 330 ? 123.177 -26.560 496.132 1.00 94.61 1483 TYR A C 1
ATOM 2523 O O . TYR A 1 330 ? 123.101 -27.394 497.034 1.00 101.34 1483 TYR A O 1
ATOM 2532 N N . GLU A 1 331 ? 122.608 -26.723 494.942 1.00 97.18 1484 GLU A N 1
ATOM 2533 C CA . GLU A 1 331 ? 121.684 -27.816 494.666 1.00 99.59 1484 GLU A CA 1
ATOM 2534 C C . GLU A 1 331 ? 122.383 -29.174 494.665 1.00 102.78 1484 GLU A C 1
ATOM 2535 O O . GLU A 1 331 ? 123.575 -29.271 494.369 1.00 96.12 1484 GLU A O 1
ATOM 2541 N N . SER A 1 332 ? 121.637 -30.217 495.015 1.00 122.46 1485 SER A N 1
ATOM 2542 C CA . SER A 1 332 ? 122.166 -31.574 495.014 1.00 125.60 1485 SER A CA 1
ATOM 2543 C C . SER A 1 332 ? 121.874 -32.262 493.685 1.00 116.66 1485 SER A C 1
ATOM 2544 O O . SER A 1 332 ? 120.757 -32.182 493.174 1.00 114.04 1485 SER A O 1
ATOM 2547 N N . PRO A 1 333 ? 122.885 -32.938 493.120 1.00 111.59 1486 PRO A N 1
ATOM 2548 C CA . PRO A 1 333 ? 122.767 -33.644 491.838 1.00 103.75 1486 PRO A CA 1
ATOM 2549 C C . PRO A 1 333 ? 121.708 -34.745 491.859 1.00 101.11 1486 PRO A C 1
ATOM 2550 O O . PRO A 1 333 ? 121.324 -35.216 492.930 1.00 109.02 1486 PRO A O 1
ATOM 2554 N N . ILE A 1 334 ? 121.246 -35.144 490.679 1.00 98.35 1487 ILE A N 1
ATOM 2555 C CA . ILE A 1 334 ? 120.253 -36.206 490.560 1.00 106.75 1487 ILE A CA 1
ATOM 2556 C C . ILE A 1 334 ? 120.916 -37.576 490.687 1.00 121.69 1487 ILE A C 1
ATOM 2557 O O . ILE A 1 334 ? 121.833 -37.896 489.929 1.00 127.76 1487 ILE A O 1
ATOM 2562 N N . PRO A 1 335 ? 120.454 -38.385 491.655 1.00 127.96 1488 PRO A N 1
ATOM 2563 C CA . PRO A 1 335 ? 121.022 -39.702 491.975 1.00 132.22 1488 PRO A CA 1
ATOM 2564 C C . PRO A 1 335 ? 121.124 -40.639 490.772 1.00 135.33 1488 PRO A C 1
ATOM 2565 O O . PRO A 1 335 ? 120.318 -40.550 489.845 1.00 135.68 1488 PRO A O 1
ATOM 2569 N N . GLN A 1 336 ? 122.111 -41.530 490.800 1.00 132.95 1489 GLN A N 1
ATOM 2570 C CA . GLN A 1 336 ? 122.301 -42.513 489.738 1.00 132.01 1489 GLN A CA 1
ATOM 2571 C C . GLN A 1 336 ? 121.148 -43.511 489.714 1.00 133.76 1489 GLN A C 1
ATOM 2572 O O . GLN A 1 336 ? 120.883 -44.147 488.693 1.00 130.81 1489 GLN A O 1
ATOM 2578 N N . GLU A 1 337 ? 120.472 -43.641 490.850 1.00 141.33 1490 GLU A N 1
ATOM 2579 C CA . GLU A 1 337 ? 119.303 -44.501 490.967 1.00 143.37 1490 GLU A CA 1
ATOM 2580 C C . GLU A 1 337 ? 118.173 -43.976 490.087 1.00 136.63 1490 GLU A C 1
ATOM 2581 O O . GLU A 1 337 ? 117.371 -44.745 489.557 1.00 135.50 1490 GLU A O 1
ATOM 2587 N N . ILE A 1 338 ? 118.126 -42.657 489.933 1.00 120.70 1491 ILE A N 1
ATOM 2588 C CA . ILE A 1 338 ? 117.112 -42.012 489.112 1.00 113.91 1491 ILE A CA 1
ATOM 2589 C C . ILE A 1 338 ? 117.456 -42.114 487.630 1.00 116.38 1491 ILE A C 1
ATOM 2590 O O . ILE A 1 338 ? 116.594 -42.412 486.803 1.00 118.80 1491 ILE A O 1
ATOM 2595 N N . LEU A 1 339 ? 118.722 -41.866 487.303 1.00 113.58 1492 LEU A N 1
ATOM 2596 C CA . LEU A 1 339 ? 119.188 -41.925 485.922 1.00 104.95 1492 LEU A CA 1
ATOM 2597 C C . LEU A 1 339 ? 119.042 -43.332 485.354 1.00 112.44 1492 LEU A C 1
ATOM 2598 O O . LEU A 1 339 ? 118.688 -43.509 484.188 1.00 111.88 1492 LEU A O 1
ATOM 2603 N N . ARG A 1 340 ? 119.319 -44.330 486.188 1.00 126.95 1493 ARG A N 1
ATOM 2604 C CA . ARG A 1 340 ? 119.187 -45.722 485.782 1.00 133.13 1493 ARG A CA 1
ATOM 2605 C C . ARG A 1 340 ? 117.719 -46.065 485.557 1.00 129.83 1493 ARG A C 1
ATOM 2606 O O . ARG A 1 340 ? 117.384 -46.850 484.672 1.00 132.38 1493 ARG A O 1
ATOM 2614 N N . TYR A 1 341 ? 116.850 -45.464 486.364 1.00 128.26 1494 TYR A N 1
ATOM 2615 C CA . TYR A 1 341 ? 115.412 -45.687 486.257 1.00 125.24 1494 TYR A CA 1
ATOM 2616 C C . TYR A 1 341 ? 114.841 -45.041 484.998 1.00 123.28 1494 TYR A C 1
ATOM 2617 O O . TYR A 1 341 ? 113.951 -45.596 484.355 1.00 124.26 1494 TYR A O 1
ATOM 2626 N N . VAL A 1 342 ? 115.357 -43.865 484.653 1.00 114.22 1495 VAL A N 1
ATOM 2627 C CA . VAL A 1 342 ? 114.926 -43.167 483.446 1.00 105.38 1495 VAL A CA 1
ATOM 2628 C C . VAL A 1 342 ? 115.331 -43.944 482.199 1.00 104.42 1495 VAL A C 1
ATOM 2629 O O . VAL A 1 342 ? 114.509 -44.193 481.317 1.00 92.35 1495 VAL A O 1
ATOM 2633 N N . ALA A 1 343 ? 116.601 -44.330 482.138 1.00 114.78 1496 ALA A N 1
ATOM 2634 C CA . ALA A 1 343 ? 117.119 -45.100 481.014 1.00 112.80 1496 ALA A CA 1
ATOM 2635 C C . ALA A 1 343 ? 116.445 -46.466 480.931 1.00 131.61 1496 ALA A C 1
ATOM 2636 O O . ALA A 1 343 ? 116.349 -47.053 479.854 1.00 128.73 1496 ALA A O 1
ATOM 2638 N N . ASP A 1 344 ? 115.983 -46.963 482.074 1.00 150.27 1497 ASP A N 1
ATOM 2639 C CA . ASP A 1 344 ? 115.267 -48.232 482.128 1.00 160.03 1497 ASP A CA 1
ATOM 2640 C C . ASP A 1 344 ? 113.947 -48.136 481.373 1.00 161.57 1497 ASP A C 1
ATOM 2641 O O . ASP A 1 344 ? 113.537 -49.077 480.696 1.00 173.83 1497 ASP A O 1
ATOM 2646 N N . ILE A 1 345 ? 113.289 -46.988 481.495 1.00 146.99 1498 ILE A N 1
ATOM 2647 C CA . ILE A 1 345 ? 112.028 -46.744 480.805 1.00 134.63 1498 ILE A CA 1
ATOM 2648 C C . ILE A 1 345 ? 112.260 -46.589 479.305 1.00 130.70 1498 ILE A C 1
ATOM 2649 O O . ILE A 1 345 ? 111.448 -47.034 478.491 1.00 134.21 1498 ILE A O 1
ATOM 2654 N N . VAL A 1 346 ? 113.379 -45.966 478.947 1.00 125.39 1499 VAL A N 1
ATOM 2655 C CA . VAL A 1 346 ? 113.740 -45.767 477.546 1.00 116.73 1499 VAL A CA 1
ATOM 2656 C C . VAL A 1 346 ? 113.955 -47.107 476.843 1.00 125.64 1499 VAL A C 1
ATOM 2657 O O . VAL A 1 346 ? 113.659 -47.251 475.656 1.00 133.82 1499 VAL A O 1
ATOM 2661 N N . LYS A 1 347 ? 114.461 -48.087 477.588 1.00 135.00 1500 LYS A N 1
ATOM 2662 C CA . LYS A 1 347 ? 114.666 -49.431 477.057 1.00 139.04 1500 LYS A CA 1
ATOM 2663 C C . LYS A 1 347 ? 113.356 -50.053 476.585 1.00 143.85 1500 LYS A C 1
ATOM 2664 O O . LYS A 1 347 ? 113.279 -50.602 475.486 1.00 146.45 1500 LYS A O 1
ATOM 2670 N N . LYS A 1 348 ? 112.328 -49.962 477.423 1.00 142.82 1501 LYS A N 1
ATOM 2671 C CA . LYS A 1 348 ? 111.033 -50.560 477.121 1.00 143.50 1501 LYS A CA 1
ATOM 2672 C C . LYS A 1 348 ? 110.331 -49.866 475.957 1.00 144.55 1501 LYS A C 1
ATOM 2673 O O . LYS A 1 348 ? 109.675 -50.516 475.145 1.00 146.73 1501 LYS A O 1
ATOM 2679 N N . GLU A 1 349 ? 110.476 -48.547 475.880 1.00 144.80 1502 GLU A N 1
ATOM 2680 C CA . GLU A 1 349 ? 109.809 -47.757 474.849 1.00 148.66 1502 GLU A CA 1
ATOM 2681 C C . GLU A 1 349 ? 110.313 -48.095 473.447 1.00 159.21 1502 GLU A C 1
ATOM 2682 O O . GLU A 1 349 ? 109.540 -48.122 472.490 1.00 164.97 1502 GLU A O 1
ATOM 2688 N N . ALA A 1 350 ? 111.611 -48.360 473.335 1.00 160.65 1503 ALA A N 1
ATOM 2689 C CA . ALA A 1 350 ? 112.228 -48.634 472.041 1.00 159.08 1503 ALA A CA 1
ATOM 2690 C C . ALA A 1 350 ? 111.851 -50.014 471.507 1.00 163.00 1503 ALA A C 1
ATOM 2691 O O . ALA A 1 350 ? 111.813 -50.229 470.296 1.00 165.32 1503 ALA A O 1
ATOM 2693 N N . ALA A 1 351 ? 111.573 -50.943 472.415 1.00 161.08 1504 ALA A N 1
ATOM 2694 C CA . ALA A 1 351 ? 111.253 -52.315 472.033 1.00 156.11 1504 ALA A CA 1
ATOM 2695 C C . ALA A 1 351 ? 109.865 -52.425 471.405 1.00 165.59 1504 ALA A C 1
ATOM 2696 O O . ALA A 1 351 ? 109.603 -53.331 470.614 1.00 163.79 1504 ALA A O 1
ATOM 2698 N N . LEU A 1 352 ? 108.983 -51.497 471.760 1.00 171.21 1505 LEU A N 1
ATOM 2699 C CA . LEU A 1 352 ? 107.597 -51.537 471.304 1.00 174.11 1505 LEU A CA 1
ATOM 2700 C C . LEU A 1 352 ? 107.464 -51.206 469.819 1.00 177.79 1505 LEU A C 1
ATOM 2701 O O . LEU A 1 352 ? 106.522 -51.646 469.159 1.00 181.40 1505 LEU A O 1
ATOM 2706 N N . SER A 1 353 ? 108.412 -50.433 469.299 1.00 178.42 1506 SER A N 1
ATOM 2707 C CA . SER A 1 353 ? 108.352 -49.968 467.917 1.00 176.91 1506 SER A CA 1
ATOM 2708 C C . SER A 1 353 ? 108.793 -51.036 466.918 1.00 176.14 1506 SER A C 1
ATOM 2709 O O . SER A 1 353 ? 108.837 -50.788 465.714 1.00 178.11 1506 SER A O 1
ATOM 2712 N N . SER A 1 354 ? 109.117 -52.223 467.421 1.00 170.35 1507 SER A N 1
ATOM 2713 C CA . SER A 1 354 ? 109.537 -53.324 466.562 1.00 162.13 1507 SER A CA 1
ATOM 2714 C C . SER A 1 354 ? 108.490 -54.433 466.530 1.00 158.96 1507 SER A C 1
ATOM 2715 O O . SER A 1 354 ? 108.193 -55.050 467.552 1.00 154.90 1507 SER A O 1
ATOM 2718 N N . SER A 1 366 ? 112.915 -42.277 465.291 1.00 139.76 1519 SER A N 1
ATOM 2719 C CA . SER A 1 366 ? 113.604 -42.585 466.539 1.00 140.58 1519 SER A CA 1
ATOM 2720 C C . SER A 1 366 ? 114.505 -41.433 466.970 1.00 137.80 1519 SER A C 1
ATOM 2721 O O . SER A 1 366 ? 115.504 -41.638 467.656 1.00 135.58 1519 SER A O 1
ATOM 2724 N N . SER A 1 367 ? 114.144 -40.221 466.564 1.00 131.50 1520 SER A N 1
ATOM 2725 C CA . SER A 1 367 ? 114.944 -39.042 466.871 1.00 123.29 1520 SER A CA 1
ATOM 2726 C C . SER A 1 367 ? 114.485 -38.367 468.159 1.00 122.14 1520 SER A C 1
ATOM 2727 O O . SER A 1 367 ? 113.410 -38.663 468.681 1.00 123.34 1520 SER A O 1
ATOM 2730 N N . ILE A 1 368 ? 115.312 -37.460 468.669 1.00 113.60 1521 ILE A N 1
ATOM 2731 C CA . ILE A 1 368 ? 114.974 -36.698 469.863 1.00 95.77 1521 ILE A CA 1
ATOM 2732 C C . ILE A 1 368 ? 114.521 -35.292 469.485 1.00 89.42 1521 ILE A C 1
ATOM 2733 O O . ILE A 1 368 ? 114.001 -34.550 470.318 1.00 77.20 1521 ILE A O 1
ATOM 2738 N N . PHE A 1 369 ? 114.724 -34.935 468.221 1.00 88.74 1522 PHE A N 1
ATOM 2739 C CA . PHE A 1 369 ? 114.338 -33.620 467.723 1.00 79.00 1522 PHE A CA 1
ATOM 2740 C C . PHE A 1 369 ? 112.904 -33.604 467.211 1.00 84.07 1522 PHE A C 1
ATOM 2741 O O . PHE A 1 369 ? 112.297 -34.651 466.987 1.00 90.48 1522 PHE A O 1
ATOM 2749 N N . ILE A 1 370 ? 112.371 -32.402 467.031 1.00 85.18 1523 ILE A N 1
ATOM 2750 C CA . ILE A 1 370 ? 111.070 -32.223 466.406 1.00 90.12 1523 ILE A CA 1
ATOM 2751 C C . ILE A 1 370 ? 111.253 -31.631 465.020 1.00 98.57 1523 ILE A C 1
ATOM 2752 O O . ILE A 1 370 ? 111.817 -30.549 464.877 1.00 105.96 1523 ILE A O 1
ATOM 2757 N N . THR A 1 371 ? 110.789 -32.345 464.001 1.00 99.32 1524 THR A N 1
ATOM 2758 C CA . THR A 1 371 ? 110.865 -31.848 462.633 1.00 100.85 1524 THR A CA 1
ATOM 2759 C C . THR A 1 371 ? 109.832 -30.748 462.415 1.00 89.52 1524 THR A C 1
ATOM 2760 O O . THR A 1 371 ? 108.627 -31.006 462.450 1.00 85.15 1524 THR A O 1
ATOM 2764 N N . PRO A 1 372 ? 110.303 -29.510 462.200 1.00 83.73 1525 PRO A N 1
ATOM 2765 C CA . PRO A 1 372 ? 109.407 -28.366 462.016 1.00 88.68 1525 PRO A CA 1
ATOM 2766 C C . PRO A 1 372 ? 108.637 -28.460 460.706 1.00 91.18 1525 PRO A C 1
ATOM 2767 O O . PRO A 1 372 ? 109.214 -28.829 459.683 1.00 99.22 1525 PRO A O 1
ATOM 2771 N N . GLU A 1 373 ? 107.350 -28.138 460.742 1.00 81.87 1526 GLU A N 1
ATOM 2772 C CA . GLU A 1 373 ? 106.541 -28.119 459.531 1.00 93.87 1526 GLU A CA 1
ATOM 2773 C C . GLU A 1 373 ? 106.985 -26.972 458.632 1.00 107.75 1526 GLU A C 1
ATOM 2774 O O . GLU A 1 373 ? 106.592 -25.824 458.835 1.00 104.11 1526 GLU A O 1
ATOM 2780 N N . THR A 1 374 ? 107.816 -27.291 457.645 1.00 112.04 1527 THR A N 1
ATOM 2781 C CA . THR A 1 374 ? 108.388 -26.281 456.760 1.00 107.14 1527 THR A CA 1
ATOM 2782 C C . THR A 1 374 ? 107.635 -26.185 455.438 1.00 106.90 1527 THR A C 1
ATOM 2783 O O . THR A 1 374 ? 108.073 -25.503 454.514 1.00 103.69 1527 THR A O 1
ATOM 2787 N N . GLY A 1 375 ? 106.501 -26.872 455.354 1.00 104.08 1528 GLY A N 1
ATOM 2788 C CA . GLY A 1 375 ? 105.698 -26.867 454.147 1.00 99.14 1528 GLY A CA 1
ATOM 2789 C C . GLY A 1 375 ? 105.736 -28.198 453.420 1.00 103.52 1528 GLY A C 1
ATOM 2790 O O . GLY A 1 375 ? 106.532 -29.070 453.769 1.00 109.45 1528 GLY A O 1
ATOM 2791 N N . PRO A 1 376 ? 104.878 -28.366 452.400 1.00 108.89 1529 PRO A N 1
ATOM 2792 C CA . PRO A 1 376 ? 103.883 -27.392 451.929 1.00 107.62 1529 PRO A CA 1
ATOM 2793 C C . PRO A 1 376 ? 102.694 -27.245 452.877 1.00 100.13 1529 PRO A C 1
ATOM 2794 O O . PRO A 1 376 ? 102.358 -28.188 453.595 1.00 102.60 1529 PRO A O 1
ATOM 2798 N N . PHE A 1 377 ? 102.070 -26.071 452.875 1.00 79.04 1530 PHE A N 1
ATOM 2799 C CA . PHE A 1 377 ? 100.950 -25.795 453.767 1.00 77.63 1530 PHE A CA 1
ATOM 2800 C C . PHE A 1 377 ? 99.626 -25.716 453.016 1.00 76.48 1530 PHE A C 1
ATOM 2801 O O . PHE A 1 377 ? 99.583 -25.317 451.852 1.00 77.25 1530 PHE A O 1
ATOM 2809 N N . THR A 1 378 ? 98.547 -26.096 453.692 1.00 63.09 1531 THR A N 1
ATOM 2810 C CA . THR A 1 378 ? 97.207 -25.959 453.138 1.00 63.03 1531 THR A CA 1
ATOM 2811 C C . THR A 1 378 ? 96.759 -24.502 453.197 1.00 73.81 1531 THR A C 1
ATOM 2812 O O . THR A 1 378 ? 96.775 -23.885 454.263 1.00 80.20 1531 THR A O 1
ATOM 2816 N N . ASP A 1 379 ? 96.368 -23.958 452.048 1.00 66.30 1532 ASP A N 1
ATOM 2817 C CA . ASP A 1 379 ? 95.886 -22.584 451.969 1.00 71.38 1532 ASP A CA 1
ATOM 2818 C C . ASP A 1 379 ? 94.635 -22.406 452.825 1.00 74.33 1532 ASP A C 1
ATOM 2819 O O . ASP A 1 379 ? 93.612 -23.043 452.571 1.00 83.68 1532 ASP A O 1
ATOM 2824 N N . PRO A 1 380 ? 94.719 -21.542 453.849 1.00 75.20 1533 PRO A N 1
ATOM 2825 C CA . PRO A 1 380 ? 93.601 -21.287 454.765 1.00 62.33 1533 PRO A CA 1
ATOM 2826 C C . PRO A 1 380 ? 92.390 -20.696 454.053 1.00 66.18 1533 PRO A C 1
ATOM 2827 O O . PRO A 1 380 ? 91.259 -20.947 454.467 1.00 69.57 1533 PRO A O 1
ATOM 2831 N N . PHE A 1 381 ? 92.630 -19.925 452.997 1.00 71.87 1534 PHE A N 1
ATOM 2832 C CA . PHE A 1 381 ? 91.545 -19.329 452.226 1.00 67.72 1534 PHE A CA 1
ATOM 2833 C C . PHE A 1 381 ? 90.692 -20.394 451.541 1.00 66.02 1534 PHE A C 1
ATOM 2834 O O . PHE A 1 381 ? 89.515 -20.170 451.264 1.00 72.60 1534 PHE A O 1
ATOM 2842 N N . SER A 1 382 ? 91.286 -21.555 451.280 1.00 67.66 1535 SER A N 1
ATOM 2843 C CA . SER A 1 382 ? 90.585 -22.644 450.603 1.00 69.00 1535 SER A CA 1
ATOM 2844 C C . SER A 1 382 ? 89.628 -23.383 451.536 1.00 80.80 1535 SER A C 1
ATOM 2845 O O . SER A 1 382 ? 88.977 -24.346 451.130 1.00 87.45 1535 SER A O 1
ATOM 2848 N N . LEU A 1 383 ? 89.551 -22.933 452.784 1.00 84.87 1536 LEU A N 1
ATOM 2849 C CA . LEU A 1 383 ? 88.686 -23.563 453.775 1.00 84.64 1536 LEU A CA 1
ATOM 2850 C C . LEU A 1 383 ? 87.577 -22.616 454.223 1.00 100.92 1536 LEU A C 1
ATOM 2851 O O . LEU A 1 383 ? 86.820 -22.919 455.144 1.00 113.78 1536 LEU A O 1
ATOM 2856 N N . ILE A 1 384 ? 87.495 -21.464 453.566 1.00 96.75 1537 ILE A N 1
ATOM 2857 C CA . ILE A 1 384 ? 86.458 -20.478 453.848 1.00 98.32 1537 ILE A CA 1
ATOM 2858 C C . ILE A 1 384 ? 85.685 -20.188 452.566 1.00 106.15 1537 ILE A C 1
ATOM 2859 O O . ILE A 1 384 ? 86.280 -20.101 451.492 1.00 115.51 1537 ILE A O 1
ATOM 2864 N N . LYS A 1 385 ? 84.362 -20.070 452.677 1.00 106.72 1538 LYS A N 1
ATOM 2865 C CA . LYS A 1 385 ? 83.517 -19.742 451.532 1.00 108.59 1538 LYS A CA 1
ATOM 2866 C C . LYS A 1 385 ? 84.035 -18.512 450.798 1.00 111.96 1538 LYS A C 1
ATOM 2867 O O . LYS A 1 385 ? 84.435 -17.530 451.425 1.00 120.87 1538 LYS A O 1
ATOM 2873 N N . THR A 1 386 ? 84.036 -18.575 449.471 1.00 112.13 1539 THR A N 1
ATOM 2874 C CA . THR A 1 386 ? 84.470 -17.449 448.658 1.00 106.74 1539 THR A CA 1
ATOM 2875 C C . THR A 1 386 ? 83.586 -16.241 448.929 1.00 106.18 1539 THR A C 1
ATOM 2876 O O . THR A 1 386 ? 82.383 -16.383 449.153 1.00 107.82 1539 THR A O 1
ATOM 2880 N N . ARG A 1 387 ? 84.192 -15.059 448.925 1.00 98.57 1540 ARG A N 1
ATOM 2881 C CA . ARG A 1 387 ? 83.470 -13.818 449.173 1.00 94.80 1540 ARG A CA 1
ATOM 2882 C C . ARG A 1 387 ? 82.332 -13.656 448.173 1.00 99.03 1540 ARG A C 1
ATOM 2883 O O . ARG A 1 387 ? 82.571 -13.524 446.973 1.00 98.47 1540 ARG A O 1
ATOM 2891 N N . LYS A 1 388 ? 81.098 -13.687 448.672 1.00 101.76 1541 LYS A N 1
ATOM 2892 C CA . LYS A 1 388 ? 79.923 -13.561 447.817 1.00 102.25 1541 LYS A CA 1
ATOM 2893 C C . LYS A 1 388 ? 79.988 -12.268 447.017 1.00 106.74 1541 LYS A C 1
ATOM 2894 O O . LYS A 1 388 ? 79.729 -11.184 447.538 1.00 110.57 1541 LYS A O 1
ATOM 2900 N N . PHE A 1 389 ? 80.349 -12.403 445.746 1.00 105.57 1542 PHE A N 1
ATOM 2901 C CA . PHE A 1 389 ? 80.584 -11.258 444.881 1.00 104.02 1542 PHE A CA 1
ATOM 2902 C C . PHE A 1 389 ? 79.320 -10.445 444.642 1.00 108.54 1542 PHE A C 1
ATOM 2903 O O . PHE A 1 389 ? 78.285 -10.980 444.243 1.00 110.58 1542 PHE A O 1
ATOM 2911 N N . ASP A 1 390 ? 79.417 -9.146 444.898 1.00 119.38 1543 ASP A N 1
ATOM 2912 C CA . ASP A 1 390 ? 78.361 -8.209 444.546 1.00 128.84 1543 ASP A CA 1
ATOM 2913 C C . ASP A 1 390 ? 78.930 -7.198 443.556 1.00 135.39 1543 ASP A C 1
ATOM 2914 O O . ASP A 1 390 ? 80.139 -7.168 443.324 1.00 134.43 1543 ASP A O 1
ATOM 2919 N N . GLN A 1 391 ? 78.060 -6.382 442.969 1.00 137.63 1544 GLN A N 1
ATOM 2920 C CA . GLN A 1 391 ? 78.471 -5.411 441.961 1.00 132.89 1544 GLN A CA 1
ATOM 2921 C C . GLN A 1 391 ? 79.560 -4.471 442.476 1.00 124.72 1544 GLN A C 1
ATOM 2922 O O . GLN A 1 391 ? 79.515 -4.012 443.617 1.00 124.33 1544 GLN A O 1
ATOM 2928 N N . VAL A 1 392 ? 80.543 -4.202 441.623 1.00 118.95 1545 VAL A N 1
ATOM 2929 C CA . VAL A 1 392 ? 81.687 -3.375 441.989 1.00 106.47 1545 VAL A CA 1
ATOM 2930 C C . VAL A 1 392 ? 81.465 -1.911 441.615 1.00 100.13 1545 VAL A C 1
ATOM 2931 O O . VAL A 1 392 ? 80.913 -1.609 440.558 1.00 101.37 1545 VAL A O 1
ATOM 2935 N N . GLU A 1 393 ? 81.878 -1.004 442.493 1.00 111.71 1546 GLU A N 1
ATOM 2936 C CA . GLU A 1 393 ? 81.861 0.415 442.176 1.00 113.25 1546 GLU A CA 1
ATOM 2937 C C . GLU A 1 393 ? 83.044 0.758 441.277 1.00 111.99 1546 GLU A C 1
ATOM 2938 O O . GLU A 1 393 ? 84.184 0.408 441.584 1.00 112.56 1546 GLU A O 1
ATOM 2944 N N . ALA A 1 394 ? 82.769 1.433 440.165 1.00 111.71 1547 ALA A N 1
ATOM 2945 C CA . ALA A 1 394 ? 83.819 1.846 439.240 1.00 109.65 1547 ALA A CA 1
ATOM 2946 C C . ALA A 1 394 ? 84.761 2.838 439.913 1.00 113.69 1547 ALA A C 1
ATOM 2947 O O . ALA A 1 394 ? 84.449 4.022 440.033 1.00 121.25 1547 ALA A O 1
ATOM 2949 N N . TYR A 1 395 ? 85.917 2.347 440.349 1.00 109.74 1548 TYR A N 1
ATOM 2950 C CA . TYR A 1 395 ? 86.839 3.152 441.139 1.00 111.00 1548 TYR A CA 1
ATOM 2951 C C . TYR A 1 395 ? 88.300 2.872 440.797 1.00 109.76 1548 TYR A C 1
ATOM 2952 O O . TYR A 1 395 ? 88.678 1.736 440.515 1.00 110.10 1548 TYR A O 1
ATOM 2961 N N . ILE A 1 396 ? 89.111 3.924 440.824 1.00 110.93 1549 ILE A N 1
ATOM 2962 C CA . ILE A 1 396 ? 90.550 3.806 440.620 1.00 114.36 1549 ILE A CA 1
ATOM 2963 C C . ILE A 1 396 ? 91.266 5.005 441.245 1.00 115.60 1549 ILE A C 1
ATOM 2964 O O . ILE A 1 396 ? 90.916 6.153 440.971 1.00 117.73 1549 ILE A O 1
ATOM 2969 N N . PRO A 1 397 ? 92.258 4.734 442.111 1.00 105.38 1550 PRO A N 1
ATOM 2970 C CA . PRO A 1 397 ? 93.029 5.752 442.839 1.00 108.04 1550 PRO A CA 1
ATOM 2971 C C . PRO A 1 397 ? 93.581 6.858 441.943 1.00 124.15 1550 PRO A C 1
ATOM 2972 O O . PRO A 1 397 ? 94.003 6.592 440.818 1.00 135.32 1550 PRO A O 1
ATOM 2976 N N . ALA A 1 398 ? 93.577 8.087 442.451 1.00 143.60 1551 ALA A N 1
ATOM 2977 C CA . ALA A 1 398 ? 94.009 9.246 441.677 1.00 147.27 1551 ALA A CA 1
ATOM 2978 C C . ALA A 1 398 ? 95.528 9.321 441.561 1.00 151.36 1551 ALA A C 1
ATOM 2979 O O . ALA A 1 398 ? 96.056 9.913 440.620 1.00 161.93 1551 ALA A O 1
ATOM 2981 N N . TRP A 1 399 ? 96.230 8.720 442.517 1.00 138.84 1552 TRP A N 1
ATOM 2982 C CA . TRP A 1 399 ? 97.689 8.737 442.505 1.00 125.53 1552 TRP A CA 1
ATOM 2983 C C . TRP A 1 399 ? 98.244 7.775 441.459 1.00 121.40 1552 TRP A C 1
ATOM 2984 O O . TRP A 1 399 ? 99.402 7.883 441.057 1.00 128.83 1552 TRP A O 1
ATOM 2995 N N . LEU A 1 400 ? 97.412 6.835 441.024 1.00 110.69 1553 LEU A N 1
ATOM 2996 C CA . LEU A 1 400 ? 97.814 5.871 440.006 1.00 102.80 1553 LEU A CA 1
ATOM 2997 C C . LEU A 1 400 ? 97.861 6.503 438.620 1.00 103.58 1553 LEU A C 1
ATOM 2998 O O . LEU A 1 400 ? 97.061 7.381 438.297 1.00 102.38 1553 LEU A O 1
ATOM 3003 N N . SER A 1 401 ? 98.806 6.047 437.804 1.00 102.29 1554 SER A N 1
ATOM 3004 C CA . SER A 1 401 ? 98.949 6.541 436.441 1.00 100.39 1554 SER A CA 1
ATOM 3005 C C . SER A 1 401 ? 98.756 5.414 435.434 1.00 98.68 1554 SER A C 1
ATOM 3006 O O . SER A 1 401 ? 99.724 4.827 434.950 1.00 98.22 1554 SER A O 1
ATOM 3009 N N . LEU A 1 402 ? 97.498 5.112 435.129 1.00 95.50 1555 LEU A N 1
ATOM 3010 C CA . LEU A 1 402 ? 97.167 4.088 434.144 1.00 86.89 1555 LEU A CA 1
ATOM 3011 C C . LEU A 1 402 ? 96.223 4.655 433.089 1.00 92.21 1555 LEU A C 1
ATOM 3012 O O . LEU A 1 402 ? 95.005 4.540 433.218 1.00 90.92 1555 LEU A O 1
ATOM 3017 N N . PRO A 1 403 ? 96.792 5.271 432.039 1.00 96.62 1556 PRO A N 1
ATOM 3018 C CA . PRO A 1 403 ? 96.057 5.965 430.974 1.00 86.70 1556 PRO A CA 1
ATOM 3019 C C . PRO A 1 403 ? 94.946 5.128 430.342 1.00 84.47 1556 PRO A C 1
ATOM 3020 O O . PRO A 1 403 ? 93.781 5.522 430.398 1.00 90.79 1556 PRO A O 1
ATOM 3024 N N . SER A 1 404 ? 95.306 3.992 429.753 1.00 85.27 1557 SER A N 1
ATOM 3025 C CA . SER A 1 404 ? 94.335 3.144 429.070 1.00 93.69 1557 SER A CA 1
ATOM 3026 C C . SER A 1 404 ? 93.367 2.487 430.050 1.00 97.58 1557 SER A C 1
ATOM 3027 O O . SER A 1 404 ? 92.163 2.434 429.804 1.00 91.77 1557 SER A O 1
ATOM 3030 N N . THR A 1 405 ? 93.898 1.995 431.165 1.00 97.52 1558 THR A N 1
ATOM 3031 C CA . THR A 1 405 ? 93.097 1.266 432.143 1.00 87.68 1558 THR A CA 1
ATOM 3032 C C . THR A 1 405 ? 92.039 2.159 432.788 1.00 82.07 1558 THR A C 1
ATOM 3033 O O . THR A 1 405 ? 90.927 1.711 433.070 1.00 82.90 1558 THR A O 1
ATOM 3037 N N . LYS A 1 406 ? 92.386 3.421 433.019 1.00 71.95 1559 LYS A N 1
ATOM 3038 C CA . LYS A 1 406 ? 91.444 4.367 433.606 1.00 72.40 1559 LYS A CA 1
ATOM 3039 C C . LYS A 1 406 ? 90.362 4.754 432.605 1.00 80.87 1559 LYS A C 1
ATOM 3040 O O . LYS A 1 406 ? 89.192 4.885 432.966 1.00 72.76 1559 LYS A O 1
ATOM 3046 N N . ARG A 1 407 ? 90.762 4.934 431.349 1.00 83.14 1560 ARG A N 1
ATOM 3047 C CA . ARG A 1 407 ? 89.830 5.285 430.283 1.00 78.48 1560 ARG A CA 1
ATOM 3048 C C . ARG A 1 407 ? 88.744 4.224 430.145 1.00 79.88 1560 ARG A C 1
ATOM 3049 O O . ARG A 1 407 ? 87.580 4.543 429.903 1.00 83.07 1560 ARG A O 1
ATOM 3057 N N . ILE A 1 408 ? 89.133 2.963 430.306 1.00 81.24 1561 ILE A N 1
ATOM 3058 C CA . ILE A 1 408 ? 88.187 1.855 430.256 1.00 82.68 1561 ILE A CA 1
ATOM 3059 C C . ILE A 1 408 ? 87.141 1.979 431.358 1.00 83.58 1561 ILE A C 1
ATOM 3060 O O . ILE A 1 408 ? 85.942 1.994 431.085 1.00 77.15 1561 ILE A O 1
ATOM 3065 N N . VAL A 1 409 ? 87.608 2.076 432.600 1.00 83.69 1562 VAL A N 1
ATOM 3066 C CA . VAL A 1 409 ? 86.733 2.170 433.765 1.00 81.96 1562 VAL A CA 1
ATOM 3067 C C . VAL A 1 409 ? 85.775 3.356 433.661 1.00 88.21 1562 VAL A C 1
ATOM 3068 O O . VAL A 1 409 ? 84.595 3.244 433.996 1.00 104.29 1562 VAL A O 1
ATOM 3072 N N . ASP A 1 410 ? 86.287 4.487 433.187 1.00 85.05 1563 ASP A N 1
ATOM 3073 C CA . ASP A 1 410 ? 85.466 5.680 433.013 1.00 90.67 1563 ASP A CA 1
ATOM 3074 C C . ASP A 1 410 ? 84.405 5.469 431.938 1.00 88.26 1563 ASP A C 1
ATOM 3075 O O . ASP A 1 410 ? 83.289 5.977 432.046 1.00 84.06 1563 ASP A O 1
ATOM 3080 N N . LEU A 1 411 ? 84.759 4.715 430.901 1.00 89.96 1564 LEU A N 1
ATOM 3081 C CA . LEU A 1 411 ? 83.840 4.445 429.800 1.00 96.56 1564 LEU A CA 1
ATOM 3082 C C . LEU A 1 411 ? 82.686 3.546 430.229 1.00 98.38 1564 LEU A C 1
ATOM 3083 O O . LEU A 1 411 ? 81.543 3.756 429.821 1.00 96.45 1564 LEU A O 1
ATOM 3088 N N . VAL A 1 412 ? 82.983 2.544 431.050 1.00 94.91 1565 VAL A N 1
ATOM 3089 C CA . VAL A 1 412 ? 81.951 1.628 431.519 1.00 87.39 1565 VAL A CA 1
ATOM 3090 C C . VAL A 1 412 ? 81.014 2.345 432.489 1.00 91.80 1565 VAL A C 1
ATOM 3091 O O . VAL A 1 412 ? 79.835 2.008 432.591 1.00 93.66 1565 VAL A O 1
ATOM 3095 N N . ALA A 1 413 ? 81.543 3.346 433.186 1.00 92.46 1566 ALA A N 1
ATOM 3096 C CA . ALA A 1 413 ? 80.751 4.143 434.117 1.00 101.98 1566 ALA A CA 1
ATOM 3097 C C . ALA A 1 413 ? 79.637 4.896 433.393 1.00 113.06 1566 ALA A C 1
ATOM 3098 O O . ALA A 1 413 ? 78.482 4.870 433.818 1.00 117.52 1566 ALA A O 1
ATOM 3100 N N . GLN A 1 414 ? 79.995 5.565 432.300 1.00 118.56 1567 GLN A N 1
ATOM 3101 C CA . GLN A 1 414 ? 79.025 6.287 431.483 1.00 126.48 1567 GLN A CA 1
ATOM 3102 C C . GLN A 1 414 ? 78.014 5.323 430.875 1.00 132.20 1567 GLN A C 1
ATOM 3103 O O . GLN A 1 414 ? 76.822 5.621 430.791 1.00 136.24 1567 GLN A O 1
ATOM 3109 N N . GLN A 1 415 ? 78.509 4.165 430.452 1.00 143.50 1568 GLN A N 1
ATOM 3110 C CA . GLN A 1 415 ? 77.690 3.149 429.803 1.00 150.09 1568 GLN A CA 1
ATOM 3111 C C . GLN A 1 415 ? 76.660 2.547 430.755 1.00 159.04 1568 GLN A C 1
ATOM 3112 O O . GLN A 1 415 ? 75.525 2.278 430.363 1.00 162.45 1568 GLN A O 1
ATOM 3118 N N . VAL A 1 416 ? 77.066 2.334 432.004 1.00 159.93 1569 VAL A N 1
ATOM 3119 C CA . VAL A 1 416 ? 76.171 1.800 433.027 1.00 160.76 1569 VAL A CA 1
ATOM 3120 C C . VAL A 1 416 ? 74.977 2.727 433.244 1.00 163.30 1569 VAL A C 1
ATOM 3121 O O . VAL A 1 416 ? 73.836 2.273 433.343 1.00 169.29 1569 VAL A O 1
ATOM 3125 N N . VAL A 1 417 ? 75.247 4.027 433.303 1.00 156.38 1570 VAL A N 1
ATOM 3126 C CA . VAL A 1 417 ? 74.195 5.026 433.456 1.00 150.26 1570 VAL A CA 1
ATOM 3127 C C . VAL A 1 417 ? 73.246 5.000 432.260 1.00 152.94 1570 VAL A C 1
ATOM 3128 O O . VAL A 1 417 ? 72.030 5.116 432.415 1.00 149.04 1570 VAL A O 1
ATOM 3132 N N . GLN A 1 418 ? 73.812 4.836 431.068 1.00 149.47 1571 GLN A N 1
ATOM 3133 C CA . GLN A 1 418 ? 73.023 4.768 429.843 1.00 138.56 1571 GLN A CA 1
ATOM 3134 C C . GLN A 1 418 ? 72.225 3.470 429.771 1.00 129.68 1571 GLN A C 1
ATOM 3135 O O . GLN A 1 418 ? 72.428 2.652 428.873 1.00 118.26 1571 GLN A O 1
ATOM 3137 N N . HIS B 2 15 ? 79.352 -13.765 420.037 1.00 107.18 532 HIS B N 1
ATOM 3138 C CA . HIS B 2 15 ? 78.279 -13.246 420.876 1.00 119.82 532 HIS B CA 1
ATOM 3139 C C . HIS B 2 15 ? 78.823 -12.662 422.176 1.00 122.74 532 HIS B C 1
ATOM 3140 O O . HIS B 2 15 ? 78.358 -11.624 422.642 1.00 124.22 532 HIS B O 1
ATOM 3147 N N . GLY B 2 16 ? 79.810 -13.335 422.758 1.00 114.68 533 GLY B N 1
ATOM 3148 C CA . GLY B 2 16 ? 80.448 -12.850 423.967 1.00 105.94 533 GLY B CA 1
AT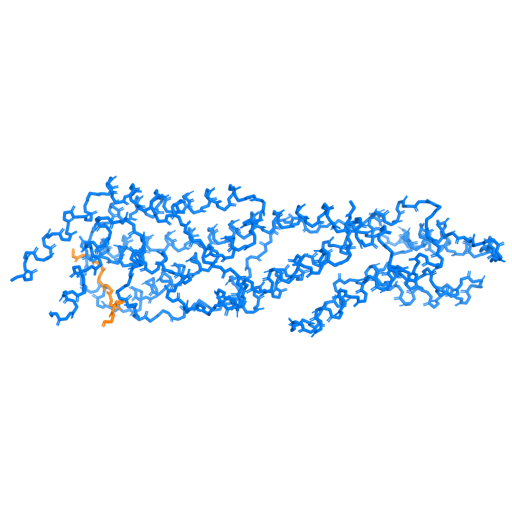OM 3149 C C . GLY B 2 16 ? 79.902 -13.466 425.240 1.00 102.58 533 GLY B C 1
ATOM 3150 O O . GLY B 2 16 ? 79.056 -14.358 425.201 1.00 106.14 533 GLY B O 1
ATOM 3151 N N . PHE B 2 17 ? 80.392 -12.978 426.375 1.00 99.90 534 PHE B N 1
ATOM 3152 C CA . PHE B 2 17 ? 80.010 -13.498 427.684 1.00 90.36 534 PHE B CA 1
ATOM 3153 C C . PHE B 2 17 ? 79.783 -12.336 428.649 1.00 92.77 534 PHE B C 1
ATOM 3154 O O . PHE B 2 17 ? 80.726 -11.811 429.241 1.00 98.34 534 PHE B O 1
ATOM 3162 N N . HIS B 2 18 ? 78.522 -11.938 428.793 1.00 95.49 535 HIS B N 1
ATOM 3163 C CA . HIS B 2 18 ? 78.168 -10.707 429.494 1.00 100.53 535 HIS B CA 1
ATOM 3164 C C . HIS B 2 18 ? 77.730 -10.936 430.939 1.00 107.33 535 HIS B C 1
ATOM 3165 O O . HIS B 2 18 ? 76.724 -11.592 431.199 1.00 117.38 535 HIS B O 1
ATOM 3172 N N . LEU B 2 19 ? 78.488 -10.370 431.873 1.00 107.54 536 LEU B N 1
ATOM 3173 C CA . LEU B 2 19 ? 78.140 -10.417 433.289 1.00 99.00 536 LEU B CA 1
ATOM 3174 C C . LEU B 2 19 ? 77.757 -9.031 433.802 1.00 108.47 536 LEU B C 1
ATOM 3175 O O . LEU B 2 19 ? 78.279 -8.021 433.332 1.00 110.75 536 LEU B O 1
ATOM 3180 N N . ASP B 2 20 ? 76.844 -8.991 434.767 1.00 126.02 537 ASP B N 1
ATOM 3181 C CA . ASP B 2 20 ? 76.420 -7.735 435.377 1.00 130.38 537 ASP B CA 1
ATOM 3182 C C . ASP B 2 20 ? 77.142 -7.535 436.706 1.00 128.07 537 ASP B C 1
ATOM 3183 O O . ASP B 2 20 ? 76.726 -8.074 437.731 1.00 137.74 537 ASP B O 1
ATOM 3188 N N . ILE B 2 21 ? 78.225 -6.761 436.686 1.00 114.74 538 ILE B N 1
ATOM 3189 C CA . ILE B 2 21 ? 79.115 -6.681 437.842 1.00 110.89 538 ILE B CA 1
ATOM 3190 C C . ILE B 2 21 ? 79.414 -5.265 438.344 1.00 122.65 538 ILE B C 1
ATOM 3191 O O . ILE B 2 21 ? 80.231 -5.093 439.247 1.00 132.67 538 ILE B O 1
ATOM 3196 N N . LEU B 2 22 ? 78.768 -4.255 437.770 1.00 114.68 539 LEU B N 1
ATOM 3197 C CA . LEU B 2 22 ? 79.004 -2.880 438.208 1.00 108.98 539 LEU B CA 1
ATOM 3198 C C . LEU B 2 22 ? 77.742 -2.205 438.737 1.00 108.79 539 LEU B C 1
ATOM 3199 O O . LEU B 2 22 ? 76.625 -2.588 438.389 1.00 117.42 539 LEU B O 1
ATOM 3204 N N . LYS B 2 23 ? 77.934 -1.196 439.582 1.00 102.71 540 LYS B N 1
ATOM 3205 C CA . LYS B 2 23 ? 76.824 -0.431 440.141 1.00 105.16 540 LYS B CA 1
ATOM 3206 C C . LYS B 2 23 ? 76.551 0.824 439.319 1.00 108.17 540 LYS B C 1
ATOM 3207 O O . LYS B 2 23 ? 75.983 1.795 439.819 1.00 111.80 540 LYS B O 1
#

Foldseek 3Di:
DLVVLLVLLCVLLLPLVQVLVCCLVFPQVVPDQPDLFVPDADDLCNQLVSLLLLLLSLVSCVVVVVLVRSLVSVVVVLVSNLVVLLVDDDPCLQQVLVSSLLNLLSNLLVLVVVLVCLVPPCCNVVVDDPVVSVVVNVSSVVVNVSSLVSSLNSVLSSLLNLLVVCLVALQCQQQPEFCVHHLVVVLVSLVSNLSSCVRSVHDVLQNQVSVLQSLLSSLFSNLQVLLPDALRLALVSLVRNQVSLVVVVVSCVVRVHDCSCVSNLSSNLLSVLNHFDQADLVRVVVSCVSNVVADLVLSLSSLVRYNADPPGDHHDPVSSVVSVVVVVVVVVVVCDDRGDDRCSDDDDNSSVVDDRDNDDDDDLDDDPVGDRVSSNSSSVSVVVVVVD/DDDDDDDDD

Nearest PDB structures (foldseek):
  6ixr-assembly1_A  TM=1.003E+00  e=5.262E-52  Saccharomyces cerevisiae S288C
  6ixp-assembly2_D  TM=9.887E-01  e=3.654E-46  Saccharomyces cerevisiae S288C
  6eyw-assembly1_X  TM=9.935E-01  e=1.136E-44  Saccharomyces cerevisiae S288C
  6ixp-assembly1_A  TM=9.810E-01  e=3.182E-45  Saccharomyces cerevisiae S288C
  6ixo-assembly1_A  TM=9.711E-01  e=6.134E-43  Saccharomyces cerevisiae S288C

Solvent-accessible surface area: 19589 Å² total; per-residue (Å²): 141,60,106,113,15,46,94,58,0,104,177,37,0,84,60,26,140,89,0,23,105,23,1,9,95,19,0,0,82,30,39,110,35,31,121,33,24,72,110,68,96,32,61,102,35,50,1,4,7,0,0,50,0,2,1,2,0,4,6,11,0,2,45,52,31,5,44,155,21,1,79,50,2,8,49,78,1,27,92,8,0,59,92,11,2,71,116,13,168,45,152,79,4,12,22,4,1,1,0,1,4,0,1,0,10,16,6,18,3,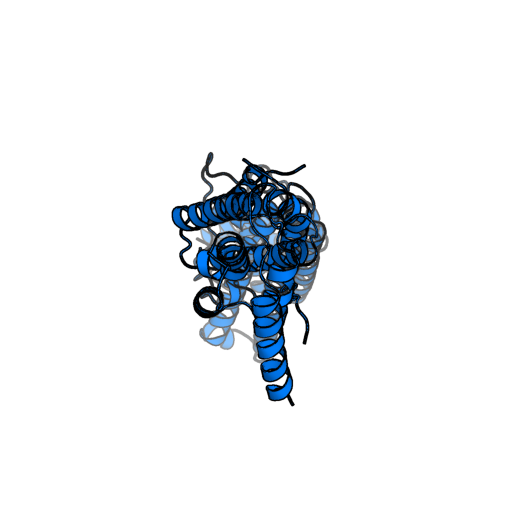1,1,35,59,0,23,94,15,0,104,102,94,113,102,24,98,127,41,19,62,114,122,44,30,64,106,12,32,68,23,0,50,96,13,47,72,61,1,73,47,4,4,90,56,1,2,10,41,1,0,75,36,0,7,136,38,0,88,147,36,0,40,45,0,2,2,68,15,121,98,198,85,61,1,76,54,0,20,83,12,1,48,40,0,41,103,2,4,113,8,2,85,11,39,113,85,0,10,78,26,0,1,32,22,0,4,53,15,0,8,4,12,0,0,29,60,2,0,96,62,128,130,27,0,26,107,150,47,0,79,29,3,50,109,1,2,46,60,0,48,86,15,2,145,95,35,71,10,139,32,4,61,134,10,0,27,41,0,14,2,0,0,92,0,0,59,46,153,9,105,72,58,124,8,4,70,99,1,104,52,59,2,152,34,15,58,15,36,8,9,63,66,0,6,75,15,25,72,43,39,158,182,35,72,94,27,53,125,87,2,78,155,60,9,29,59,14,31,143,114,82,67,64,140,105,131,170,80,35,89,38,125,33,119,78,30,112,19,94,3,5,2,69,135,44,188,41,48,200,27,99,68,6,108,36,88,21,13,108,134,22,92,6,97,18,0,97,91,0,3,48,3,5,39,90,38,70,134,104,174,10,1,114,15,104,7,17,140

InterPro domains:
  IPR000048 IQ motif, EF-hand binding site [SM00015] (783-805)
  IPR000048 IQ motif, EF-hand binding site [SM00015] (806-828)
  IPR000048 IQ motif, EF-hand binding site [SM00015] (831-853)
  IPR000048 IQ motif, EF-hand binding site [SM00015] (902-924)
  IPR001609 Myosin head, motor domain-like [PF00063] (72-769)
  IPR001609 Myosin head, motor domain-like [PR00193] (100-119)
  IPR001609 Myosin head, motor domain-like [PR00193] (157-182)
  IPR001609 Myosin head, motor domain-like [PR00193] (210-237)
  IPR001609 Myosin head, motor domain-like [PR00193] (443-471)
  IPR001609 Myosin head, motor domain-like [PR00193] (496-524)
  IPR001609 Myosin head, motor domain-like [PS51456] (70-781)
  IPR001609 Myosin head, motor domain-like [SM00242] (64-782)
  IPR002710 Dilute domain [PF01843] (1382-1481)
  IPR002710 Dilute domain [PS51126] (1226-1501)
  IPR002710 Dilute domain [SM01132] (1381-1484)
  IPR004009 Myosin, SH3 domain [PS51844] (4-57)
  IPR027417 P-loop containing nucleoside triphosphate hydrolase [SSF52540] (44-826)
  IPR027417 P-loop containing nucleoside triphosphate hydrolase [SSF52540] (832-932)
  IPR036103 Class V myosin, motor domain [cd01380] (84-769)
  IPR036961 Kinesin motor domain superfamily [G3DSA:3.40.850.10] (73-700)

Secondary structure (DSSP, 8-state):
-HHHHHHHHHHHHH-TTTHHHHIIIIIISS--PPP-SSSS---GGGTSHHHHHHHHHHHHHHHTT-HHHHHHHHHHHHHHHHHHHHT--GGGHHHHHHHHHHHHHHHHHHHHHHHHHHHH-HHHHHSS-HHHHHHHHHHHHHHHHHHHHHHHHHHHHHHHHHHHHHHHHHHIIIII------HHHHHHHHHHHHHHHHHTT--HHHHHHHHHHHHHHHHHHHHHHHTT--S-EEHHHHHHHHHHHHHHHHHHHHTT-S-HHHHSHHHHHHHHHTTS--SSHHHHHHHHHH--SS-HHHHHHHHTTEE--SSSPPPPHHHHHHHHHHHHHHHHHT---SS-----S----GGGGS------PBP----TT---HHHHHHHHHHHHHHH-/-------B-

Radius of gyration: 28.04 Å; Cα contacts (8 Å, |Δi|>4): 443; chains: 2; bounding box: 56×63×77 Å

Organism: Saccharomyces cerevisiae (strain ATCC 204508 / S288c) (NCBI:txid559292)

Sequence (397 aa):
NATQINEELYRLLEDTEILNQEITEGLLKGFEVPDAGVAIQLSKRDVVYPARILIIVLSEMWRFGLTKQSESFLAQVLTTIQKVVTQLKGNDLIPSGVFWLANVRELYSFVVFALNSILTEETFKNGMTDEEYKEYVSLVTELKDDFEALSYNIYNIWLKKLQKQLQKKAINAVVISESEYTMDDILTFFNSIYWCMKSFHIENEVFHAVVTTLLNYVDAICFNELIMKRNFLSWKRGLQLNYNVTRLEEWCKTHGLTDGTECLQHLIQTAKLLQVRKYTIEDIDILRGICYSLTPAQLQKLISQYQVADYESPIPQEILRYVADIVKKEAALSSSSIFITPETGPFTDPFSLIKTRKFDQVEAYIPAWLSLPSTKRIVDLVAQQVVQHGFHLDILK

GO terms:
  GO:0051015 actin filament binding (F, IDA)
  GO:0000146 microfilament motor activity (F, IDA)
  GO:0005516 calmodulin binding (F, IDA)
  GO:0031982 vesicle (C, IDA)
  GO:0043332 mating projection tip (C, IDA)
  GO:0000131 incipient cellular bud site (C, IDA)
  GO:0000329 fungal-type vacuole membrane (C, IDA)
  GO:0005934 cellular bud tip (C, IDA)
  GO:0005935 cellular bud neck (C, IDA)
  GO:0030133 transport vesicle (C, IDA)
  GO:0031941 filamentous actin (C, IDA)
  GO:0048312 intracellular distribution of mitochondria (P, IGI)
  GO:0006904 vesicle docking involved in exocytosis (P, IGI)
  GO:0007107 membrane addition at site of cytokinesis (P, IGI)
  GO:0000001 mitochondrion inheritance (P, IGI)
  GO:0000011 vacuole inheritance (P, IGI)
  GO:0032432 actin filament bundle (C, IMP)
  GO:0043332 mating projection tip (C, HDA)
  GO:0045033 peroxisome inheritance (P, IMP)
  GO:0034993 meiotic nuclear membrane microtubule tethering complex (C, IMP)

B-factor: mean 93.32, std 25.12, range [50.5, 188.14]